Protein 3LJS (pdb70)

Secondary structure (DSSP, 8-state):
--EEEEES--EE--BPPPSS-----B---EE-HHHHHHHHHHHHT--EEEE--B---HHHHHHHHHHHT-B-TT---BSSSPPPEEEEE--STT--EEEEE-SS-GGGG--GGG--HHHHHTEEEEEEETT---HHHHHHHHH--HHHHTTPEEEEE------PPTT--THHHHHHHHHT-SEEEEEHHHHHHHHHHHTS-HHHHHHHHTTTT--EEEEEETTEEEEEEESS-EEEE---HHHHH--HHHHHH-SSTHHHHHHHT-HHHHHHHHHHHHHHHGGG-------HHHHHHHHHHH-/---EEEEES--EE--BPPP-S-----B---EE-HHHHHHHHHHHHT--EEEE--B---HHHHHHHHHHHT-B-TT---BSSSPPPEEEEEE-STTSEEEEEE-SS-GGGG--GGG--HHHHHHEEEEEEETT---HHHHHHHHH--HHHHTT-EEEEE------PPTT--THHHHHHHHHT-SEEEEEHHHHHHHHHHTTS-HHHHHHHHHTTT--EEEEE-SSS--EEEESS-EEE------------HHHHH--HHHHHH-SSTTHHHHHHT-HHHHHHHHHHHHHHHHH--BSSSSB----HHHHHHHHH--

CATH classification: 3.40.1190.20

Radius of gyration: 28.35 Å; Cα contacts (8 Å, |Δi|>4): 1292; chains: 2; bounding box: 70×78×52 Å

InterPro domains:
  IPR002173 Carbohydrate/purine kinase, PfkB, conserved site [PS00583] (44-68)
  IPR002173 Carbohydrate/purine kinase, PfkB, conserved site [PS00584] (264-277)
  IPR011611 Carbohydrate kinase PfkB [PF00294] (13-325)
  IPR029056 Ribokinase-like [G3DSA:3.40.1190.20] (9-338)
  IPR029056 Ribokinase-like [SSF53613] (12-334)
  IPR050306 PfkB Carbohydrate Kinase [PTHR43085] (15-332)

Solvent-accessible surface area: 27054 Å² total

Structure (mmCIF, N/CA/C/O backbone):
data_3LJS
#
_entry.id   3LJS
#
_cell.length_a   70.019
_cell.length_b   93.625
_cell.length_c   179.439
_cell.angle_alpha   90.00
_cell.angle_beta   90.00
_cell.angle_gamma   90.00
#
_symmetry.space_group_name_H-M   'P 21 21 21'
#
loop_
_entity.id
_entity.type
_entity.pdbx_description
1 polymer Fructokinase
2 non-polymer 'PHOSPHATE ION'
3 water water
#
loop_
_atom_site.group_PDB
_atom_site.id
_atom_site.type_symbol
_atom_site.label_atom_id
_atom_site.label_alt_id
_atom_site.label_comp_id
_atom_site.label_asym_id
_atom_site.label_entity_id
_atom_site.label_seq_id
_atom_site.pdbx_PDB_ins_code
_atom_site.Cartn_x
_atom_site.Cartn_y
_atom_site.Cartn_z
_atom_site.occupancy
_atom_site.B_iso_or_equiv
_atom_site.auth_seq_id
_atom_site.auth_comp_id
_atom_site.auth_asym_id
_atom_site.auth_atom_id
_atom_site.pdbx_PDB_model_num
ATOM 1 N N . LYS A 1 4 ? 53.759 16.148 21.491 1.00 44.40 12 LYS A N 1
ATOM 2 C CA . LYS A 1 4 ? 52.557 15.275 21.350 1.00 42.74 12 LYS A CA 1
ATOM 3 C C . LYS A 1 4 ? 51.246 16.046 21.169 1.00 40.74 12 LYS A C 1
ATOM 4 O O . LYS A 1 4 ? 50.838 16.316 20.044 1.00 41.13 12 LYS A O 1
ATOM 10 N N . LYS A 1 5 ? 50.590 16.403 22.273 1.00 39.04 13 LYS A N 1
ATOM 11 C CA . LYS A 1 5 ? 49.310 17.112 22.199 1.00 37.07 13 LYS A CA 1
ATOM 12 C C . LYS A 1 5 ? 49.157 18.400 23.002 1.00 34.20 13 LYS A C 1
ATOM 13 O O . LYS A 1 5 ? 48.294 19.234 22.706 1.00 32.45 13 LYS A O 1
ATOM 19 N N . THR A 1 6 ? 49.982 18.557 24.023 1.00 29.61 14 THR A N 1
ATOM 20 C CA . THR A 1 6 ? 49.882 19.705 24.906 1.00 26.42 14 THR A CA 1
ATOM 21 C C . THR A 1 6 ? 50.397 21.026 24.370 1.00 23.66 14 THR A C 1
ATOM 22 O O . THR A 1 6 ? 51.366 21.073 23.617 1.00 22.32 14 THR A O 1
ATOM 26 N N . ILE A 1 7 ? 49.710 22.100 24.750 1.00 22.08 15 ILE A N 1
ATOM 27 C CA . ILE A 1 7 ? 50.117 23.441 24.367 1.00 20.64 15 ILE A CA 1
ATOM 28 C C . ILE A 1 7 ? 50.812 24.002 25.599 1.00 20.81 15 ILE A C 1
ATOM 29 O O . ILE A 1 7 ? 50.215 24.122 26.670 1.00 22.20 15 ILE A O 1
ATOM 34 N N . LEU A 1 8 ? 52.086 24.318 25.447 1.00 19.75 16 LEU A N 1
ATOM 35 C CA . LEU A 1 8 ? 52.869 24.855 26.540 1.00 20.99 16 LEU A CA 1
ATOM 36 C C . LEU A 1 8 ? 52.962 26.375 26.419 1.00 19.81 16 LEU A C 1
ATOM 37 O O . LEU A 1 8 ? 53.611 26.897 25.516 1.00 21.26 16 LEU A O 1
ATOM 42 N N . CYS A 1 9 ? 52.275 27.078 27.316 1.00 18.86 17 CYS A N 1
ATOM 43 C CA . CYS A 1 9 ? 52.293 28.538 27.331 1.00 18.86 17 CYS A CA 1
ATOM 44 C C . CYS A 1 9 ? 53.308 28.968 28.377 1.00 19.78 17 CYS A C 1
ATOM 45 O O . CYS A 1 9 ? 53.190 28.599 29.545 1.00 20.64 17 CYS A O 1
ATOM 48 N N . PHE A 1 10 ? 54.302 29.748 27.963 1.00 18.68 18 PHE A N 1
ATOM 49 C CA . PHE A 1 10 ? 55.346 30.175 28.888 1.00 18.44 18 PHE A CA 1
ATOM 50 C C . PHE A 1 10 ? 55.474 31.674 29.083 1.00 19.54 18 PHE A C 1
ATOM 51 O O . PHE A 1 10 ? 55.348 32.448 28.136 1.00 17.88 18 PHE A O 1
ATOM 59 N N . GLY A 1 11 ? 55.764 32.078 30.317 1.00 21.85 19 GLY A N 1
ATOM 60 C CA . GLY A 1 11 ? 55.965 33.488 30.576 1.00 21.26 19 GLY A CA 1
ATOM 61 C C . GLY A 1 11 ? 55.384 34.090 31.836 1.00 20.80 19 GLY A C 1
ATOM 62 O O . GLY A 1 11 ? 55.470 33.540 32.935 1.00 19.41 19 GLY A O 1
ATOM 63 N N . GLU A 1 12 ? 54.774 35.248 31.640 1.00 20.67 20 GLU A N 1
ATOM 64 C CA . GLU A 1 12 ? 54.189 36.018 32.716 1.00 22.95 20 GLU A CA 1
ATOM 65 C C . GLU A 1 12 ? 52.708 35.797 32.986 1.00 21.29 20 GLU A C 1
ATOM 66 O O . GLU A 1 12 ? 51.889 35.674 32.072 1.00 21.63 20 GLU A O 1
ATOM 72 N N . ALA A 1 13 ? 52.395 35.748 34.272 1.00 20.76 21 ALA A N 1
ATOM 73 C CA . ALA A 1 13 ? 51.038 35.628 34.777 1.00 20.44 21 ALA A CA 1
ATOM 74 C C . ALA A 1 13 ? 51.077 36.722 35.843 1.00 20.66 21 ALA A C 1
ATOM 75 O O . ALA A 1 13 ? 51.993 36.751 36.672 1.00 19.46 21 ALA A O 1
ATOM 77 N N . LEU A 1 14 ? 50.128 37.645 35.804 1.00 19.95 22 LEU A N 1
ATOM 78 C CA . LEU A 1 14 ? 50.131 38.712 36.793 1.00 23.87 22 LEU A CA 1
ATOM 79 C C . LEU A 1 14 ? 48.717 39.174 37.091 1.00 23.64 22 LEU A C 1
ATOM 80 O O . LEU A 1 14 ? 47.754 38.683 36.496 1.00 22.74 22 LEU A O 1
ATOM 85 N N . ILE A 1 15 ? 48.596 40.107 38.026 1.00 23.49 23 ILE A N 1
ATOM 86 C CA . ILE A 1 15 ? 47.295 40.620 38.417 1.00 22.42 23 ILE A CA 1
ATOM 87 C C . ILE A 1 15 ? 46.987 41.947 37.755 1.00 23.77 23 ILE A C 1
ATOM 88 O O . ILE A 1 15 ? 47.786 42.881 37.811 1.00 21.73 23 ILE A O 1
ATOM 93 N N . ASP A 1 16 ? 45.826 42.018 37.114 1.00 25.21 24 ASP A N 1
ATOM 94 C CA . ASP A 1 16 ? 45.363 43.247 36.491 1.00 27.93 24 ASP A CA 1
ATOM 95 C C . ASP A 1 16 ? 44.469 43.895 37.552 1.00 29.19 24 ASP A C 1
ATOM 96 O O . ASP A 1 16 ? 43.524 43.272 38.035 1.00 28.60 24 ASP A O 1
ATOM 109 N N . LEU A 1 18 ? 41.948 46.720 37.964 1.00 30.44 26 LEU A N 1
ATOM 110 C CA . LEU A 1 18 ? 41.136 47.665 37.206 1.00 31.63 26 LEU A CA 1
ATOM 111 C C . LEU A 1 18 ? 40.465 48.707 38.089 1.00 32.15 26 LEU A C 1
ATOM 112 O O . LEU A 1 18 ? 39.636 48.373 38.938 1.00 29.98 26 LEU A O 1
ATOM 117 N N . ALA A 1 19 ? 40.825 49.969 37.873 1.00 33.51 27 ALA A N 1
ATOM 118 C CA . ALA A 1 19 ? 40.267 51.071 38.645 1.00 36.90 27 ALA A CA 1
ATOM 119 C C . ALA A 1 19 ? 38.790 51.235 38.326 1.00 39.18 27 ALA A C 1
ATOM 120 O O . ALA A 1 19 ? 38.394 51.231 37.162 1.00 40.00 27 ALA A O 1
ATOM 122 N N . GLN A 1 20 ? 37.979 51.378 39.368 1.00 41.88 28 GLN A N 1
ATOM 123 C CA . GLN A 1 20 ? 36.545 51.545 39.194 1.00 45.61 28 GLN A CA 1
ATOM 124 C C . GLN A 1 20 ? 36.158 53.007 39.322 1.00 49.02 28 GLN A C 1
ATOM 125 O O . GLN A 1 20 ? 36.769 53.756 40.083 1.00 50.06 28 GLN A O 1
ATOM 131 N N . PRO A 1 21 ? 35.140 53.441 38.564 1.00 52.62 29 PRO A N 1
ATOM 132 C CA . PRO A 1 21 ? 34.696 54.836 38.626 1.00 55.44 29 PRO A CA 1
ATOM 133 C C . PRO A 1 21 ? 34.256 55.169 40.049 1.00 57.66 29 PRO A C 1
ATOM 134 O O . PRO A 1 21 ? 33.655 54.330 40.725 1.00 57.47 29 PRO A O 1
ATOM 138 N N . LEU A 1 22 ? 34.560 56.379 40.509 1.00 60.23 30 LEU A N 1
ATOM 139 C CA . LEU A 1 22 ? 34.168 56.775 41.856 1.00 63.64 30 LEU A CA 1
ATOM 140 C C . LEU A 1 22 ? 32.650 56.797 41.986 1.00 65.44 30 LEU A C 1
ATOM 141 O O . LEU A 1 22 ? 31.959 57.478 41.226 1.00 65.47 30 LEU A O 1
ATOM 146 N N . VAL A 1 23 ? 32.138 56.043 42.952 1.00 67.41 31 VAL A N 1
ATOM 147 C CA . VAL A 1 23 ? 30.705 55.981 43.190 1.00 69.32 31 VAL A CA 1
ATOM 148 C C . VAL A 1 23 ? 30.253 57.169 44.041 1.00 70.49 31 VAL A C 1
ATOM 149 O O . VAL A 1 23 ? 29.336 57.897 43.656 1.00 71.16 31 VAL A O 1
ATOM 153 N N . LYS A 1 24 ? 30.901 57.374 45.185 1.00 71.60 32 LYS A N 1
ATOM 154 C CA . LYS A 1 24 ? 30.551 58.490 46.062 1.00 72.32 32 LYS A CA 1
ATOM 155 C C . LYS A 1 24 ? 31.771 59.210 46.637 1.00 72.71 32 LYS A C 1
ATOM 156 O O . LYS A 1 24 ? 32.594 58.623 47.342 1.00 73.01 32 LYS A O 1
ATOM 162 N N . LYS A 1 25 ? 31.848 60.498 46.317 1.00 72.47 33 LYS A N 1
ATOM 163 C CA . LYS A 1 25 ? 32.907 61.422 46.723 1.00 72.20 33 LYS A CA 1
ATOM 164 C C . LYS A 1 25 ? 33.787 61.065 47.924 1.00 71.69 33 LYS A C 1
ATOM 165 O O . LYS A 1 25 ? 35.012 60.990 47.800 1.00 71.63 33 LYS A O 1
ATOM 171 N N . GLY A 1 26 ? 33.171 60.863 49.085 1.00 70.83 34 GLY A N 1
ATOM 172 C CA . GLY A 1 26 ? 33.936 60.550 50.281 1.00 69.27 34 GLY A CA 1
ATOM 173 C C . GLY A 1 26 ? 34.428 59.121 50.420 1.00 68.14 34 GLY A C 1
ATOM 174 O O . GLY A 1 26 ? 35.203 58.819 51.328 1.00 68.10 34 GLY A O 1
ATOM 183 N N . PRO A 1 28 ? 36.490 55.605 49.397 1.00 54.49 36 PRO A N 1
ATOM 184 C CA . PRO A 1 28 ? 37.767 55.251 48.776 1.00 50.03 36 PRO A CA 1
ATOM 185 C C . PRO A 1 28 ? 37.576 54.595 47.408 1.00 46.85 36 PRO A C 1
ATOM 186 O O . PRO A 1 28 ? 36.714 53.734 47.236 1.00 44.09 36 PRO A O 1
ATOM 190 N N . ARG A 1 29 ? 38.376 55.026 46.438 1.00 43.55 37 ARG A N 1
ATOM 191 C CA . ARG A 1 29 ? 38.328 54.478 45.087 1.00 41.43 37 ARG A CA 1
ATOM 192 C C . ARG A 1 29 ? 38.550 52.963 45.165 1.00 38.44 37 ARG A C 1
ATOM 193 O O . ARG A 1 29 ? 39.319 52.485 46.000 1.00 34.93 37 ARG A O 1
ATOM 201 N N . ALA A 1 30 ? 37.873 52.210 44.305 1.00 34.78 38 ALA A N 1
ATOM 202 C CA . ALA A 1 30 ? 38.009 50.757 44.315 1.00 33.48 38 ALA A CA 1
ATOM 203 C C . ALA A 1 30 ? 38.733 50.212 43.090 1.00 31.50 38 ALA A C 1
ATOM 204 O O . ALA A 1 30 ? 38.649 50.775 41.999 1.00 30.80 38 ALA A O 1
ATOM 206 N N . PHE A 1 31 ? 39.445 49.109 43.294 1.00 30.88 39 PHE A N 1
ATOM 207 C CA . PHE A 1 31 ? 40.192 48.435 42.237 1.00 30.55 39 PHE A CA 1
ATOM 208 C C . PHE A 1 31 ? 39.772 46.970 42.220 1.00 30.44 39 PHE A C 1
ATOM 209 O O . PHE A 1 31 ? 39.729 46.323 43.267 1.00 31.22 39 PHE A O 1
ATOM 217 N N . LEU A 1 32 ? 39.462 46.450 41.035 1.00 30.11 40 LEU A N 1
ATOM 218 C CA . LEU A 1 32 ? 39.043 45.056 40.904 1.00 31.09 40 LEU A CA 1
ATOM 219 C C . LEU A 1 32 ? 40.178 44.148 40.441 1.00 29.83 40 LEU A C 1
ATOM 220 O O . LEU A 1 32 ? 40.854 44.428 39.453 1.00 30.55 40 LEU A O 1
ATOM 225 N N . GLN A 1 33 ? 40.360 43.049 41.161 1.00 29.59 41 GLN A N 1
ATOM 226 C CA . GLN A 1 33 ? 41.405 42.074 40.868 1.00 31.47 41 GLN A CA 1
ATOM 227 C C . GLN A 1 33 ? 41.013 41.106 39.752 1.00 32.07 41 GLN A C 1
ATOM 228 O O . GLN A 1 33 ? 39.975 40.449 39.826 1.00 32.09 41 GLN A O 1
ATOM 234 N N . CYS A 1 34 ? 41.852 41.019 38.725 1.00 32.30 42 CYS A N 1
ATOM 235 C CA . CYS A 1 34 ? 41.600 40.122 37.596 1.00 32.90 42 CYS A CA 1
ATOM 236 C C . CYS A 1 34 ? 42.877 39.431 37.128 1.00 31.44 42 CYS A C 1
ATOM 237 O O . CYS A 1 34 ? 43.910 40.080 36.942 1.00 29.43 42 CYS A O 1
ATOM 240 N N . ALA A 1 35 ? 42.798 38.116 36.937 1.00 29.99 43 ALA A N 1
ATOM 241 C CA . ALA A 1 35 ? 43.941 37.337 36.470 1.00 29.31 43 ALA A CA 1
ATOM 242 C C . ALA A 1 35 ? 44.378 37.892 35.122 1.00 28.02 43 ALA A C 1
ATOM 243 O O . ALA A 1 35 ? 43.547 38.128 34.244 1.00 28.06 43 ALA A O 1
ATOM 245 N N . GLY A 1 36 ? 45.681 38.107 34.962 1.00 25.73 44 GLY A N 1
ATOM 246 C CA . GLY A 1 36 ? 46.193 38.651 33.717 1.00 23.11 44 GLY A CA 1
ATOM 247 C C . GLY A 1 36 ? 47.515 38.041 33.283 1.00 23.32 44 GLY A C 1
ATOM 248 O O . GLY A 1 36 ? 47.949 37.024 33.829 1.00 20.36 44 GLY A O 1
ATOM 249 N N . GLY A 1 37 ? 48.166 38.686 32.318 1.00 22.79 45 GLY A N 1
ATOM 250 C CA . GLY A 1 37 ? 49.421 38.181 31.784 1.00 26.00 45 GLY A CA 1
ATOM 251 C C . GLY A 1 37 ? 49.115 37.637 30.401 1.00 26.39 45 GLY A C 1
ATOM 252 O O . GLY A 1 37 ? 48.178 36.860 30.251 1.00 26.33 45 GLY A O 1
ATOM 253 N N . ALA A 1 38 ? 49.898 38.025 29.399 1.00 28.89 46 ALA A N 1
ATOM 254 C CA . ALA A 1 38 ? 49.648 37.607 28.022 1.00 29.74 46 ALA A CA 1
ATOM 255 C C . ALA A 1 38 ? 49.555 36.096 27.790 1.00 31.11 46 ALA A C 1
ATOM 256 O O . ALA A 1 38 ? 48.485 35.586 27.428 1.00 33.15 46 ALA A O 1
ATOM 258 N N . PRO A 1 39 ? 50.665 35.358 27.971 1.00 28.05 47 PRO A N 1
ATOM 259 C CA . PRO A 1 39 ? 50.541 33.919 27.744 1.00 25.81 47 PRO A CA 1
ATOM 260 C C . PRO A 1 39 ? 49.610 33.276 28.772 1.00 24.55 47 PRO A C 1
ATOM 261 O O . PRO A 1 39 ? 48.985 32.251 28.496 1.00 23.51 47 PRO A O 1
ATOM 265 N N . ALA A 1 40 ? 49.503 33.885 29.951 1.00 20.86 48 ALA A N 1
ATOM 266 C CA . ALA A 1 40 ? 48.624 33.349 30.991 1.00 20.02 48 ALA A CA 1
ATOM 267 C C . ALA A 1 40 ? 47.159 33.373 30.534 1.00 20.21 48 ALA A C 1
ATOM 268 O O . ALA A 1 40 ? 46.427 32.391 30.697 1.00 20.08 48 ALA A O 1
ATOM 270 N N . ASN A 1 41 ? 46.720 34.486 29.955 1.00 19.57 49 ASN A N 1
ATOM 271 C CA . ASN A 1 41 ? 45.336 34.561 29.498 1.00 22.47 49 ASN A CA 1
ATOM 272 C C . ASN A 1 41 ? 45.046 33.583 28.362 1.00 21.29 49 ASN A C 1
ATOM 273 O O . ASN A 1 41 ? 43.957 33.017 28.292 1.00 23.70 49 ASN A O 1
ATOM 278 N N . VAL A 1 42 ? 46.021 33.385 27.482 1.00 20.53 50 VAL A N 1
ATOM 279 C CA . VAL A 1 42 ? 45.872 32.465 26.359 1.00 21.39 50 VAL A CA 1
ATOM 280 C C . VAL A 1 42 ? 45.765 31.028 26.869 1.00 21.24 50 VAL A C 1
ATOM 281 O O . VAL A 1 42 ? 44.988 30.229 26.338 1.00 21.47 50 VAL A O 1
ATOM 285 N N . ALA A 1 43 ? 46.543 30.704 27.899 1.00 18.51 51 ALA A N 1
ATOM 286 C CA . ALA A 1 43 ? 46.517 29.365 28.477 1.00 18.47 51 ALA A CA 1
ATOM 287 C C . ALA A 1 43 ? 45.116 29.084 29.015 1.00 18.73 51 ALA A C 1
ATOM 288 O O . ALA A 1 43 ? 44.567 28.001 28.800 1.00 17.52 51 ALA A O 1
ATOM 290 N N . VAL A 1 44 ? 44.533 30.065 29.702 1.00 17.38 52 VAL A N 1
ATOM 291 C CA . VAL A 1 44 ? 43.190 29.911 30.259 1.00 18.51 52 VAL A CA 1
ATOM 292 C C . VAL A 1 44 ? 42.134 29.759 29.155 1.00 17.86 52 VAL A C 1
ATOM 293 O O . VAL A 1 44 ? 41.214 28.952 29.277 1.00 16.85 52 VAL A O 1
ATOM 297 N N . ALA A 1 45 ? 42.267 30.534 28.084 1.00 17.45 53 ALA A N 1
ATOM 298 C CA . ALA A 1 45 ? 41.319 30.459 26.975 1.00 18.83 53 ALA A CA 1
ATOM 299 C C . ALA A 1 45 ? 41.364 29.080 26.303 1.00 18.90 53 ALA A C 1
ATOM 300 O O . ALA A 1 45 ? 40.321 28.498 25.999 1.00 20.48 53 ALA A O 1
ATOM 302 N N . VAL A 1 46 ? 42.566 28.563 26.067 1.00 18.58 54 VAL A N 1
ATOM 303 C CA . VAL A 1 46 ? 42.705 27.254 25.438 1.00 18.90 54 VAL A CA 1
ATOM 304 C C . VAL A 1 46 ? 42.054 26.196 26.334 1.00 20.11 54 VAL A C 1
ATOM 305 O O . VAL A 1 46 ? 41.333 25.320 25.851 1.00 20.83 54 VAL A O 1
ATOM 309 N N . ALA A 1 47 ? 42.290 26.294 27.638 1.00 18.95 55 ALA A N 1
ATOM 310 C CA . ALA A 1 47 ? 41.723 25.337 28.592 1.00 21.23 55 ALA A CA 1
ATOM 311 C C . ALA A 1 47 ? 40.197 25.382 28.595 1.00 20.93 55 ALA A C 1
ATOM 312 O O . ALA A 1 47 ? 39.540 24.344 28.634 1.00 22.31 55 ALA A O 1
ATOM 314 N N . ARG A 1 48 ? 39.635 26.586 28.556 1.00 22.15 56 ARG A N 1
ATOM 315 C CA . ARG A 1 48 ? 38.183 26.749 28.534 1.00 22.59 56 ARG A CA 1
ATOM 316 C C . ARG A 1 48 ? 37.563 26.173 27.262 1.00 21.64 56 ARG A C 1
ATOM 317 O O . ARG A 1 48 ? 36.392 25.788 27.256 1.00 22.85 56 ARG A O 1
ATOM 325 N N . LEU A 1 49 ? 38.342 26.131 26.184 1.00 20.13 57 LEU A N 1
ATOM 326 C CA . LEU A 1 49 ? 37.865 25.592 24.913 1.00 19.84 57 LEU A CA 1
ATOM 327 C C . LEU A 1 49 ? 37.954 24.069 24.921 1.00 21.03 57 LEU A C 1
ATOM 328 O O . LEU A 1 49 ? 37.350 23.398 24.081 1.00 22.11 57 LEU A O 1
ATOM 333 N N . GLY A 1 50 ? 38.720 23.529 25.864 1.00 21.87 58 GLY A N 1
ATOM 334 C CA . GLY A 1 50 ? 38.860 22.087 25.962 1.00 22.25 58 GLY A CA 1
ATOM 335 C C . GLY A 1 50 ? 40.201 21.530 25.522 1.00 23.25 58 GLY A C 1
ATOM 336 O O . GLY A 1 50 ? 40.372 20.317 25.439 1.00 24.45 58 GLY A O 1
ATOM 337 N N . GLY A 1 51 ? 41.163 22.400 25.240 1.00 23.37 59 GLY A N 1
ATOM 338 C CA . GLY A 1 51 ? 42.461 21.915 24.810 1.00 22.93 59 GLY A CA 1
ATOM 339 C C . GLY A 1 51 ? 43.348 21.506 25.972 1.00 23.43 59 GLY A C 1
ATOM 340 O O . GLY A 1 51 ? 43.115 21.905 27.111 1.00 23.50 59 GLY A O 1
ATOM 341 N N . ALA A 1 52 ? 44.362 20.697 25.689 1.00 22.22 60 ALA A N 1
ATOM 342 C CA . ALA A 1 52 ? 45.297 20.258 26.720 1.00 22.44 60 ALA A CA 1
ATOM 343 C C . ALA A 1 52 ? 46.350 21.355 26.801 1.00 21.43 60 ALA A C 1
ATOM 344 O O . ALA A 1 52 ? 47.092 21.577 25.852 1.00 21.56 60 ALA A O 1
ATOM 346 N N . VAL A 1 53 ? 46.413 22.045 27.929 1.00 21.47 61 VAL A N 1
ATOM 347 C CA . VAL A 1 53 ? 47.358 23.136 28.062 1.00 21.23 61 VAL A CA 1
ATOM 348 C C . VAL A 1 53 ? 47.984 23.223 29.448 1.00 21.78 61 VAL A C 1
ATOM 349 O O . VAL A 1 53 ? 47.357 22.925 30.463 1.00 21.38 61 VAL A O 1
ATOM 353 N N . GLN A 1 54 ? 49.240 23.643 29.464 1.00 21.48 62 GLN A N 1
ATOM 354 C CA . GLN A 1 54 ? 50.009 23.790 30.683 1.00 23.26 62 GLN A CA 1
ATOM 355 C C . GLN A 1 54 ? 50.621 25.184 30.682 1.00 22.73 62 GLN A C 1
ATOM 356 O O . GLN A 1 54 ? 51.079 25.659 29.643 1.00 23.09 62 GLN A O 1
ATOM 362 N N . PHE A 1 55 ? 50.585 25.864 31.823 1.00 20.40 63 PHE A N 1
ATOM 363 C CA . PHE A 1 55 ? 51.204 27.179 31.900 1.00 20.23 63 PHE A CA 1
ATOM 364 C C . PHE A 1 55 ? 52.523 26.999 32.630 1.00 19.88 63 PHE A C 1
ATOM 365 O O . PHE A 1 55 ? 52.564 26.439 33.725 1.00 19.52 63 PHE A O 1
ATOM 373 N N . VAL A 1 56 ? 53.601 27.469 32.021 1.00 20.36 64 VAL A N 1
ATOM 374 C CA . VAL A 1 56 ? 54.914 27.355 32.627 1.00 19.31 64 VAL A CA 1
ATOM 375 C C . VAL A 1 56 ? 55.436 28.751 32.934 1.00 19.87 64 VAL A C 1
ATOM 376 O O . VAL A 1 56 ? 55.571 29.591 32.047 1.00 18.30 64 VAL A O 1
ATOM 380 N N . GLY A 1 57 ? 55.706 28.998 34.208 1.00 19.56 65 GLY A N 1
ATOM 381 C CA . GLY A 1 57 ? 56.198 30.299 34.616 1.00 19.95 65 GLY A CA 1
ATOM 382 C C . GLY A 1 57 ? 56.341 30.343 36.122 1.00 21.22 65 GLY A C 1
ATOM 383 O O . GLY A 1 57 ? 56.047 29.364 36.812 1.00 19.80 65 GLY A O 1
ATOM 392 N N . LEU A 1 59 ? 55.342 32.060 39.802 1.00 20.79 67 LEU A N 1
ATOM 393 C CA . LEU A 1 59 ? 54.334 32.824 40.531 1.00 21.04 67 LEU A CA 1
ATOM 394 C C . LEU A 1 59 ? 54.855 33.127 41.935 1.00 21.86 67 LEU A C 1
ATOM 395 O O . LEU A 1 59 ? 55.572 32.317 42.525 1.00 22.39 67 LEU A O 1
ATOM 400 N N . GLY A 1 60 ? 54.501 34.288 42.472 1.00 21.66 68 GLY A N 1
ATOM 401 C CA . GLY A 1 60 ? 54.947 34.617 43.810 1.00 22.01 68 GLY A CA 1
ATOM 402 C C . GLY A 1 60 ? 54.249 33.717 44.816 1.00 24.82 68 GLY A C 1
ATOM 403 O O . GLY A 1 60 ? 53.227 33.101 44.499 1.00 24.65 68 GLY A O 1
ATOM 404 N N . SER A 1 61 ? 54.797 33.625 46.024 1.00 26.11 69 SER A N 1
ATOM 405 C CA . SER A 1 61 ? 54.190 32.807 47.068 1.00 29.13 69 SER A CA 1
ATOM 406 C C . SER A 1 61 ? 53.186 33.633 47.861 1.00 31.19 69 SER A C 1
ATOM 407 O O . SER A 1 61 ? 52.705 33.203 48.912 1.00 34.96 69 SER A O 1
ATOM 410 N N . ASP A 1 62 ? 52.870 34.813 47.339 1.00 30.53 70 ASP A N 1
ATOM 411 C CA . ASP A 1 62 ? 51.933 35.735 47.971 1.00 29.88 70 ASP A CA 1
ATOM 412 C C . ASP A 1 62 ? 50.474 35.429 47.639 1.00 31.35 70 ASP A C 1
ATOM 413 O O . ASP A 1 62 ? 50.171 34.500 46.885 1.00 29.36 70 ASP A O 1
ATOM 426 N N . PHE A 1 64 ? 48.470 36.988 45.775 1.00 25.91 72 PHE A N 1
ATOM 427 C CA . PHE A 1 64 ? 48.177 37.124 44.358 1.00 26.74 72 PHE A CA 1
ATOM 428 C C . PHE A 1 64 ? 48.633 35.907 43.565 1.00 25.63 72 PHE A C 1
ATOM 429 O O . PHE A 1 64 ? 47.987 35.516 42.592 1.00 25.93 72 PHE A O 1
ATOM 437 N N . GLY A 1 65 ? 49.740 35.307 43.987 1.00 25.82 73 GLY A N 1
ATOM 438 C CA . GLY A 1 65 ? 50.239 34.126 43.310 1.00 24.88 73 GLY A CA 1
ATOM 439 C C . GLY A 1 65 ? 49.267 32.976 43.508 1.00 26.57 73 GLY A C 1
ATOM 440 O O . GLY A 1 65 ? 49.021 32.195 42.580 1.00 24.86 73 GLY A O 1
ATOM 441 N N . ASP A 1 66 ? 48.713 32.868 44.717 1.00 25.18 74 ASP A N 1
ATOM 442 C CA . ASP A 1 66 ? 47.759 31.804 45.018 1.00 26.66 74 ASP A CA 1
ATOM 443 C C . ASP A 1 66 ? 46.503 31.987 44.175 1.00 24.80 74 ASP A C 1
ATOM 444 O O . ASP A 1 66 ? 45.904 31.012 43.729 1.00 25.88 74 ASP A O 1
ATOM 449 N N . PHE A 1 67 ? 46.104 33.240 43.969 1.00 24.63 75 PHE A N 1
ATOM 450 C CA . PHE A 1 67 ? 44.919 33.552 43.170 1.00 23.93 75 PHE A CA 1
ATOM 451 C C . PHE A 1 67 ? 45.138 33.103 41.728 1.00 24.11 75 PHE A C 1
ATOM 452 O O . PHE A 1 67 ? 44.265 32.487 41.109 1.00 22.37 75 PHE A O 1
ATOM 460 N N . LEU A 1 68 ? 46.311 33.427 41.192 1.00 22.00 76 LEU A N 1
ATOM 461 C CA . LEU A 1 68 ? 46.645 33.047 39.827 1.00 21.57 76 LEU A CA 1
ATOM 462 C C . LEU A 1 68 ? 46.728 31.524 39.695 1.00 20.79 76 LEU A C 1
ATOM 463 O O . LEU A 1 68 ? 46.233 30.951 38.722 1.00 22.33 76 LEU A O 1
ATOM 468 N N . PHE A 1 69 ? 47.345 30.868 40.673 1.00 21.50 77 PHE A N 1
ATOM 469 C CA . PHE A 1 69 ? 47.466 29.412 40.648 1.00 23.35 77 PHE A CA 1
ATOM 470 C C . PHE A 1 69 ? 46.076 28.773 40.609 1.00 25.23 77 PHE A C 1
ATOM 471 O O . PHE A 1 69 ? 45.815 27.876 39.803 1.00 23.81 77 PHE A O 1
ATOM 479 N N . ASP A 1 70 ? 45.188 29.238 41.489 1.00 25.89 78 ASP A N 1
ATOM 480 C CA . ASP A 1 70 ? 43.828 28.713 41.556 1.00 26.78 78 ASP A CA 1
ATOM 481 C C . ASP A 1 70 ? 43.043 29.003 40.286 1.00 26.66 78 ASP A C 1
ATOM 482 O O . ASP A 1 70 ? 42.230 28.183 39.858 1.00 27.15 78 ASP A O 1
ATOM 487 N N . SER A 1 71 ? 43.274 30.171 39.693 1.00 25.37 79 SER A N 1
ATOM 488 C CA . SER A 1 71 ? 42.582 30.533 38.463 1.00 25.32 79 SER A CA 1
ATOM 489 C C . SER A 1 71 ? 42.971 29.555 37.364 1.00 23.97 79 SER A C 1
ATOM 490 O O . SER A 1 71 ? 42.129 29.148 36.568 1.00 23.81 79 SER A O 1
ATOM 493 N N . PHE A 1 72 ? 44.248 29.185 37.317 1.00 21.77 80 PHE A N 1
ATOM 494 C CA . PHE A 1 72 ? 44.714 28.233 36.312 1.00 22.77 80 PHE A CA 1
ATOM 495 C C . PHE A 1 72 ? 44.030 26.889 36.538 1.00 23.09 80 PHE A C 1
ATOM 496 O O . PHE A 1 72 ? 43.455 26.314 35.617 1.00 24.06 80 PHE A O 1
ATOM 504 N N . ALA A 1 73 ? 44.097 26.399 37.773 1.00 24.86 81 ALA A N 1
ATOM 505 C CA . ALA A 1 73 ? 43.499 25.119 38.139 1.00 27.32 81 ALA A CA 1
ATOM 506 C C . ALA A 1 73 ? 42.012 25.038 37.805 1.00 29.27 81 ALA A C 1
ATOM 507 O O . ALA A 1 73 ? 41.555 24.062 37.213 1.00 30.34 81 ALA A O 1
ATOM 509 N N . GLU A 1 74 ? 41.257 26.062 38.183 1.00 30.58 82 GLU A N 1
ATOM 510 C CA . GLU A 1 74 ? 39.823 26.072 37.922 1.00 32.34 82 GLU A CA 1
ATOM 511 C C . GLU A 1 74 ? 39.476 26.053 36.435 1.00 31.80 82 GLU A C 1
ATOM 512 O O . GLU A 1 74 ? 38.478 25.453 36.038 1.00 30.92 82 GLU A O 1
ATOM 518 N N . ALA A 1 75 ? 40.302 26.698 35.614 1.00 28.89 83 ALA A N 1
ATOM 519 C CA . ALA A 1 75 ? 40.064 26.743 34.176 1.00 27.32 83 ALA A CA 1
ATOM 520 C C . ALA A 1 75 ? 40.436 25.427 33.483 1.00 26.01 83 ALA A C 1
ATOM 521 O O . ALA A 1 75 ? 40.029 25.176 32.351 1.00 26.35 83 ALA A O 1
ATOM 523 N N . GLY A 1 76 ? 41.216 24.592 34.158 1.00 25.41 84 GLY A N 1
ATOM 524 C CA . GLY A 1 76 ? 41.616 23.331 33.561 1.00 24.66 84 GLY A CA 1
ATOM 525 C C . GLY A 1 76 ? 43.044 23.337 33.039 1.00 23.03 84 GLY A C 1
ATOM 526 O O . GLY A 1 76 ? 43.467 22.401 32.365 1.00 24.06 84 GLY A O 1
ATOM 527 N N . VAL A 1 77 ? 43.789 24.394 33.344 1.00 22.29 85 VAL A N 1
ATOM 528 C CA . VAL A 1 77 ? 45.183 24.505 32.913 1.00 21.12 85 VAL A CA 1
ATOM 529 C C . VAL A 1 77 ? 46.059 23.627 33.812 1.00 23.00 85 VAL A C 1
ATOM 530 O O . VAL A 1 77 ? 45.923 23.668 35.037 1.00 23.12 85 VAL A O 1
ATOM 534 N N . VAL A 1 78 ? 46.949 22.835 33.216 1.00 22.02 86 VAL A N 1
ATOM 535 C CA . VAL A 1 78 ? 47.830 21.979 34.008 1.00 23.95 86 VAL A CA 1
ATOM 536 C C . VAL A 1 78 ? 48.835 22.882 34.721 1.00 23.69 86 VAL A C 1
ATOM 537 O O . VAL A 1 78 ? 49.450 23.751 34.099 1.00 24.14 86 VAL A O 1
ATOM 541 N N . THR A 1 79 ? 49.011 22.660 36.020 1.00 22.66 87 THR A N 1
ATOM 542 C CA . THR A 1 79 ? 49.891 23.496 36.828 1.00 23.82 87 THR A CA 1
ATOM 543 C C . THR A 1 79 ? 51.229 22.931 37.310 1.00 26.09 87 THR A C 1
ATOM 544 O O . THR A 1 79 ? 52.008 23.662 37.919 1.00 24.76 87 THR A O 1
ATOM 548 N N . ASP A 1 80 ? 51.525 21.661 37.057 1.00 27.74 88 ASP A N 1
ATOM 549 C CA . ASP A 1 80 ? 52.787 21.135 37.568 1.00 31.61 88 ASP A CA 1
ATOM 550 C C . ASP A 1 80 ? 54.054 21.725 36.965 1.00 30.71 88 ASP A C 1
ATOM 551 O O . ASP A 1 80 ? 55.158 21.378 37.377 1.00 31.93 88 ASP A O 1
ATOM 556 N N . GLY A 1 81 ? 53.903 22.629 36.005 1.00 28.08 89 GLY A N 1
ATOM 557 C CA . GLY A 1 81 ? 55.066 23.260 35.412 1.00 26.22 89 GLY A CA 1
ATOM 558 C C . GLY A 1 81 ? 55.320 24.607 36.072 1.00 24.48 89 GLY A C 1
ATOM 559 O O . GLY A 1 81 ? 56.286 25.305 35.757 1.00 23.32 89 GLY A O 1
ATOM 560 N N . ILE A 1 82 ? 54.444 24.974 37.000 1.00 24.30 90 ILE A N 1
ATOM 561 C CA . ILE A 1 82 ? 54.559 26.244 37.710 1.00 22.47 90 ILE A CA 1
ATOM 562 C C . ILE A 1 82 ? 55.508 26.153 38.902 1.00 22.03 90 ILE A C 1
ATOM 563 O O . ILE A 1 82 ? 55.485 25.179 39.646 1.00 20.64 90 ILE A O 1
ATOM 568 N N . VAL A 1 83 ? 56.352 27.168 39.065 1.00 21.53 91 VAL A N 1
ATOM 569 C CA . VAL A 1 83 ? 57.282 27.226 40.192 1.00 22.45 91 VAL A CA 1
ATOM 570 C C . VAL A 1 83 ? 56.974 28.496 40.987 1.00 23.62 91 VAL A C 1
ATOM 571 O O . VAL A 1 83 ? 56.359 29.430 40.461 1.00 22.98 91 VAL A O 1
ATOM 575 N N . ARG A 1 84 ? 57.394 28.529 42.250 1.00 24.70 92 ARG A N 1
ATOM 576 C CA . ARG A 1 84 ? 57.107 29.667 43.121 1.00 25.35 92 ARG A CA 1
ATOM 577 C C . ARG A 1 84 ? 58.355 30.293 43.735 1.00 26.95 92 ARG A C 1
ATOM 578 O O . ARG A 1 84 ? 59.408 29.658 43.809 1.00 28.50 92 ARG A O 1
ATOM 586 N N . THR A 1 85 ? 58.223 31.540 44.178 1.00 26.45 93 THR A N 1
ATOM 587 C CA . THR A 1 85 ? 59.317 32.249 44.831 1.00 27.56 93 THR A CA 1
ATOM 588 C C . THR A 1 85 ? 58.800 33.263 45.854 1.00 29.20 93 THR A C 1
ATOM 589 O O . THR A 1 85 ? 57.713 33.827 45.694 1.00 26.66 93 THR A O 1
ATOM 593 N N . SER A 1 86 ? 59.586 33.482 46.908 1.00 28.94 94 SER A N 1
ATOM 594 C CA . SER A 1 86 ? 59.243 34.454 47.942 1.00 31.60 94 SER A CA 1
ATOM 595 C C . SER A 1 86 ? 60.166 35.651 47.746 1.00 31.72 94 SER A C 1
ATOM 596 O O . SER A 1 86 ? 60.052 36.661 48.436 1.00 33.48 94 SER A O 1
ATOM 599 N N . THR A 1 87 ? 61.078 35.521 46.789 1.00 30.69 95 THR A N 1
ATOM 600 C CA . THR A 1 87 ? 62.063 36.555 46.483 1.00 30.06 95 THR A CA 1
ATOM 601 C C . THR A 1 87 ? 61.476 37.840 45.914 1.00 29.38 95 THR A C 1
ATOM 602 O O . THR A 1 87 ? 62.050 38.924 46.075 1.00 27.05 95 THR A O 1
ATOM 606 N N . ALA A 1 88 ? 60.338 37.720 45.240 1.00 26.42 96 ALA A N 1
ATOM 607 C CA . ALA A 1 88 ? 59.689 38.882 44.650 1.00 25.43 96 ALA A CA 1
ATOM 608 C C . ALA A 1 88 ? 58.183 38.696 44.664 1.00 25.18 96 ALA A C 1
ATOM 609 O O . ALA A 1 88 ? 57.682 37.574 44.760 1.00 24.16 96 ALA A O 1
ATOM 611 N N . LYS A 1 89 ? 57.466 39.809 44.566 1.00 23.95 97 LYS A N 1
ATOM 612 C CA . LYS A 1 89 ? 56.014 39.782 44.578 1.00 23.00 97 LYS A CA 1
ATOM 613 C C . LYS A 1 89 ? 55.466 39.541 43.182 1.00 21.98 97 LYS A C 1
ATOM 614 O O . LYS A 1 89 ? 56.134 39.807 42.180 1.00 22.63 97 LYS A O 1
ATOM 620 N N . THR A 1 90 ? 54.242 39.038 43.127 1.00 20.64 98 THR A N 1
ATOM 621 C CA . THR A 1 90 ? 53.570 38.807 41.862 1.00 20.37 98 THR A CA 1
ATOM 622 C C . THR A 1 90 ? 53.392 40.193 41.256 1.00 21.45 98 THR A C 1
ATOM 623 O O . THR A 1 90 ? 52.988 41.131 41.947 1.00 20.90 98 THR A O 1
ATOM 627 N N . ALA A 1 91 ? 53.707 40.334 39.974 1.00 20.44 99 ALA A N 1
ATOM 628 C CA . ALA A 1 91 ? 53.589 41.630 39.322 1.00 21.93 99 ALA A CA 1
ATOM 629 C C . ALA A 1 91 ? 52.150 42.140 39.310 1.00 22.39 99 ALA A C 1
ATOM 630 O O . ALA A 1 91 ? 51.201 41.354 39.279 1.00 23.67 99 ALA A O 1
ATOM 632 N N . LEU A 1 92 ? 52.002 43.463 39.334 1.00 22.68 100 LEU A N 1
ATOM 633 C CA . LEU A 1 92 ? 50.692 44.108 39.317 1.00 23.02 100 LEU A CA 1
ATOM 634 C C . LEU A 1 92 ? 50.602 45.055 38.133 1.00 24.07 100 LEU A C 1
ATOM 635 O O . LEU A 1 92 ? 51.556 45.774 37.825 1.00 23.38 100 LEU A O 1
ATOM 640 N N . ALA A 1 93 ? 49.453 45.051 37.466 1.00 25.45 101 ALA A N 1
ATOM 641 C CA . ALA A 1 93 ? 49.234 45.923 36.322 1.00 28.45 101 ALA A CA 1
ATOM 642 C C . ALA A 1 93 ? 48.018 46.799 36.600 1.00 31.10 101 ALA A C 1
ATOM 643 O O . ALA A 1 93 ? 46.878 46.358 36.458 1.00 31.28 101 ALA A O 1
ATOM 645 N N . PHE A 1 94 ? 48.269 48.036 37.013 1.00 32.55 102 PHE A N 1
ATOM 646 C CA . PHE A 1 94 ? 47.197 48.977 37.314 1.00 34.37 102 PHE A CA 1
ATOM 647 C C . PHE A 1 94 ? 46.735 49.732 36.080 1.00 37.40 102 PHE A C 1
ATOM 648 O O . PHE A 1 94 ? 47.527 50.385 35.405 1.00 39.01 102 PHE A O 1
ATOM 656 N N . VAL A 1 95 ? 45.446 49.635 35.787 1.00 40.67 103 VAL A N 1
ATOM 657 C CA . VAL A 1 95 ? 44.877 50.344 34.655 1.00 44.75 103 VAL A CA 1
ATOM 658 C C . VAL A 1 95 ? 43.713 51.179 35.163 1.00 47.19 103 VAL A C 1
ATOM 659 O O . VAL A 1 95 ? 42.679 50.655 35.571 1.00 46.44 103 VAL A O 1
ATOM 663 N N . ALA A 1 96 ? 43.912 52.489 35.164 1.00 50.68 104 ALA A N 1
ATOM 664 C CA . ALA A 1 96 ? 42.894 53.414 35.621 1.00 54.73 104 ALA A CA 1
ATOM 665 C C . ALA A 1 96 ? 42.657 54.421 34.518 1.00 57.82 104 ALA A C 1
ATOM 666 O O . ALA A 1 96 ? 43.488 54.587 33.627 1.00 59.18 104 ALA A O 1
ATOM 668 N N . LEU A 1 97 ? 41.517 55.090 34.569 1.00 61.22 105 LEU A N 1
ATOM 669 C CA . LEU A 1 97 ? 41.210 56.087 33.564 1.00 64.38 105 LEU A CA 1
ATOM 670 C C . LEU A 1 97 ? 41.866 57.383 34.034 1.00 66.48 105 LEU A C 1
ATOM 671 O O . LEU A 1 97 ? 41.197 58.292 34.525 1.00 67.31 105 LEU A O 1
ATOM 676 N N . ASP A 1 98 ? 43.188 57.447 33.895 1.00 68.87 106 ASP A N 1
ATOM 677 C CA . ASP A 1 98 ? 43.954 58.614 34.324 1.00 71.59 106 ASP A CA 1
ATOM 678 C C . ASP A 1 98 ? 44.104 59.708 33.274 1.00 72.76 106 ASP A C 1
ATOM 679 O O . ASP A 1 98 ? 44.442 59.447 32.117 1.00 73.04 106 ASP A O 1
ATOM 684 N N . ALA A 1 99 ? 43.855 60.939 33.706 1.00 73.96 107 ALA A N 1
ATOM 685 C CA . ALA A 1 99 ? 43.995 62.121 32.869 1.00 74.88 107 ALA A CA 1
ATOM 686 C C . ALA A 1 99 ? 43.182 62.194 31.581 1.00 75.37 107 ALA A C 1
ATOM 687 O O . ALA A 1 99 ? 43.281 61.334 30.703 1.00 75.71 107 ALA A O 1
ATOM 689 N N . HIS A 1 100 ? 42.383 63.253 31.491 1.00 75.79 108 HIS A N 1
ATOM 690 C CA . HIS A 1 100 ? 41.558 63.559 30.326 1.00 76.18 108 HIS A CA 1
ATOM 691 C C . HIS A 1 100 ? 40.905 62.387 29.592 1.00 75.80 108 HIS A C 1
ATOM 692 O O . HIS A 1 100 ? 40.956 62.315 28.362 1.00 75.92 108 HIS A O 1
ATOM 699 N N . GLY A 1 101 ? 40.291 61.473 30.335 1.00 75.02 109 GLY A N 1
ATOM 700 C CA . GLY A 1 101 ? 39.621 60.352 29.701 1.00 73.89 109 GLY A CA 1
ATOM 701 C C . GLY A 1 101 ? 40.489 59.267 29.086 1.00 73.16 109 GLY A C 1
ATOM 702 O O . GLY A 1 101 ? 39.961 58.279 28.572 1.00 73.04 109 GLY A O 1
ATOM 703 N N . GLU A 1 102 ? 41.808 59.431 29.126 1.00 72.32 110 GLU A N 1
ATOM 704 C CA . GLU A 1 102 ? 42.702 58.417 28.572 1.00 71.69 110 GLU A CA 1
ATOM 705 C C . GLU A 1 102 ? 42.986 57.371 29.645 1.00 70.97 110 GLU A C 1
ATOM 706 O O . GLU A 1 102 ? 43.215 57.720 30.804 1.00 71.02 110 GLU A O 1
ATOM 712 N N . ARG A 1 103 ? 42.964 56.094 29.271 1.00 69.37 111 ARG A N 1
ATOM 713 C CA . ARG A 1 103 ? 43.233 55.039 30.242 1.00 68.06 111 ARG A CA 1
ATOM 714 C C . ARG A 1 103 ? 44.743 54.942 30.451 1.00 66.13 111 ARG A C 1
ATOM 715 O O . ARG A 1 103 ? 45.504 54.754 29.501 1.00 65.80 111 ARG A O 1
ATOM 723 N N . SER A 1 104 ? 45.166 55.092 31.702 1.00 63.41 112 SER A N 1
ATOM 724 C CA . SER A 1 104 ? 46.580 55.044 32.048 1.00 61.06 112 SER A CA 1
ATOM 725 C C . SER A 1 104 ? 47.020 53.685 32.574 1.00 58.80 112 SER A C 1
ATOM 726 O O . SER A 1 104 ? 46.213 52.765 32.714 1.00 58.50 112 SER A O 1
ATOM 729 N N . PHE A 1 105 ? 48.311 53.577 32.873 1.00 55.77 113 PHE A N 1
ATOM 730 C CA . PHE A 1 105 ? 48.891 52.338 33.373 1.00 52.31 113 PHE A CA 1
ATOM 731 C C . PHE A 1 105 ? 49.997 52.586 34.392 1.00 49.38 113 PHE A C 1
ATOM 732 O O . PHE A 1 105 ? 50.668 53.618 34.370 1.00 49.43 113 PHE A O 1
ATOM 740 N N . SER A 1 106 ? 50.174 51.622 35.288 1.00 44.59 114 SER A N 1
ATOM 741 C CA . SER A 1 106 ? 51.213 51.679 36.303 1.00 39.85 114 SER A CA 1
ATOM 742 C C . SER A 1 106 ? 51.559 50.238 36.645 1.00 36.34 114 SER A C 1
ATOM 743 O O . SER A 1 106 ? 50.797 49.548 37.323 1.00 35.92 114 SER A O 1
ATOM 746 N N . PHE A 1 107 ? 52.705 49.781 36.158 1.00 31.99 115 PHE A N 1
ATOM 747 C CA . PHE A 1 107 ? 53.143 48.414 36.399 1.00 29.43 115 PHE A CA 1
ATOM 748 C C . PHE A 1 107 ? 54.118 48.301 37.558 1.00 27.38 115 PHE A C 1
ATOM 749 O O . PHE A 1 107 ? 55.028 49.116 37.693 1.00 28.57 115 PHE A O 1
ATOM 757 N N . TYR A 1 108 ? 53.915 47.291 38.396 1.00 25.24 116 TYR A N 1
ATOM 758 C CA . TYR A 1 108 ? 54.829 47.018 39.493 1.00 24.79 116 TYR A CA 1
ATOM 759 C C . TYR A 1 108 ? 55.605 45.820 38.968 1.00 23.77 116 TYR A C 1
ATOM 760 O O . TYR A 1 108 ? 55.372 44.671 39.344 1.00 24.14 116 TYR A O 1
ATOM 769 N N . ARG A 1 109 ? 56.519 46.133 38.055 1.00 23.40 117 ARG A N 1
ATOM 770 C CA . ARG A 1 109 ? 57.358 45.156 37.370 1.00 22.49 117 ARG A CA 1
ATOM 771 C C . ARG A 1 109 ? 58.302 45.963 36.486 1.00 21.89 117 ARG A C 1
ATOM 772 O O . ARG A 1 109 ? 57.853 46.733 35.642 1.00 21.59 117 ARG A O 1
ATOM 780 N N . PRO A 1 110 ? 59.621 45.815 36.676 1.00 23.55 118 PRO A N 1
ATOM 781 C CA . PRO A 1 110 ? 60.320 44.969 37.647 1.00 24.28 118 PRO A CA 1
ATOM 782 C C . PRO A 1 110 ? 60.437 45.703 38.985 1.00 26.24 118 PRO A C 1
ATOM 783 O O . PRO A 1 110 ? 60.259 46.920 39.047 1.00 26.57 118 PRO A O 1
ATOM 787 N N . PRO A 1 111 ? 60.735 44.972 40.069 1.00 26.53 119 PRO A N 1
ATOM 788 C CA . PRO A 1 111 ? 60.951 43.520 40.078 1.00 24.23 119 PRO A CA 1
ATOM 789 C C . PRO A 1 111 ? 59.628 42.760 40.072 1.00 23.98 119 PRO A C 1
ATOM 790 O O . PRO A 1 111 ? 58.568 43.359 40.246 1.00 23.75 119 PRO A O 1
ATOM 794 N N . ALA A 1 112 ? 59.692 41.445 39.876 1.00 22.25 120 ALA A N 1
ATOM 795 C CA . ALA A 1 112 ? 58.492 40.616 39.862 1.00 22.09 120 ALA A CA 1
ATOM 796 C C . ALA A 1 112 ? 58.844 39.138 39.865 1.00 21.48 120 ALA A C 1
ATOM 797 O O . ALA A 1 112 ? 59.884 38.734 39.352 1.00 21.25 120 ALA A O 1
ATOM 799 N N . ALA A 1 113 ? 57.962 38.330 40.437 1.00 21.05 121 ALA A N 1
ATOM 800 C CA . ALA A 1 113 ? 58.186 36.896 40.513 1.00 21.04 121 ALA A CA 1
ATOM 801 C C . ALA A 1 113 ? 58.360 36.212 39.148 1.00 21.61 121 ALA A C 1
ATOM 802 O O . ALA A 1 113 ? 59.240 35.363 38.991 1.00 21.83 121 ALA A O 1
ATOM 804 N N . ASP A 1 114 ? 57.537 36.577 38.164 1.00 19.88 122 ASP A N 1
ATOM 805 C CA . ASP A 1 114 ? 57.619 35.946 36.838 1.00 21.52 122 ASP A CA 1
ATOM 806 C C . ASP A 1 114 ? 58.960 36.164 36.132 1.00 20.97 122 ASP A C 1
ATOM 807 O O . ASP A 1 114 ? 59.354 35.382 35.263 1.00 21.62 122 ASP A O 1
ATOM 812 N N . LEU A 1 115 ? 59.662 37.220 36.526 1.00 20.62 123 LEU A N 1
ATOM 813 C CA . LEU A 1 115 ? 60.959 37.567 35.956 1.00 20.22 123 LEU A CA 1
ATOM 814 C C . LEU A 1 115 ? 62.074 36.646 36.464 1.00 19.07 123 LEU A C 1
ATOM 815 O O . LEU A 1 115 ? 63.165 36.600 35.893 1.00 17.34 123 LEU A O 1
ATOM 820 N N . LEU A 1 116 ? 61.802 35.916 37.537 1.00 19.29 124 LEU A N 1
ATOM 821 C CA . LEU A 1 116 ? 62.823 35.061 38.125 1.00 20.42 124 LEU A CA 1
ATOM 822 C C . LEU A 1 116 ? 62.811 33.603 37.688 1.00 20.46 124 LEU A C 1
ATOM 823 O O . LEU A 1 116 ? 63.525 32.782 38.259 1.00 19.95 124 LEU A O 1
ATOM 828 N N . PHE A 1 117 ? 62.010 33.274 36.678 1.00 19.29 125 PHE A N 1
ATOM 829 C CA . PHE A 1 117 ? 61.975 31.898 36.187 1.00 20.31 125 PHE A CA 1
ATOM 830 C C . PHE A 1 117 ? 63.342 31.645 35.545 1.00 20.04 125 PHE A C 1
ATOM 831 O O . PHE A 1 117 ? 63.827 32.458 34.755 1.00 19.84 125 PHE A O 1
ATOM 839 N N . ARG A 1 118 ? 63.968 30.531 35.893 1.00 19.28 126 ARG A N 1
ATOM 840 C CA . ARG A 1 118 ? 65.281 30.210 35.343 1.00 21.55 126 ARG A CA 1
ATOM 841 C C . ARG A 1 118 ? 65.235 28.951 34.501 1.00 20.32 126 ARG A C 1
ATOM 842 O O . ARG A 1 118 ? 64.299 28.161 34.604 1.00 20.38 126 ARG A O 1
ATOM 850 N N . VAL A 1 119 ? 66.248 28.774 33.662 1.00 21.50 127 VAL A N 1
ATOM 851 C CA . VAL A 1 119 ? 66.306 27.618 32.778 1.00 24.06 127 VAL A CA 1
ATOM 852 C C . VAL A 1 119 ? 66.125 26.284 33.500 1.00 23.55 127 VAL A C 1
ATOM 853 O O . VAL A 1 119 ? 65.434 25.399 32.997 1.00 23.59 127 VAL A O 1
ATOM 857 N N . GLU A 1 120 ? 66.718 26.141 34.682 1.00 22.59 128 GLU A N 1
ATOM 858 C CA . GLU A 1 120 ? 66.593 24.890 35.419 1.00 26.08 128 GLU A CA 1
ATOM 859 C C . GLU A 1 120 ? 65.169 24.617 35.891 1.00 25.82 128 GLU A C 1
ATOM 860 O O . GLU A 1 120 ? 64.871 23.508 36.336 1.00 25.84 128 GLU A O 1
ATOM 866 N N . HIS A 1 121 ? 64.289 25.614 35.800 1.00 24.64 129 HIS A N 1
ATOM 867 C CA . HIS A 1 121 ? 62.899 25.415 36.221 1.00 24.55 129 HIS A CA 1
ATOM 868 C C . HIS A 1 121 ? 62.069 24.685 35.160 1.00 23.77 129 HIS A C 1
ATOM 869 O O . HIS A 1 121 ? 60.962 24.220 35.435 1.00 22.98 129 HIS A O 1
ATOM 876 N N . PHE A 1 122 ? 62.604 24.593 33.947 1.00 22.81 130 PHE A N 1
ATOM 877 C CA . PHE A 1 122 ? 61.929 23.877 32.870 1.00 23.32 130 PHE A CA 1
ATOM 878 C C . PHE A 1 122 ? 62.057 22.383 33.167 1.00 24.27 130 PHE A C 1
ATOM 879 O O . PHE A 1 122 ? 63.069 21.945 33.710 1.00 23.54 130 PHE A O 1
ATOM 887 N N . GLN A 1 123 ? 61.040 21.607 32.810 1.00 25.73 131 GLN A N 1
ATOM 888 C CA . GLN A 1 123 ? 61.069 20.160 33.022 1.00 25.55 131 GLN A CA 1
ATOM 889 C C . GLN A 1 123 ? 61.011 19.484 31.658 1.00 24.66 131 GLN A C 1
ATOM 890 O O . GLN A 1 123 ? 60.189 19.849 30.816 1.00 21.75 131 GLN A O 1
ATOM 896 N N . ASP A 1 124 ? 61.882 18.506 31.434 1.00 24.58 132 ASP A N 1
ATOM 897 C CA . ASP A 1 124 ? 61.907 17.818 30.151 1.00 25.79 132 ASP A CA 1
ATOM 898 C C . ASP A 1 124 ? 60.553 17.226 29.790 1.00 25.00 132 ASP A C 1
ATOM 899 O O . ASP A 1 124 ? 60.186 17.169 28.618 1.00 23.24 132 ASP A O 1
ATOM 904 N N . ALA A 1 125 ? 59.816 16.787 30.803 1.00 25.21 133 ALA A N 1
ATOM 905 C CA . ALA A 1 125 ? 58.499 16.204 30.595 1.00 27.32 133 ALA A CA 1
ATOM 906 C C . ALA A 1 125 ? 57.583 17.173 29.847 1.00 28.05 133 ALA A C 1
ATOM 907 O O . ALA A 1 125 ? 56.835 16.769 28.956 1.00 28.61 133 ALA A O 1
ATOM 909 N N . SER A 1 126 ? 57.648 18.452 30.209 1.00 26.91 134 SER A N 1
ATOM 910 C CA . SER A 1 126 ? 56.819 19.471 29.570 1.00 24.89 134 SER A CA 1
ATOM 911 C C . SER A 1 126 ? 57.102 19.583 28.074 1.00 23.05 134 SER A C 1
ATOM 912 O O . SER A 1 126 ? 56.185 19.733 27.266 1.00 22.05 134 SER A O 1
ATOM 915 N N . PHE A 1 127 ? 58.377 19.510 27.710 1.00 22.39 135 PHE A N 1
ATOM 916 C CA . PHE A 1 127 ? 58.771 19.626 26.312 1.00 22.98 135 PHE A CA 1
ATOM 917 C C . PHE A 1 127 ? 58.478 18.393 25.472 1.00 23.55 135 PHE A C 1
ATOM 918 O O . PHE A 1 127 ? 58.008 18.508 24.343 1.00 23.23 135 PHE A O 1
ATOM 926 N N . SER A 1 128 ? 58.745 17.210 26.010 1.00 23.56 136 SER A N 1
ATOM 927 C CA . SER A 1 128 ? 58.500 15.999 25.236 1.00 27.25 136 SER A CA 1
ATOM 928 C C . SER A 1 128 ? 57.017 15.797 24.926 1.00 26.43 136 SER A C 1
ATOM 929 O O . SER A 1 128 ? 56.663 15.191 23.919 1.00 27.87 136 SER A O 1
ATOM 932 N N . ASP A 1 129 ? 56.154 16.338 25.777 1.00 27.18 137 ASP A N 1
ATOM 933 C CA . ASP A 1 129 ? 54.715 16.192 25.600 1.00 29.37 137 ASP A CA 1
ATOM 934 C C . ASP A 1 129 ? 54.076 17.371 24.865 1.00 27.82 137 ASP A C 1
ATOM 935 O O . ASP A 1 129 ? 52.879 17.355 24.581 1.00 28.93 137 ASP A O 1
ATOM 940 N N . ALA A 1 130 ? 54.872 18.385 24.545 1.00 26.06 138 ALA A N 1
ATOM 941 C CA . ALA A 1 130 ? 54.344 19.573 23.885 1.00 24.56 138 ALA A CA 1
ATOM 942 C C . ALA A 1 130 ? 54.288 19.538 22.363 1.00 22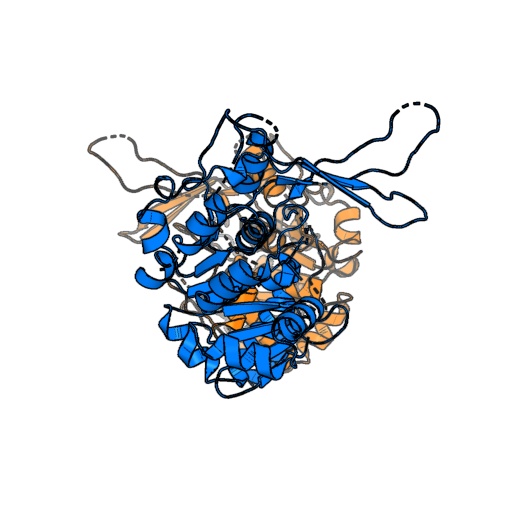.46 138 ALA A C 1
ATOM 943 O O . ALA A 1 130 ? 55.251 19.165 21.693 1.00 22.75 138 ALA A O 1
ATOM 945 N N . LEU A 1 131 ? 53.141 19.933 21.826 1.00 21.64 139 LEU A N 1
ATOM 946 C CA . LEU A 1 131 ? 52.947 20.001 20.385 1.00 20.61 139 LEU A CA 1
ATOM 947 C C . LEU A 1 131 ? 53.249 21.447 20.002 1.00 21.84 139 LEU A C 1
ATOM 948 O O . LEU A 1 131 ? 53.735 21.731 18.903 1.00 20.96 139 LEU A O 1
ATOM 953 N N . ILE A 1 132 ? 52.974 22.350 20.940 1.00 20.47 140 ILE A N 1
ATOM 954 C CA . ILE A 1 132 ? 53.186 23.777 20.740 1.00 20.20 140 ILE A CA 1
ATOM 955 C C . ILE A 1 132 ? 53.763 24.468 21.974 1.00 19.39 140 ILE A C 1
ATOM 956 O O . ILE A 1 132 ? 53.324 24.218 23.093 1.00 20.67 140 ILE A O 1
ATOM 961 N N . PHE A 1 133 ? 54.749 25.331 21.753 1.00 17.88 141 PHE A N 1
ATOM 962 C CA . PHE A 1 133 ? 55.367 26.122 22.817 1.00 18.01 141 PHE A CA 1
ATOM 963 C C . PHE A 1 133 ? 55.023 27.560 22.398 1.00 17.86 141 PHE A C 1
ATOM 964 O O . PHE A 1 133 ? 55.438 28.014 21.334 1.00 17.45 141 PHE A O 1
ATOM 972 N N . HIS A 1 134 ? 54.269 28.269 23.231 1.00 16.18 142 HIS A N 1
ATOM 973 C CA . HIS A 1 134 ? 53.842 29.628 22.908 1.00 17.54 142 HIS A CA 1
ATOM 974 C C . HIS A 1 134 ? 54.391 30.661 23.887 1.00 17.30 142 HIS A C 1
ATOM 975 O O . HIS A 1 134 ? 54.312 30.473 25.097 1.00 18.12 142 HIS A O 1
ATOM 982 N N . ALA A 1 135 ? 54.926 31.756 23.357 1.00 15.92 143 ALA A N 1
ATOM 983 C CA . ALA A 1 135 ? 55.490 32.814 24.191 1.00 17.96 143 ALA A CA 1
ATOM 984 C C . ALA A 1 135 ? 55.187 34.203 23.637 1.00 17.90 143 ALA A C 1
ATOM 985 O O . ALA A 1 135 ? 54.744 34.344 22.493 1.00 18.87 143 ALA A O 1
ATOM 987 N N . CYS A 1 136 ? 55.441 35.220 24.459 1.00 18.95 144 CYS A N 1
ATOM 988 C CA . CYS A 1 136 ? 55.211 36.622 24.103 1.00 19.97 144 CYS A CA 1
ATOM 989 C C . CYS A 1 136 ? 56.462 37.420 24.481 1.00 20.91 144 CYS A C 1
ATOM 990 O O . CYS A 1 136 ? 57.330 36.898 25.175 1.00 19.72 144 CYS A O 1
ATOM 993 N N . SER A 1 137 ? 56.554 38.682 24.052 1.00 20.17 145 SER A N 1
ATOM 994 C CA . SER A 1 137 ? 57.740 39.488 24.350 1.00 19.77 145 SER A CA 1
ATOM 995 C C . SER A 1 137 ? 57.846 39.999 25.785 1.00 19.51 145 SER A C 1
ATOM 996 O O . SER A 1 137 ? 58.891 40.508 26.182 1.00 19.18 145 SER A O 1
ATOM 999 N N . ASN A 1 138 ? 56.786 39.868 26.572 1.00 20.77 146 ASN A N 1
ATOM 1000 C CA . ASN A 1 138 ? 56.851 40.343 27.951 1.00 23.96 146 ASN A CA 1
ATOM 1001 C C . ASN A 1 138 ? 57.881 39.580 28.783 1.00 21.90 146 ASN A C 1
ATOM 1002 O O . ASN A 1 138 ? 58.401 40.108 29.768 1.00 22.47 146 ASN A O 1
ATOM 1007 N N . SER A 1 139 ? 58.184 38.346 28.393 1.00 19.75 147 SER A N 1
ATOM 1008 C CA . SER A 1 139 ? 59.175 37.566 29.126 1.00 19.48 147 SER A CA 1
ATOM 1009 C C . SER A 1 139 ? 60.572 37.821 28.553 1.00 19.51 147 SER A C 1
ATOM 1010 O O . SER A 1 139 ? 61.473 36.997 28.680 1.00 18.98 147 SER A O 1
ATOM 1021 N N . THR A 1 141 ? 61.714 41.292 28.804 1.00 21.30 149 THR A N 1
ATOM 1022 C CA . THR A 1 141 ? 61.967 42.645 29.311 1.00 23.09 149 THR A CA 1
ATOM 1023 C C . THR A 1 141 ? 63.286 42.912 30.031 1.00 24.53 149 THR A C 1
ATOM 1024 O O . THR A 1 141 ? 63.615 44.069 30.305 1.00 27.53 149 THR A O 1
ATOM 1028 N N . ASP A 1 142 ? 64.017 41.859 30.385 1.00 24.70 150 ASP A N 1
ATOM 1029 C CA . ASP A 1 142 ? 65.347 42.030 30.964 1.00 25.80 150 ASP A CA 1
ATOM 1030 C C . ASP A 1 142 ? 66.207 40.911 30.375 1.00 26.88 150 ASP A C 1
ATOM 1031 O O . ASP A 1 142 ? 65.677 39.904 29.903 1.00 25.85 150 ASP A O 1
ATOM 1036 N N . ALA A 1 143 ? 67.521 41.111 30.367 1.00 27.16 151 ALA A N 1
ATOM 1037 C CA . ALA A 1 143 ? 68.464 40.162 29.785 1.00 26.96 151 ALA A CA 1
ATOM 1038 C C . ALA A 1 143 ? 68.350 38.711 30.234 1.00 26.72 151 ALA A C 1
ATOM 1039 O O . ALA A 1 143 ? 68.423 37.799 29.409 1.00 26.89 151 ALA A O 1
ATOM 1041 N N . ASP A 1 144 ? 68.178 38.488 31.530 1.00 26.28 152 ASP A N 1
ATOM 1042 C CA . ASP A 1 144 ? 68.086 37.126 32.036 1.00 26.33 152 ASP A CA 1
ATOM 1043 C C . ASP A 1 144 ? 66.824 36.378 31.605 1.00 25.20 152 ASP A C 1
ATOM 1044 O O . ASP A 1 144 ? 66.903 35.260 31.094 1.00 23.27 152 ASP A O 1
ATOM 1049 N N . ILE A 1 145 ? 65.661 36.984 31.812 1.00 22.49 153 ILE A N 1
ATOM 1050 C CA . ILE A 1 145 ? 64.423 36.312 31.447 1.00 21.97 153 ILE A CA 1
ATOM 1051 C C . ILE A 1 145 ? 64.337 36.122 29.930 1.00 21.40 153 ILE A C 1
ATOM 1052 O O . ILE A 1 145 ? 63.744 35.149 29.453 1.00 20.42 153 ILE A O 1
ATOM 1057 N N . ALA A 1 146 ? 64.955 37.029 29.173 1.00 20.14 154 ALA A N 1
ATOM 1058 C CA . ALA A 1 146 ? 64.949 36.924 27.713 1.00 21.76 154 ALA A CA 1
ATOM 1059 C C . ALA A 1 146 ? 65.704 35.673 27.256 1.00 21.80 154 ALA A C 1
ATOM 1060 O O . ALA A 1 146 ? 65.233 34.940 26.384 1.00 21.18 154 ALA A O 1
ATOM 1062 N N . GLU A 1 147 ? 66.876 35.437 27.841 1.00 20.85 155 GLU A N 1
ATOM 1063 C CA . GLU A 1 147 ? 67.683 34.266 27.491 1.00 21.22 155 GLU A CA 1
ATOM 1064 C C . GLU A 1 147 ? 66.926 33.007 27.889 1.00 20.50 155 GLU A C 1
ATOM 1065 O O . GLU A 1 147 ? 66.958 31.991 27.183 1.00 20.90 155 GLU A O 1
ATOM 1071 N N . VAL A 1 148 ? 66.242 33.071 29.024 1.00 18.74 156 VAL A N 1
ATOM 1072 C CA . VAL A 1 148 ? 65.460 31.929 29.477 1.00 17.67 156 VAL A CA 1
ATOM 1073 C C . VAL A 1 148 ? 64.380 31.626 28.434 1.00 17.76 156 VAL A C 1
ATOM 1074 O O . VAL A 1 148 ? 64.144 30.469 28.094 1.00 17.72 156 VAL A O 1
ATOM 1078 N N . THR A 1 149 ? 63.739 32.667 27.911 1.00 16.44 157 THR A N 1
ATOM 1079 C CA . THR A 1 149 ? 62.695 32.480 26.905 1.00 17.03 157 THR A CA 1
ATOM 1080 C C . THR A 1 149 ? 63.279 31.889 25.618 1.00 17.60 157 THR A C 1
ATOM 1081 O O . THR A 1 149 ? 62.706 30.966 25.028 1.00 18.22 157 THR A O 1
ATOM 1085 N N . PHE A 1 150 ? 64.421 32.411 25.185 1.00 16.87 158 PHE A N 1
ATOM 1086 C CA . PHE A 1 150 ? 65.052 31.913 23.969 1.00 18.73 158 PHE A CA 1
ATOM 1087 C C . PHE A 1 150 ? 65.435 30.444 24.105 1.00 19.10 158 PHE A C 1
ATOM 1088 O O . PHE A 1 150 ? 65.259 29.658 23.171 1.00 18.38 158 PHE A O 1
ATOM 1096 N N . GLU A 1 151 ? 65.964 30.067 25.266 1.00 19.09 159 GLU A N 1
ATOM 1097 C CA . GLU A 1 151 ? 66.363 28.685 25.463 1.00 19.98 159 GLU A CA 1
ATOM 1098 C C . GLU A 1 151 ? 65.148 27.777 25.514 1.00 20.56 159 GLU A C 1
ATOM 1099 O O . GLU A 1 151 ? 65.207 26.630 25.081 1.00 19.56 159 GLU A O 1
ATOM 1105 N N . GLY A 1 152 ? 64.039 28.300 26.027 1.00 20.01 160 GLY A N 1
ATOM 1106 C CA . GLY A 1 152 ? 62.823 27.512 26.067 1.00 18.45 160 GLY A CA 1
ATOM 1107 C C . GLY A 1 152 ? 62.355 27.252 24.641 1.00 18.32 160 GLY A C 1
ATOM 1108 O O . GLY A 1 152 ? 61.956 26.136 24.305 1.00 18.04 160 GLY A O 1
ATOM 1117 N N . ARG A 1 154 ? 64.183 27.197 21.930 1.00 18.50 162 ARG A N 1
ATOM 1118 C CA . ARG A 1 154 ? 65.104 26.285 21.258 1.00 22.50 162 ARG A CA 1
ATOM 1119 C C . ARG A 1 154 ? 64.866 24.855 21.709 1.00 22.47 162 ARG A C 1
ATOM 1120 O O . ARG A 1 154 ? 64.890 23.932 20.892 1.00 22.22 162 ARG A O 1
ATOM 1128 N N . ARG A 1 155 ? 64.653 24.668 23.009 1.00 21.74 163 ARG A N 1
ATOM 1129 C CA . ARG A 1 155 ? 64.384 23.335 23.541 1.00 23.11 163 ARG A CA 1
ATOM 1130 C C . ARG A 1 155 ? 63.118 22.785 22.904 1.00 22.91 163 ARG A C 1
ATOM 1131 O O . ARG A 1 155 ? 63.059 21.620 22.512 1.00 22.87 163 ARG A O 1
ATOM 1139 N N . ALA A 1 156 ? 62.098 23.631 22.826 1.00 20.91 164 ALA A N 1
ATOM 1140 C CA . ALA A 1 156 ? 60.829 23.234 22.236 1.00 21.14 164 ALA A CA 1
ATOM 1141 C C . ALA A 1 156 ? 61.044 22.760 20.798 1.00 20.95 164 ALA A C 1
ATOM 1142 O O . ALA A 1 156 ? 60.607 21.671 20.426 1.00 20.33 164 ALA A O 1
ATOM 1144 N N . GLN A 1 157 ? 61.717 23.579 19.994 1.00 22.04 165 GLN A N 1
ATOM 1145 C CA . GLN A 1 157 ? 61.988 23.223 18.603 1.00 23.62 165 GLN A CA 1
ATOM 1146 C C . GLN A 1 157 ? 62.710 21.880 18.539 1.00 23.56 165 GLN A C 1
ATOM 1147 O O . GLN A 1 157 ? 62.320 20.991 17.789 1.00 22.22 165 GLN A O 1
ATOM 1153 N N . ALA A 1 158 ? 63.762 21.739 19.338 1.00 22.90 166 ALA A N 1
ATOM 1154 C CA . ALA A 1 158 ? 64.544 20.510 19.355 1.00 24.07 166 ALA A CA 1
ATOM 1155 C C . ALA A 1 158 ? 63.706 19.304 19.759 1.00 24.45 166 ALA A C 1
ATOM 1156 O O . ALA A 1 158 ? 63.982 18.184 19.334 1.00 23.81 166 ALA A O 1
ATOM 1158 N N . ALA A 1 159 ? 62.682 19.532 20.578 1.00 23.07 167 ALA A N 1
ATOM 1159 C CA . ALA A 1 159 ? 61.818 18.446 21.026 1.00 23.33 167 ALA A CA 1
ATOM 1160 C C . ALA A 1 159 ? 60.676 18.155 20.049 1.00 23.33 167 ALA A C 1
ATOM 1161 O O . ALA A 1 159 ? 59.855 17.272 20.295 1.00 24.53 167 ALA A O 1
ATOM 1163 N N . GLY A 1 160 ? 60.613 18.899 18.950 1.00 22.16 168 GLY A N 1
ATOM 1164 C CA . GLY A 1 160 ? 59.561 18.662 17.974 1.00 22.54 168 GLY A CA 1
ATOM 1165 C C . GLY A 1 160 ? 58.274 19.450 18.171 1.00 23.92 168 GLY A C 1
ATOM 1166 O O . GLY A 1 160 ? 57.242 19.123 17.580 1.00 24.66 168 GLY A O 1
ATOM 1167 N N . ALA A 1 161 ? 58.313 20.484 19.001 1.00 21.62 169 ALA A N 1
ATOM 1168 C CA . ALA A 1 161 ? 57.120 21.293 19.212 1.00 20.01 169 ALA A CA 1
ATOM 1169 C C . ALA A 1 161 ? 57.136 22.481 18.261 1.00 20.55 169 ALA A C 1
ATOM 1170 O O . ALA A 1 161 ? 58.198 22.984 17.892 1.00 21.01 169 ALA A O 1
ATOM 1172 N N . ILE A 1 162 ? 55.951 22.904 17.845 1.00 19.18 170 ILE A N 1
ATOM 1173 C CA . ILE A 1 162 ? 55.817 24.065 16.982 1.00 19.41 170 ILE A CA 1
ATOM 1174 C C . ILE A 1 162 ? 56.028 25.259 17.916 1.00 19.13 170 ILE A C 1
ATOM 1175 O O . ILE A 1 162 ? 55.428 25.317 18.983 1.00 20.69 170 ILE A O 1
ATOM 1180 N N . VAL A 1 163 ? 56.887 26.194 17.529 1.00 19.08 171 VAL A N 1
ATOM 1181 C CA . VAL A 1 163 ? 57.139 27.367 18.358 1.00 19.70 171 VAL A CA 1
ATOM 1182 C C . VAL A 1 163 ? 56.292 28.543 17.872 1.00 19.65 171 VAL A C 1
ATOM 1183 O O . VAL A 1 163 ? 56.425 28.990 16.732 1.00 19.97 171 VAL A O 1
ATOM 1187 N N . SER A 1 164 ? 55.418 29.020 18.755 1.00 18.95 172 SER A N 1
ATOM 1188 C CA . SER A 1 164 ? 54.505 30.121 18.476 1.00 18.64 172 SER A CA 1
ATOM 1189 C C . SER A 1 164 ? 54.920 31.374 19.243 1.00 19.33 172 SER A C 1
ATOM 1190 O O . SER A 1 164 ? 55.152 31.321 20.446 1.00 20.19 172 SER A O 1
ATOM 1193 N N . PHE A 1 165 ? 55.005 32.500 18.544 1.00 18.52 173 PHE A N 1
ATOM 1194 C CA . PHE A 1 165 ? 55.417 33.750 19.170 1.00 18.98 173 PHE A CA 1
ATOM 1195 C C . PHE A 1 165 ? 54.439 34.876 18.837 1.00 21.01 173 PHE A C 1
ATOM 1196 O O . PHE A 1 165 ? 54.308 35.284 17.683 1.00 21.67 173 PHE A O 1
ATOM 1204 N N . ASP A 1 166 ? 53.722 35.343 19.853 1.00 20.67 174 ASP A N 1
ATOM 1205 C CA . ASP A 1 166 ? 52.777 36.445 19.701 1.00 22.41 174 ASP A CA 1
ATOM 1206 C C . ASP A 1 166 ? 53.552 37.618 20.288 1.00 22.99 174 ASP A C 1
ATOM 1207 O O . ASP A 1 166 ? 53.689 37.726 21.500 1.00 22.24 174 ASP A O 1
ATOM 1212 N N . LEU A 1 167 ? 54.082 38.477 19.423 1.00 23.28 175 LEU A N 1
ATOM 1213 C CA . LEU A 1 167 ? 54.895 39.603 19.872 1.00 25.20 175 LEU A CA 1
ATOM 1214 C C . LEU A 1 167 ? 54.322 40.299 21.107 1.00 25.03 175 LEU A C 1
ATOM 1215 O O . LEU A 1 167 ? 55.007 40.421 22.123 1.00 25.43 175 LEU A O 1
ATOM 1220 N N . ASN A 1 168 ? 53.073 40.748 21.022 1.00 24.58 176 ASN A N 1
ATOM 1221 C CA . ASN A 1 168 ? 52.422 41.411 22.151 1.00 26.58 176 ASN A CA 1
ATOM 1222 C C . ASN A 1 168 ? 53.399 42.413 22.773 1.00 26.48 176 ASN A C 1
ATOM 1223 O O . ASN A 1 168 ? 53.651 42.396 23.976 1.00 25.88 176 ASN A O 1
ATOM 1228 N N . PHE A 1 169 ? 53.948 43.284 21.934 1.00 25.81 177 PHE A N 1
ATOM 1229 C CA . PHE A 1 169 ? 54.924 44.276 22.373 1.00 26.12 177 PHE A CA 1
ATOM 1230 C C . PHE A 1 169 ? 54.316 45.384 23.236 1.00 27.14 177 PHE A C 1
ATOM 1231 O O . PHE A 1 169 ? 53.388 46.072 22.818 1.00 26.54 177 PHE A O 1
ATOM 1239 N N . ARG A 1 170 ? 54.844 45.540 24.447 1.00 27.21 178 ARG A N 1
ATOM 1240 C CA . ARG A 1 170 ? 54.370 46.564 25.378 1.00 30.56 178 ARG A CA 1
ATOM 1241 C C . ARG A 1 170 ? 55.581 47.373 25.849 1.00 29.10 178 ARG A C 1
ATOM 1242 O O . ARG A 1 170 ? 56.195 47.056 26.867 1.00 27.45 178 ARG A O 1
ATOM 1250 N N . PRO A 1 171 ? 55.933 48.433 25.102 1.00 30.45 179 PRO A N 1
ATOM 1251 C CA . PRO A 1 171 ? 57.064 49.329 25.374 1.00 32.20 179 PRO A CA 1
ATOM 1252 C C . PRO A 1 171 ? 57.211 49.784 26.824 1.00 32.76 179 PRO A C 1
ATOM 1253 O O . PRO A 1 171 ? 58.322 49.852 27.343 1.00 31.98 179 PRO A O 1
ATOM 1265 N N . LEU A 1 173 ? 56.761 48.312 29.502 1.00 34.64 181 LEU A N 1
ATOM 1266 C CA . LEU A 1 173 ? 57.341 47.301 30.378 1.00 32.75 181 LEU A CA 1
ATOM 1267 C C . LEU A 1 173 ? 58.841 47.148 30.207 1.00 31.42 181 LEU A C 1
ATOM 1268 O O . LEU A 1 173 ? 59.491 46.441 30.974 1.00 30.58 181 LEU A O 1
ATOM 1273 N N . TRP A 1 174 ? 59.393 47.813 29.201 1.00 31.09 182 TRP A N 1
ATOM 1274 C CA . TRP A 1 174 ? 60.821 47.718 28.937 1.00 32.39 182 TRP A CA 1
ATOM 1275 C C . TRP A 1 174 ? 61.635 48.827 29.605 1.00 34.40 182 TRP A C 1
ATOM 1276 O O . TRP A 1 174 ? 61.156 49.950 29.766 1.00 34.86 182 TRP A O 1
ATOM 1287 N N . PRO A 1 175 ? 62.882 48.516 30.000 1.00 36.17 183 PRO A N 1
ATOM 1288 C CA . PRO A 1 175 ? 63.819 49.430 30.660 1.00 38.84 183 PRO A CA 1
ATOM 1289 C C . PRO A 1 175 ? 64.002 50.748 29.928 1.00 41.52 183 PRO A C 1
ATOM 1290 O O . PRO A 1 175 ? 64.248 50.776 28.723 1.00 38.82 183 PRO A O 1
ATOM 1294 N N . ASN A 1 176 ? 63.894 51.840 30.675 1.00 44.69 184 ASN A N 1
ATOM 1295 C CA . ASN A 1 176 ? 64.038 53.174 30.114 1.00 47.42 184 ASN A CA 1
ATOM 1296 C C . ASN A 1 176 ? 65.377 53.329 29.395 1.00 48.09 184 ASN A C 1
ATOM 1297 O O . ASN A 1 176 ? 66.422 52.933 29.913 1.00 48.34 184 ASN A O 1
ATOM 1302 N N . GLY A 1 177 ? 65.335 53.888 28.189 1.00 48.74 185 GLY A N 1
ATOM 1303 C CA . GLY A 1 177 ? 66.552 54.109 27.425 1.00 49.48 185 GLY A CA 1
ATOM 1304 C C . GLY A 1 177 ? 67.131 52.931 26.661 1.00 49.78 185 GLY A C 1
ATOM 1305 O O . GLY A 1 177 ? 68.190 53.059 26.043 1.00 50.80 185 GLY A O 1
ATOM 1306 N N . GLU A 1 178 ? 66.458 51.785 26.693 1.00 49.02 186 GLU A N 1
ATOM 1307 C CA . GLU A 1 178 ? 66.951 50.611 25.979 1.00 46.92 186 GLU A CA 1
ATOM 1308 C C . GLU A 1 178 ? 66.157 50.348 24.705 1.00 44.34 186 GLU A C 1
ATOM 1309 O O . GLU A 1 178 ? 64.982 50.699 24.608 1.00 43.91 186 GLU A O 1
ATOM 1315 N N . ASN A 1 179 ? 66.812 49.734 23.725 1.00 40.93 187 ASN A N 1
ATOM 1316 C CA . ASN A 1 179 ? 66.173 49.418 22.453 1.00 38.85 187 ASN A CA 1
ATOM 1317 C C . ASN A 1 179 ? 65.823 47.932 22.443 1.00 35.01 187 ASN A C 1
ATOM 1318 O O . ASN A 1 179 ? 66.707 47.081 22.416 1.00 34.30 187 ASN A O 1
ATOM 1323 N N . PRO A 1 180 ? 64.520 47.606 22.483 1.00 32.72 188 PRO A N 1
ATOM 1324 C CA . PRO A 1 180 ? 64.017 46.225 22.487 1.00 31.60 188 PRO A CA 1
ATOM 1325 C C . PRO A 1 180 ? 64.216 45.473 21.175 1.00 31.12 188 PRO A C 1
ATOM 1326 O O . PRO A 1 180 ? 64.195 44.241 21.150 1.00 30.26 188 PRO A O 1
ATOM 1330 N N . ALA A 1 181 ? 64.402 46.224 20.094 1.00 31.08 189 ALA A N 1
ATOM 1331 C CA . ALA A 1 181 ? 64.567 45.659 18.758 1.00 30.27 189 ALA A CA 1
ATOM 1332 C C . ALA A 1 181 ? 65.388 44.379 18.692 1.00 29.45 189 ALA A C 1
ATOM 1333 O O . ALA A 1 181 ? 64.938 43.379 18.136 1.00 30.32 189 ALA A O 1
ATOM 1335 N N . SER A 1 182 ? 66.591 44.416 19.253 1.00 28.95 190 SER A N 1
ATOM 1336 C CA . SER A 1 182 ? 67.488 43.266 19.239 1.00 29.65 190 SER A CA 1
ATOM 1337 C C . SER A 1 182 ? 66.843 41.977 19.742 1.00 27.82 190 SER A C 1
ATOM 1338 O O . SER A 1 182 ? 66.863 40.956 19.057 1.00 26.65 190 SER A O 1
ATOM 1341 N N . ARG A 1 183 ? 66.282 42.020 20.944 1.00 25.98 191 ARG A N 1
ATOM 1342 C CA . ARG A 1 183 ? 65.643 40.837 21.510 1.00 26.52 191 ARG A CA 1
ATOM 1343 C C . ARG A 1 183 ? 64.413 40.425 20.725 1.00 24.82 191 ARG A C 1
ATOM 1344 O O . ARG A 1 183 ? 64.175 39.237 20.524 1.00 25.24 191 ARG A O 1
ATOM 1352 N N . LEU A 1 184 ? 63.629 41.402 20.284 1.00 23.66 192 LEU A N 1
ATOM 1353 C CA . LEU A 1 184 ? 62.425 41.090 19.530 1.00 24.38 192 LEU A CA 1
ATOM 1354 C C . LEU A 1 184 ? 62.764 40.283 18.286 1.00 24.72 192 LEU A C 1
ATOM 1355 O O . LEU A 1 184 ? 62.118 39.273 18.008 1.00 24.28 192 LEU A O 1
ATOM 1360 N N . TRP A 1 185 ? 63.783 40.722 17.549 1.00 24.63 193 TRP A N 1
ATOM 1361 C CA . TRP A 1 185 ? 64.191 40.025 16.333 1.00 23.91 193 TRP A CA 1
ATOM 1362 C C . TRP A 1 185 ? 64.738 38.633 16.609 1.00 22.40 193 TRP A C 1
ATOM 1363 O O . TRP A 1 185 ? 64.536 37.722 15.815 1.00 23.18 193 TRP A O 1
ATOM 1374 N N . LYS A 1 186 ? 65.438 38.462 17.726 1.00 23.25 194 LYS A N 1
ATOM 1375 C CA . LYS A 1 186 ? 65.976 37.149 18.051 1.00 22.79 194 LYS A CA 1
ATOM 1376 C C . LYS A 1 186 ? 64.812 36.211 18.340 1.00 22.20 194 LYS A C 1
ATOM 1377 O O . LYS A 1 186 ? 64.807 35.062 17.909 1.00 22.55 194 LYS A O 1
ATOM 1383 N N . GLY A 1 187 ? 63.828 36.707 19.084 1.00 20.20 195 GLY A N 1
ATOM 1384 C CA . GLY A 1 187 ? 62.665 35.895 19.387 1.00 21.20 195 GLY A CA 1
ATOM 1385 C C . GLY A 1 187 ? 61.929 35.541 18.105 1.00 21.93 195 GLY A C 1
ATOM 1386 O O . GLY A 1 187 ? 61.521 34.395 17.906 1.00 22.39 195 GLY A O 1
ATOM 1387 N N . LEU A 1 188 ? 61.766 36.524 17.224 1.00 20.45 196 LEU A N 1
ATOM 1388 C CA . LEU A 1 188 ? 61.078 36.298 15.960 1.00 21.74 196 LEU A CA 1
ATOM 1389 C C . LEU A 1 188 ? 61.789 35.253 15.100 1.00 21.47 196 LEU A C 1
ATOM 1390 O O . LEU A 1 188 ? 61.144 34.483 14.391 1.00 21.99 196 LEU A O 1
ATOM 1395 N N . SER A 1 189 ? 63.116 35.220 15.175 1.00 20.46 197 SER A N 1
ATOM 1396 C CA . SER A 1 189 ? 63.907 34.281 14.385 1.00 19.89 197 SER A CA 1
ATOM 1397 C C . SER A 1 189 ? 63.791 32.829 14.858 1.00 19.29 197 SER A C 1
ATOM 1398 O O . SER A 1 189 ? 64.157 31.906 14.134 1.00 17.34 197 SER A O 1
ATOM 1401 N N . LEU A 1 190 ? 63.278 32.627 16.066 1.00 18.00 198 LEU A N 1
ATOM 1402 C CA . LEU A 1 190 ? 63.172 31.281 16.626 1.00 18.67 198 LEU A CA 1
ATOM 1403 C C . LEU A 1 190 ? 61.782 30.674 16.568 1.00 19.53 198 LEU A C 1
ATOM 1404 O O . LEU A 1 190 ? 61.582 29.529 16.979 1.00 20.07 198 LEU A O 1
ATOM 1409 N N . ALA A 1 191 ? 60.824 31.432 16.047 1.00 19.13 199 ALA A N 1
ATOM 1410 C CA . ALA A 1 191 ? 59.449 30.969 15.987 1.00 19.98 199 ALA A CA 1
ATOM 1411 C C . ALA A 1 191 ? 59.038 30.406 14.634 1.00 19.24 199 ALA A C 1
ATOM 1412 O O . ALA A 1 191 ? 59.493 30.874 13.591 1.00 18.16 199 ALA A O 1
ATOM 1414 N N . ASP A 1 192 ? 58.187 29.385 14.672 1.00 18.33 200 ASP A N 1
ATOM 1415 C CA . ASP A 1 192 ? 57.664 28.764 13.463 1.00 18.40 200 ASP A CA 1
ATOM 1416 C C . ASP A 1 192 ? 56.439 29.568 13.053 1.00 18.10 200 ASP A C 1
ATOM 1417 O O . ASP A 1 192 ? 56.204 29.802 11.871 1.00 19.72 200 ASP A O 1
ATOM 1422 N N . VAL A 1 193 ? 55.656 29.981 14.048 1.00 18.23 201 VAL A N 1
ATOM 1423 C CA . VAL A 1 193 ? 54.444 30.758 13.818 1.00 16.98 201 VAL A CA 1
ATOM 1424 C C . VAL A 1 193 ? 54.565 32.097 14.538 1.00 18.37 201 VAL A C 1
ATOM 1425 O O . VAL A 1 193 ? 54.850 32.136 15.728 1.00 14.99 201 VAL A O 1
ATOM 1429 N N . VAL A 1 194 ? 54.332 33.185 13.810 1.00 18.41 202 VAL A N 1
ATOM 1430 C CA . VAL A 1 194 ? 54.436 34.531 14.365 1.00 18.85 202 VAL A CA 1
ATOM 1431 C C . VAL A 1 194 ? 53.127 35.301 14.227 1.00 20.10 202 VAL A C 1
ATOM 1432 O O . VAL A 1 194 ? 52.484 35.269 13.177 1.00 19.23 202 VAL A O 1
ATOM 1436 N N . LYS A 1 195 ? 52.738 35.999 15.288 1.00 20.28 203 LYS A N 1
ATOM 1437 C CA . LYS A 1 195 ? 51.522 36.797 15.257 1.00 21.74 203 LYS A CA 1
ATOM 1438 C C . LYS A 1 195 ? 51.904 38.231 15.620 1.00 23.36 203 LYS A C 1
ATOM 1439 O O . LYS A 1 195 ? 52.551 38.475 16.646 1.00 21.28 203 LYS A O 1
ATOM 1445 N N . LEU A 1 196 ? 51.517 39.166 14.759 1.00 23.38 204 LEU A N 1
ATOM 1446 C CA . LEU A 1 196 ? 51.812 40.585 14.944 1.00 25.86 204 LEU A CA 1
ATOM 1447 C C . LEU A 1 196 ? 50.563 41.431 14.734 1.00 27.36 204 LEU A C 1
ATOM 1448 O O . LEU A 1 196 ? 49.623 41.009 14.059 1.00 26.20 204 LEU A O 1
ATOM 1453 N N . SER A 1 197 ? 50.561 42.628 15.312 1.00 28.74 205 SER A N 1
ATOM 1454 C CA . SER A 1 197 ? 49.452 43.555 15.120 1.00 30.47 205 SER A CA 1
ATOM 1455 C C . SER A 1 197 ? 49.965 44.428 13.976 1.00 31.02 205 SER A C 1
ATOM 1456 O O . SER A 1 197 ? 51.169 44.462 13.726 1.00 30.21 205 SER A O 1
ATOM 1459 N N . SER A 1 198 ? 49.076 45.123 13.273 1.00 34.10 206 SER A N 1
ATOM 1460 C CA . SER A 1 198 ? 49.519 45.976 12.171 1.00 35.24 206 SER A CA 1
ATOM 1461 C C . SER A 1 198 ? 50.503 47.027 12.676 1.00 34.91 206 SER A C 1
ATOM 1462 O O . SER A 1 198 ? 51.442 47.404 11.974 1.00 35.38 206 SER A O 1
ATOM 1465 N N . GLU A 1 199 ? 50.284 47.493 13.902 1.00 34.46 207 GLU A N 1
ATOM 1466 C CA . GLU A 1 199 ? 51.149 48.497 14.509 1.00 35.07 207 GLU A CA 1
ATOM 1467 C C . GLU A 1 199 ? 52.559 47.943 14.711 1.00 33.62 207 GLU A C 1
ATOM 1468 O O . GLU A 1 199 ? 53.547 48.590 14.366 1.00 34.15 207 GLU A O 1
ATOM 1474 N N . GLU A 1 200 ? 52.652 46.741 15.270 1.00 31.55 208 GLU A N 1
ATOM 1475 C CA . GLU A 1 200 ? 53.952 46.126 15.510 1.00 29.62 208 GLU A CA 1
ATOM 1476 C C . GLU A 1 200 ? 54.706 45.894 14.203 1.00 28.52 208 GLU A C 1
ATOM 1477 O O . GLU A 1 200 ? 55.933 45.961 14.167 1.00 27.98 208 GLU A O 1
ATOM 1483 N N . LEU A 1 201 ? 53.972 45.626 13.128 1.00 29.37 209 LEU A N 1
ATOM 1484 C CA . LEU A 1 201 ? 54.599 45.410 11.830 1.00 30.11 209 LEU A CA 1
ATOM 1485 C C . LEU A 1 201 ? 55.282 46.703 11.385 1.00 31.80 209 LEU A C 1
ATOM 1486 O O . LEU A 1 201 ? 56.405 46.677 10.882 1.00 32.93 209 LEU A O 1
ATOM 1491 N N . ASP A 1 202 ? 54.613 47.837 11.578 1.00 34.58 210 ASP A N 1
ATOM 1492 C CA . ASP A 1 202 ? 55.196 49.121 11.192 1.00 35.33 210 ASP A CA 1
ATOM 1493 C C . ASP A 1 202 ? 56.399 49.428 12.065 1.00 34.61 210 ASP A C 1
ATOM 1494 O O . ASP A 1 202 ? 57.408 49.944 11.586 1.00 35.75 210 ASP A O 1
ATOM 1499 N N . TYR A 1 203 ? 56.289 49.108 13.350 1.00 34.49 211 TYR A N 1
ATOM 1500 C CA . TYR A 1 203 ? 57.385 49.335 14.279 1.00 34.00 211 TYR A CA 1
ATOM 1501 C C . TYR A 1 203 ? 58.617 48.569 13.812 1.00 33.25 211 TYR A C 1
ATOM 1502 O O . TYR A 1 203 ? 59.719 49.115 13.764 1.00 32.01 211 TYR A O 1
ATOM 1511 N N . LEU A 1 204 ? 58.418 47.297 13.476 1.00 32.82 212 LEU A N 1
ATOM 1512 C CA . LEU A 1 204 ? 59.504 46.439 13.012 1.00 31.96 212 LEU A CA 1
ATOM 1513 C C . LEU A 1 204 ? 60.058 46.943 11.684 1.00 32.42 212 LEU A C 1
ATOM 1514 O O . LEU A 1 204 ? 61.259 46.855 11.430 1.00 31.10 212 LEU A O 1
ATOM 1519 N N . ALA A 1 205 ? 59.181 47.471 10.838 1.00 33.55 213 ALA A N 1
ATOM 1520 C CA . ALA A 1 205 ? 59.612 48.002 9.553 1.00 36.00 213 ALA A CA 1
ATOM 1521 C C . ALA A 1 205 ? 60.585 49.150 9.811 1.00 37.53 213 ALA A C 1
ATOM 1522 O O . ALA A 1 205 ? 61.636 49.241 9.177 1.00 37.34 213 ALA A O 1
ATOM 1524 N N . ASN A 1 206 ? 60.237 50.017 10.759 1.00 40.01 214 ASN A N 1
ATOM 1525 C CA . ASN A 1 206 ? 61.089 51.154 11.093 1.00 42.28 214 ASN A CA 1
ATOM 1526 C C . ASN A 1 206 ? 62.462 50.725 11.602 1.00 42.11 214 ASN A C 1
ATOM 1527 O O . ASN A 1 206 ? 63.470 51.344 11.262 1.00 42.52 214 ASN A O 1
ATOM 1532 N N . THR A 1 207 ? 62.508 49.670 12.412 1.00 41.07 215 THR A N 1
ATOM 1533 C CA . THR A 1 207 ? 63.783 49.195 12.940 1.00 40.50 215 THR A CA 1
ATOM 1534 C C . THR A 1 207 ? 64.693 48.784 11.795 1.00 40.17 215 THR A C 1
ATOM 1535 O O . THR A 1 207 ? 65.906 48.675 11.965 1.00 40.09 215 THR A O 1
ATOM 1539 N N . LEU A 1 208 ? 64.097 48.549 10.629 1.00 40.88 216 LEU A N 1
ATOM 1540 C CA . LEU A 1 208 ? 64.853 48.162 9.442 1.00 41.49 216 LEU A CA 1
ATOM 1541 C C . LEU A 1 208 ? 64.978 49.344 8.488 1.00 42.79 216 LEU A C 1
ATOM 1542 O O . LEU A 1 208 ? 65.719 49.280 7.506 1.00 43.28 216 LEU A O 1
ATOM 1547 N N . ALA A 1 209 ? 64.252 50.419 8.779 1.00 43.90 217 ALA A N 1
ATOM 1548 C CA . ALA A 1 209 ? 64.268 51.601 7.922 1.00 43.86 217 ALA A CA 1
ATOM 1549 C C . ALA A 1 209 ? 63.801 51.161 6.537 1.00 43.95 217 ALA A C 1
ATOM 1550 O O . ALA A 1 209 ? 64.344 51.587 5.512 1.00 43.42 217 ALA A O 1
ATOM 1552 N N . ALA A 1 210 ? 62.791 50.294 6.523 1.00 42.56 218 ALA A N 1
ATOM 1553 C CA . ALA A 1 210 ? 62.239 49.774 5.281 1.00 41.34 218 ALA A CA 1
ATOM 1554 C C . ALA A 1 210 ? 60.726 49.639 5.380 1.00 40.55 218 ALA A C 1
ATOM 1555 O O . ALA A 1 210 ? 60.080 50.362 6.137 1.00 41.28 218 ALA A O 1
ATOM 1557 N N . ASP A 1 211 ? 60.165 48.710 4.615 1.00 40.21 219 ASP A N 1
ATOM 1558 C CA . ASP A 1 211 ? 58.722 48.494 4.608 1.00 39.34 219 ASP A CA 1
ATOM 1559 C C . ASP A 1 211 ? 58.317 47.145 5.203 1.00 37.85 219 ASP A C 1
ATOM 1560 O O . ASP A 1 211 ? 59.160 46.372 5.660 1.00 36.89 219 ASP A O 1
ATOM 1565 N N . ALA A 1 212 ? 57.016 46.872 5.181 1.00 36.16 220 ALA A N 1
ATOM 1566 C CA . ALA A 1 212 ? 56.472 45.630 5.709 1.00 35.02 220 ALA A CA 1
ATOM 1567 C C . ALA A 1 212 ? 57.098 44.414 5.036 1.00 34.73 220 ALA A C 1
ATOM 1568 O O . ALA A 1 212 ? 57.397 43.413 5.690 1.00 32.83 220 ALA A O 1
ATOM 1570 N N . ASN A 1 213 ? 57.304 44.504 3.727 1.00 33.94 221 ASN A N 1
ATOM 1571 C CA . ASN A 1 213 ? 57.889 43.397 2.988 1.00 34.11 221 ASN A CA 1
ATOM 1572 C C . ASN A 1 213 ? 59.279 43.042 3.493 1.00 32.87 221 ASN A C 1
ATOM 1573 O O . ASN A 1 213 ? 59.670 41.874 3.480 1.00 31.98 221 ASN A O 1
ATOM 1578 N N . ALA A 1 214 ? 60.029 44.047 3.933 1.00 31.17 222 ALA A N 1
ATOM 1579 C CA . ALA A 1 214 ? 61.375 43.803 4.436 1.00 30.85 222 ALA A CA 1
ATOM 1580 C C . ALA A 1 214 ? 61.300 42.988 5.722 1.00 29.69 222 ALA A C 1
ATOM 1581 O O . ALA A 1 214 ? 62.132 42.118 5.965 1.00 28.93 222 ALA A O 1
ATOM 1583 N N . VAL A 1 215 ? 60.298 43.280 6.543 1.00 29.39 223 VAL A N 1
ATOM 1584 C CA . VAL A 1 215 ? 60.110 42.562 7.797 1.00 29.18 223 VAL A CA 1
ATOM 1585 C C . VAL A 1 215 ? 59.778 41.101 7.503 1.00 28.72 223 VAL A C 1
ATOM 1586 O O . VAL A 1 215 ? 60.404 40.186 8.040 1.00 28.34 223 VAL A O 1
ATOM 1590 N N . ILE A 1 216 ? 58.790 40.896 6.642 1.00 27.86 224 ILE A N 1
ATOM 1591 C CA . ILE A 1 216 ? 58.354 39.557 6.267 1.00 27.39 224 ILE A CA 1
ATOM 1592 C C . ILE A 1 216 ? 59.513 38.724 5.731 1.00 26.53 224 ILE A C 1
ATOM 1593 O O . ILE A 1 216 ? 59.696 37.576 6.136 1.00 26.50 224 ILE A O 1
ATOM 1598 N N . GLN A 1 217 ? 60.304 39.302 4.830 1.00 26.59 225 GLN A N 1
ATOM 1599 C CA . GLN A 1 217 ? 61.447 38.586 4.270 1.00 27.00 225 GLN A CA 1
ATOM 1600 C C . GLN A 1 217 ? 62.473 38.252 5.350 1.00 27.20 225 GLN A C 1
ATOM 1601 O O . GLN A 1 217 ? 63.078 37.181 5.332 1.00 26.52 225 GLN A O 1
ATOM 1607 N N . GLN A 1 218 ? 62.673 39.172 6.289 1.00 26.80 226 GLN A N 1
ATOM 1608 C CA . GLN A 1 218 ? 63.625 38.948 7.372 1.00 27.40 226 GLN A CA 1
ATOM 1609 C C . GLN A 1 218 ? 63.160 37.755 8.210 1.00 25.24 226 GLN A C 1
ATOM 1610 O O . GLN A 1 218 ? 63.962 36.928 8.648 1.00 23.26 226 GLN A O 1
ATOM 1616 N N . LEU A 1 219 ? 61.851 37.681 8.425 1.00 23.36 227 LEU A N 1
ATOM 1617 C CA . LEU A 1 219 ? 61.243 36.598 9.186 1.00 24.04 227 LEU A CA 1
ATOM 1618 C C . LEU A 1 219 ? 61.572 35.249 8.536 1.00 23.37 227 LEU A C 1
ATOM 1619 O O . LEU A 1 219 ? 61.922 34.286 9.222 1.00 22.04 227 LEU A O 1
ATOM 1624 N N . TRP A 1 220 ? 61.470 35.191 7.209 1.00 23.56 228 TRP A N 1
ATOM 1625 C CA . TRP A 1 220 ? 61.749 33.960 6.474 1.00 25.21 228 TRP A CA 1
ATOM 1626 C C . TRP A 1 220 ? 63.220 33.555 6.577 1.00 26.42 228 TRP A C 1
ATOM 1627 O O . TRP A 1 220 ? 63.598 32.460 6.156 1.00 26.12 228 TRP A O 1
ATOM 1638 N N . GLN A 1 221 ? 64.053 34.435 7.122 1.00 27.09 229 GLN A N 1
ATOM 1639 C CA . GLN A 1 221 ? 65.469 34.115 7.277 1.00 29.58 229 GLN A CA 1
ATOM 1640 C C . GLN A 1 221 ? 65.683 33.173 8.456 1.00 28.75 229 GLN A C 1
ATOM 1641 O O . GLN A 1 221 ? 66.680 32.456 8.512 1.00 27.96 229 GLN A O 1
ATOM 1647 N N . GLY A 1 222 ? 64.743 33.178 9.396 1.00 27.00 230 GLY A N 1
ATOM 1648 C CA . GLY A 1 222 ? 64.857 32.317 10.559 1.00 23.92 230 GLY A CA 1
ATOM 1649 C C . GLY A 1 222 ? 64.012 31.064 10.439 1.00 23.68 230 GLY A C 1
ATOM 1650 O O . GLY A 1 222 ? 64.035 30.397 9.409 1.00 22.99 230 GLY A O 1
ATOM 1651 N N . ARG A 1 223 ? 63.251 30.760 11.488 1.00 21.67 231 ARG A N 1
ATOM 1652 C CA . ARG A 1 223 ? 62.390 29.578 11.532 1.00 20.90 231 ARG A CA 1
ATOM 1653 C C . ARG A 1 223 ? 60.956 29.786 11.021 1.00 20.25 231 ARG A C 1
ATOM 1654 O O . ARG A 1 223 ? 60.283 28.826 10.657 1.00 19.16 231 ARG A O 1
ATOM 1662 N N . ALA A 1 224 ? 60.495 31.031 10.998 1.00 19.57 232 ALA A N 1
ATOM 1663 C CA . ALA A 1 224 ? 59.120 31.349 10.616 1.00 19.01 232 ALA A CA 1
ATOM 1664 C C . ALA A 1 224 ? 58.592 30.751 9.315 1.00 18.20 232 ALA A C 1
ATOM 1665 O O . ALA A 1 224 ? 59.218 30.869 8.264 1.00 18.52 232 ALA A O 1
ATOM 1667 N N . GLN A 1 225 ? 57.422 30.123 9.401 1.00 17.09 233 GLN A N 1
ATOM 1668 C CA . GLN A 1 225 ? 56.767 29.511 8.241 1.00 17.96 233 GLN A CA 1
ATOM 1669 C C . GLN A 1 225 ? 55.389 30.135 8.049 1.00 18.99 233 GLN A C 1
ATOM 1670 O O . GLN A 1 225 ? 54.809 30.071 6.963 1.00 18.19 233 GLN A O 1
ATOM 1676 N N . LEU A 1 226 ? 54.864 30.736 9.113 1.00 17.61 234 LEU A N 1
ATOM 1677 C CA . LEU A 1 226 ? 53.554 31.365 9.051 1.00 18.07 234 LEU A CA 1
ATOM 1678 C C . LEU A 1 226 ? 53.517 32.648 9.860 1.00 18.66 234 LEU A C 1
ATOM 1679 O O . LEU A 1 226 ? 53.928 32.673 11.020 1.00 19.25 234 LEU A O 1
ATOM 1684 N N . LEU A 1 227 ? 53.022 33.707 9.231 1.00 17.60 235 LEU A N 1
ATOM 1685 C CA . LEU A 1 227 ? 52.885 35.005 9.876 1.00 20.00 235 LEU A CA 1
ATOM 1686 C C . LEU A 1 227 ? 51.426 35.444 9.817 1.00 20.44 235 LEU A C 1
ATOM 1687 O O . LEU A 1 227 ? 50.787 35.372 8.765 1.00 18.89 235 LEU A O 1
ATOM 1692 N N . LEU A 1 228 ? 50.898 35.879 10.955 1.00 20.01 236 LEU A N 1
ATOM 1693 C CA . LEU A 1 228 ? 49.536 36.377 11.018 1.00 22.84 236 LEU A CA 1
ATOM 1694 C C . LEU A 1 228 ? 49.621 37.815 11.484 1.00 25.54 236 LEU A C 1
ATOM 1695 O O . LEU A 1 228 ? 50.272 38.108 12.489 1.00 24.82 236 LEU A O 1
ATOM 1700 N N . VAL A 1 229 ? 48.975 38.714 10.749 1.00 26.79 237 VAL A N 1
ATOM 1701 C CA . VAL A 1 229 ? 48.980 40.124 11.105 1.00 27.96 237 VAL A CA 1
ATOM 1702 C C . VAL A 1 229 ? 47.547 40.588 11.307 1.00 30.96 237 VAL A C 1
ATOM 1703 O O . VAL A 1 229 ? 46.754 40.620 10.365 1.00 27.90 237 VAL A O 1
ATOM 1707 N N . THR A 1 230 ? 47.223 40.939 12.545 1.00 34.41 238 THR A N 1
ATOM 1708 C CA . THR A 1 230 ? 45.884 41.386 12.889 1.00 39.48 238 THR A CA 1
ATOM 1709 C C . THR A 1 230 ? 45.718 42.893 12.758 1.00 43.92 238 THR A C 1
ATOM 1710 O O . THR A 1 230 ? 46.685 43.654 12.815 1.00 44.61 238 THR A O 1
ATOM 1714 N N . ASP A 1 231 ? 44.469 43.308 12.585 1.00 49.50 239 ASP A N 1
ATOM 1715 C CA . ASP A 1 231 ? 44.128 44.713 12.422 1.00 54.16 239 ASP A CA 1
ATOM 1716 C C . ASP A 1 231 ? 43.120 45.120 13.492 1.00 56.30 239 ASP A C 1
ATOM 1717 O O . ASP A 1 231 ? 42.255 44.329 13.868 1.00 57.45 239 ASP A O 1
ATOM 1722 N N . ALA A 1 232 ? 43.232 46.350 13.982 1.00 58.62 240 ALA A N 1
ATOM 1723 C CA . ALA A 1 232 ? 42.308 46.841 15.001 1.00 60.23 240 ALA A CA 1
ATOM 1724 C C . ALA A 1 232 ? 40.888 46.738 14.452 1.00 60.93 240 ALA A C 1
ATOM 1725 O O . ALA A 1 232 ? 39.947 46.398 15.172 1.00 61.40 240 ALA A O 1
ATOM 1727 N N . ALA A 1 233 ? 40.754 47.034 13.163 1.00 61.30 241 ALA A N 1
ATOM 1728 C CA . ALA A 1 233 ? 39.473 46.978 12.472 1.00 61.17 241 ALA A CA 1
ATOM 1729 C C . ALA A 1 233 ? 39.725 46.527 11.038 1.00 60.95 241 ALA A C 1
ATOM 1730 O O . ALA A 1 233 ? 39.968 47.348 10.150 1.00 61.82 241 ALA A O 1
ATOM 1732 N N . GLY A 1 234 ? 39.675 45.215 10.823 1.00 59.54 242 GLY A N 1
ATOM 1733 C CA . GLY A 1 234 ? 39.908 44.671 9.498 1.00 56.36 242 GLY A CA 1
ATOM 1734 C C . GLY A 1 234 ? 40.205 43.184 9.543 1.00 53.71 242 GLY A C 1
ATOM 1735 O O . GLY A 1 234 ? 40.371 42.616 10.625 1.00 53.93 242 GLY A O 1
ATOM 1736 N N . PRO A 1 235 ? 40.272 42.521 8.379 1.00 50.81 243 PRO A N 1
ATOM 1737 C CA . PRO A 1 235 ? 40.552 41.084 8.326 1.00 47.50 243 PRO A CA 1
ATOM 1738 C C . PRO A 1 235 ? 41.976 40.756 8.756 1.00 43.91 243 PRO A C 1
ATOM 1739 O O . PRO A 1 235 ? 42.843 41.629 8.804 1.00 43.36 243 PRO A O 1
ATOM 1743 N N . VAL A 1 236 ? 42.207 39.489 9.071 1.00 39.92 244 VAL A N 1
ATOM 1744 C CA . VAL A 1 236 ? 43.530 39.039 9.462 1.00 35.50 244 VAL A CA 1
ATOM 1745 C C . VAL A 1 236 ? 44.283 38.683 8.185 1.00 33.55 244 VAL A C 1
ATOM 1746 O O . VAL A 1 236 ? 43.725 38.050 7.290 1.00 32.47 244 VAL A O 1
ATOM 1750 N N . HIS A 1 237 ? 45.537 39.109 8.088 1.00 31.16 245 HIS A N 1
ATOM 1751 C CA . HIS A 1 237 ? 46.345 38.799 6.918 1.00 30.29 245 HIS A CA 1
ATOM 1752 C C . HIS A 1 237 ? 47.305 37.664 7.252 1.00 28.59 245 HIS A C 1
ATOM 1753 O O . HIS A 1 237 ? 47.942 37.674 8.306 1.00 26.99 245 HIS A O 1
ATOM 1760 N N . TRP A 1 238 ? 47.396 36.678 6.366 1.00 24.42 246 TRP A N 1
ATOM 1761 C CA . TRP A 1 238 ? 48.314 35.572 6.588 1.00 22.45 246 TRP A CA 1
ATOM 1762 C C . TRP A 1 238 ? 49.390 35.597 5.515 1.00 22.63 246 TRP A C 1
ATOM 1763 O O . TRP A 1 238 ? 49.147 36.026 4.381 1.00 21.29 246 TRP A O 1
ATOM 1774 N N . TYR A 1 239 ? 50.584 35.146 5.883 1.00 19.88 247 TYR A N 1
ATOM 1775 C CA . TYR A 1 239 ? 51.711 35.114 4.965 1.00 20.15 247 TYR A CA 1
ATOM 1776 C C . TYR A 1 239 ? 52.512 33.847 5.208 1.00 20.72 247 TYR A C 1
ATOM 1777 O O . TYR A 1 239 ? 52.667 33.416 6.352 1.00 20.41 247 TYR A O 1
ATOM 1786 N N . THR A 1 240 ? 53.014 33.255 4.130 1.00 19.16 248 THR A N 1
ATOM 1787 C CA . THR A 1 240 ? 53.855 32.066 4.228 1.00 19.27 248 THR A CA 1
ATOM 1788 C C . THR A 1 240 ? 55.051 32.369 3.336 1.00 18.05 248 THR A C 1
ATOM 1789 O O . THR A 1 240 ? 55.113 33.428 2.719 1.00 18.15 248 THR A O 1
ATOM 1793 N N . ARG A 1 241 ? 55.999 31.451 3.263 1.00 18.41 249 ARG A N 1
ATOM 1794 C CA . ARG A 1 241 ? 57.163 31.673 2.420 1.00 18.97 249 ARG A CA 1
ATOM 1795 C C . ARG A 1 241 ? 56.830 31.604 0.930 1.00 20.73 249 ARG A C 1
ATOM 1796 O O . ARG A 1 241 ? 57.664 31.947 0.088 1.00 20.78 249 ARG A O 1
ATOM 1804 N N . THR A 1 242 ? 55.614 31.180 0.598 1.00 19.65 250 THR A N 1
ATOM 1805 C CA . THR A 1 242 ? 55.227 31.069 -0.807 1.00 20.84 250 THR A CA 1
ATOM 1806 C C . THR A 1 242 ? 53.987 31.857 -1.216 1.00 22.33 250 THR A C 1
ATOM 1807 O O . THR A 1 242 ? 53.708 31.977 -2.408 1.00 23.16 250 THR A O 1
ATOM 1811 N N . ALA A 1 243 ? 53.238 32.384 -0.248 1.00 21.57 251 ALA A N 1
ATOM 1812 C CA . ALA A 1 243 ? 52.024 33.132 -0.575 1.00 21.18 251 ALA A CA 1
ATOM 1813 C C . ALA A 1 243 ? 51.498 33.993 0.571 1.00 20.54 251 ALA A C 1
ATOM 1814 O O . ALA A 1 243 ? 52.101 34.080 1.639 1.00 20.58 251 ALA A O 1
ATOM 1816 N N . GLY A 1 244 ? 50.356 34.625 0.325 1.00 20.89 252 GLY A N 1
ATOM 1817 C CA . GLY A 1 244 ? 49.731 35.469 1.323 1.00 20.43 252 GLY A CA 1
ATOM 1818 C C . GLY A 1 244 ? 48.295 35.744 0.934 1.00 21.40 252 GLY A C 1
ATOM 1819 O O . GLY A 1 244 ? 47.915 35.546 -0.218 1.00 18.72 252 GLY A O 1
ATOM 1820 N N . GLY A 1 245 ? 47.497 36.192 1.897 1.00 22.30 253 GLY A N 1
ATOM 1821 C CA . GLY A 1 245 ? 46.105 36.500 1.632 1.00 24.59 253 GLY A CA 1
ATOM 1822 C C . GLY A 1 245 ? 45.442 36.993 2.899 1.00 26.62 253 GLY A C 1
ATOM 1823 O O . GLY A 1 245 ? 46.119 37.322 3.871 1.00 23.48 253 GLY A O 1
ATOM 1824 N N . GLU A 1 246 ? 44.120 37.066 2.900 1.00 29.56 254 GLU A N 1
ATOM 1825 C CA . GLU A 1 246 ? 43.430 37.503 4.099 1.00 35.02 254 GLU A CA 1
ATOM 1826 C C . GLU A 1 246 ? 42.341 36.537 4.516 1.00 36.37 254 GLU A C 1
ATOM 1827 O O . GLU A 1 246 ? 41.755 35.835 3.688 1.00 36.68 254 GLU A O 1
ATOM 1833 N N . VAL A 1 247 ? 42.097 36.495 5.818 1.00 38.92 255 VAL A N 1
ATOM 1834 C CA . VAL A 1 247 ? 41.093 35.614 6.385 1.00 41.70 255 VAL A CA 1
ATOM 1835 C C . VAL A 1 247 ? 39.767 36.339 6.493 1.00 44.97 255 VAL A C 1
ATOM 1836 O O . VAL A 1 247 ? 39.663 37.367 7.161 1.00 44.11 255 VAL A O 1
ATOM 1840 N N . PRO A 1 248 ? 38.732 35.81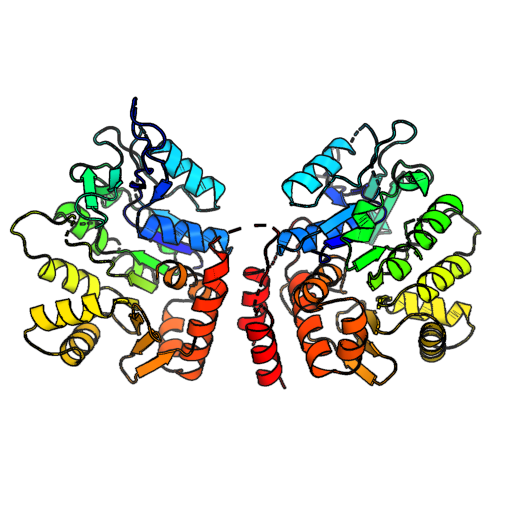6 5.825 1.00 49.58 256 PRO A N 1
ATOM 1841 C CA . PRO A 1 248 ? 37.411 36.444 5.878 1.00 52.49 256 PRO A CA 1
ATOM 1842 C C . PRO A 1 248 ? 36.697 36.035 7.165 1.00 54.37 256 PRO A C 1
ATOM 1843 O O . PRO A 1 248 ? 36.376 34.864 7.358 1.00 55.57 256 PRO A O 1
ATOM 1847 N N . THR A 1 249 ? 36.467 36.998 8.052 1.00 56.76 257 THR A N 1
ATOM 1848 C CA . THR A 1 249 ? 35.786 36.721 9.312 1.00 58.04 257 THR A CA 1
ATOM 1849 C C . THR A 1 249 ? 34.416 37.389 9.345 1.00 58.84 257 THR A C 1
ATOM 1850 O O . THR A 1 249 ? 33.467 36.904 8.725 1.00 59.78 257 THR A O 1
ATOM 1854 N N . GLY A 1 261 ? 41.907 39.472 18.842 1.00 53.70 269 GLY A N 1
ATOM 1855 C CA . GLY A 1 261 ? 43.131 39.757 19.569 1.00 53.75 269 GLY A CA 1
ATOM 1856 C C . GLY A 1 261 ? 43.674 38.529 20.276 1.00 53.57 269 GLY A C 1
ATOM 1857 O O . GLY A 1 261 ? 44.191 37.612 19.630 1.00 53.36 269 GLY A O 1
ATOM 1858 N N . ASP A 1 262 ? 43.564 38.509 21.603 1.00 52.34 270 ASP A N 1
ATOM 1859 C CA . ASP A 1 262 ? 44.037 37.377 22.394 1.00 50.98 270 ASP A CA 1
ATOM 1860 C C . ASP A 1 262 ? 43.074 36.210 22.266 1.00 49.48 270 ASP A C 1
ATOM 1861 O O . ASP A 1 262 ? 43.467 35.047 22.389 1.00 49.36 270 ASP A O 1
ATOM 1866 N N . ALA A 1 263 ? 41.803 36.532 22.041 1.00 46.58 271 ALA A N 1
ATOM 1867 C CA . ALA A 1 263 ? 40.777 35.512 21.885 1.00 42.55 271 ALA A CA 1
ATOM 1868 C C . ALA A 1 263 ? 41.125 34.723 20.636 1.00 38.50 271 ALA A C 1
ATOM 1869 O O . ALA A 1 263 ? 40.996 33.502 20.601 1.00 39.46 271 ALA A O 1
ATOM 1871 N N . PHE A 1 264 ? 41.577 35.442 19.615 1.00 35.18 272 PHE A N 1
ATOM 1872 C CA . PHE A 1 264 ? 41.965 34.834 18.355 1.00 32.07 272 PHE A CA 1
ATOM 1873 C C . PHE A 1 264 ? 43.127 33.868 18.581 1.00 30.20 272 PHE A C 1
ATOM 1874 O O . PHE A 1 264 ? 43.096 32.727 18.117 1.00 27.33 272 PHE A O 1
ATOM 1882 N N . VAL A 1 265 ? 44.152 34.331 19.293 1.00 27.95 273 VAL A N 1
ATOM 1883 C CA . VAL A 1 265 ? 45.311 33.494 19.565 1.00 27.14 273 VAL A CA 1
ATOM 1884 C C . VAL A 1 265 ? 44.887 32.230 20.298 1.00 25.36 273 VAL A C 1
ATOM 1885 O O . VAL A 1 265 ? 45.408 31.150 20.034 1.00 25.23 273 VAL A O 1
ATOM 1889 N N . GLY A 1 266 ? 43.937 32.366 21.215 1.00 25.59 274 GLY A N 1
ATOM 1890 C CA . GLY A 1 266 ? 43.468 31.206 21.952 1.00 22.95 274 GLY A CA 1
ATOM 1891 C C . GLY A 1 266 ? 42.799 30.214 21.016 1.00 22.15 274 GLY A C 1
ATOM 1892 O O . GLY A 1 266 ? 43.079 29.014 21.065 1.00 20.33 274 GLY A O 1
ATOM 1893 N N . GLY A 1 267 ? 41.917 30.717 20.157 1.00 21.25 275 GLY A N 1
ATOM 1894 C CA . GLY A 1 267 ? 41.226 29.851 19.216 1.00 20.56 275 GLY A CA 1
ATOM 1895 C C . GLY A 1 267 ? 42.182 29.201 18.233 1.00 20.32 275 GLY A C 1
ATOM 1896 O O . GLY A 1 267 ? 42.010 28.042 17.846 1.00 18.36 275 GLY A O 1
ATOM 1905 N N . LEU A 1 269 ? 45.579 28.498 18.661 1.00 18.46 277 LEU A N 1
ATOM 1906 C CA . LEU A 1 269 ? 46.396 27.458 19.286 1.00 18.85 277 LEU A CA 1
ATOM 1907 C C . LEU A 1 269 ? 45.548 26.218 19.544 1.00 18.64 277 LEU A C 1
ATOM 1908 O O . LEU A 1 269 ? 45.978 25.093 19.280 1.00 19.83 277 LEU A O 1
ATOM 1913 N N . TYR A 1 270 ? 44.344 26.435 20.062 1.00 18.38 278 TYR A N 1
ATOM 1914 C CA . TYR A 1 270 ? 43.418 25.342 20.336 1.00 19.40 278 TYR A CA 1
ATOM 1915 C C . TYR A 1 270 ? 43.158 24.539 19.061 1.00 19.06 278 TYR A C 1
ATOM 1916 O O . TYR A 1 270 ? 43.247 23.314 19.061 1.00 21.50 278 TYR A O 1
ATOM 1925 N N . THR A 1 271 ? 42.846 25.234 17.970 1.00 20.21 279 THR A N 1
ATOM 1926 C CA . THR A 1 271 ? 42.563 24.559 16.709 1.00 20.10 279 THR A CA 1
ATOM 1927 C C . THR A 1 271 ? 43.791 23.885 16.101 1.00 20.88 279 THR A C 1
ATOM 1928 O O . THR A 1 271 ? 43.691 22.786 15.551 1.00 20.65 279 THR A O 1
ATOM 1932 N N . PHE A 1 272 ? 44.946 24.539 16.187 1.00 19.37 280 PHE A N 1
ATOM 1933 C CA . PHE A 1 272 ? 46.168 23.947 15.658 1.00 20.79 280 PHE A CA 1
ATOM 1934 C C . PHE A 1 272 ? 46.427 22.620 16.374 1.00 23.47 280 PHE A C 1
ATOM 1935 O O . PHE A 1 272 ? 46.769 21.620 15.744 1.00 23.44 280 PHE A O 1
ATOM 1943 N N . ALA A 1 273 ? 46.252 22.614 17.691 1.00 22.36 281 ALA A N 1
ATOM 1944 C CA . ALA A 1 273 ? 46.478 21.404 18.474 1.00 25.04 281 ALA A CA 1
ATOM 1945 C C . ALA A 1 273 ? 45.492 20.295 18.094 1.00 26.20 281 ALA A C 1
ATOM 1946 O O . ALA A 1 273 ? 45.816 19.117 18.196 1.00 26.01 281 ALA A O 1
ATOM 1948 N N . GLN A 1 274 ? 44.291 20.674 17.661 1.00 27.70 282 GLN A N 1
ATOM 1949 C CA . GLN A 1 274 ? 43.282 19.696 17.252 1.00 30.31 282 GLN A CA 1
ATOM 1950 C C . GLN A 1 274 ? 43.542 19.168 15.837 1.00 31.72 282 GLN A C 1
ATOM 1951 O O . GLN A 1 274 ? 43.190 18.032 15.523 1.00 32.41 282 GLN A O 1
ATOM 1957 N N . GLN A 1 275 ? 44.156 19.991 14.985 1.00 33.23 283 GLN A N 1
ATOM 1958 C CA . GLN A 1 275 ? 44.416 19.607 13.594 1.00 33.97 283 GLN A CA 1
ATOM 1959 C C . GLN A 1 275 ? 45.748 18.946 13.286 1.00 33.77 283 GLN A C 1
ATOM 1960 O O . GLN A 1 275 ? 45.802 17.989 12.517 1.00 34.16 283 GLN A O 1
ATOM 1966 N N . PHE A 1 276 ? 46.825 19.473 13.855 1.00 32.64 284 PHE A N 1
ATOM 1967 C CA . PHE A 1 276 ? 48.150 18.945 13.576 1.00 33.17 284 PHE A CA 1
ATOM 1968 C C . PHE A 1 276 ? 48.555 17.746 14.423 1.00 35.98 284 PHE A C 1
ATOM 1969 O O . PHE A 1 276 ? 48.440 17.769 15.647 1.00 36.36 284 PHE A O 1
ATOM 1977 N N . ASP A 1 277 ? 49.038 16.699 13.760 1.00 38.79 285 ASP A N 1
ATOM 1978 C CA . ASP A 1 277 ? 49.482 15.495 14.453 1.00 40.21 285 ASP A CA 1
ATOM 1979 C C . ASP A 1 277 ? 50.874 15.733 15.025 1.00 39.85 285 ASP A C 1
ATOM 1980 O O . ASP A 1 277 ? 51.209 15.240 16.099 1.00 41.10 285 ASP A O 1
ATOM 1985 N N . ASP A 1 278 ? 51.680 16.495 14.295 1.00 38.43 286 ASP A N 1
ATOM 1986 C CA . ASP A 1 278 ? 53.040 16.801 14.715 1.00 36.98 286 ASP A CA 1
ATOM 1987 C C . ASP A 1 278 ? 53.477 18.142 14.139 1.00 35.30 286 ASP A C 1
ATOM 1988 O O . ASP A 1 278 ? 52.711 18.804 13.446 1.00 35.44 286 ASP A O 1
ATOM 1993 N N . ALA A 1 279 ? 54.715 18.531 14.417 1.00 35.00 287 ALA A N 1
ATOM 1994 C CA . ALA A 1 279 ? 55.249 19.795 13.930 1.00 35.56 287 ALA A CA 1
ATOM 1995 C C . ALA A 1 279 ? 55.339 19.837 12.408 1.00 35.85 287 ALA A C 1
ATOM 1996 O O . ALA A 1 279 ? 55.168 20.891 11.797 1.00 35.50 287 ALA A O 1
ATOM 1998 N N . ALA A 1 280 ? 55.612 18.688 11.800 1.00 34.60 288 ALA A N 1
ATOM 1999 C CA . ALA A 1 280 ? 55.730 18.605 10.351 1.00 33.14 288 ALA A CA 1
ATOM 2000 C C . ALA A 1 280 ? 54.414 18.954 9.662 1.00 30.85 288 ALA A C 1
ATOM 2001 O O . ALA A 1 280 ? 54.406 19.380 8.512 1.00 33.11 288 ALA A O 1
ATOM 2003 N N . ALA A 1 281 ? 53.305 18.773 10.371 1.00 28.90 289 ALA A N 1
ATOM 2004 C CA . ALA A 1 281 ? 51.985 19.072 9.828 1.00 27.46 289 ALA A CA 1
ATOM 2005 C C . ALA A 1 281 ? 51.818 20.565 9.523 1.00 27.38 289 ALA A C 1
ATOM 2006 O O . ALA A 1 281 ? 51.004 20.941 8.681 1.00 26.99 289 ALA A O 1
ATOM 2008 N N . LEU A 1 282 ? 52.585 21.412 10.205 1.00 25.48 290 LEU A N 1
ATOM 2009 C CA . LEU A 1 282 ? 52.508 22.853 9.972 1.00 25.45 290 LEU A CA 1
ATOM 2010 C C . LEU A 1 282 ? 52.974 23.192 8.557 1.00 25.01 290 LEU A C 1
ATOM 2011 O O . LEU A 1 282 ? 52.427 24.086 7.908 1.00 23.87 290 LEU A O 1
ATOM 2016 N N . ILE A 1 283 ? 53.985 22.479 8.073 1.00 25.24 291 ILE A N 1
ATOM 2017 C CA . ILE A 1 283 ? 54.490 22.737 6.729 1.00 26.50 291 ILE A CA 1
ATOM 2018 C C . ILE A 1 283 ? 53.428 22.464 5.664 1.00 25.40 291 ILE A C 1
ATOM 2019 O O . ILE A 1 283 ? 53.202 23.292 4.786 1.00 25.50 291 ILE A O 1
ATOM 2024 N N . ASP A 1 284 ? 52.769 21.311 5.741 1.00 25.28 292 ASP A N 1
ATOM 2025 C CA . ASP A 1 284 ? 51.732 20.979 4.767 1.00 25.12 292 ASP A CA 1
ATOM 2026 C C . ASP A 1 284 ? 50.650 22.048 4.828 1.00 24.92 292 ASP A C 1
ATOM 2027 O O . ASP A 1 284 ? 50.119 22.481 3.804 1.00 23.33 292 ASP A O 1
ATOM 2032 N N . PHE A 1 285 ? 50.329 22.468 6.047 1.00 22.92 293 PHE A N 1
ATOM 2033 C CA . PHE A 1 285 ? 49.320 23.490 6.273 1.00 22.16 293 PHE A CA 1
ATOM 2034 C C . PHE A 1 285 ? 49.680 24.777 5.527 1.00 21.71 293 PHE A C 1
ATOM 2035 O O . PHE A 1 285 ? 48.847 25.346 4.820 1.00 20.97 293 PHE A O 1
ATOM 2043 N N . CYS A 1 286 ? 50.924 25.223 5.681 1.00 21.45 294 CYS A N 1
ATOM 2044 C CA . CYS A 1 286 ? 51.387 26.450 5.040 1.00 22.57 294 CYS A CA 1
ATOM 2045 C C . CYS A 1 286 ? 51.393 26.396 3.517 1.00 24.46 294 CYS A C 1
ATOM 2046 O O . CYS A 1 286 ? 51.458 27.432 2.859 1.00 26.33 294 CYS A O 1
ATOM 2049 N N . HIS A 1 287 ? 51.325 25.193 2.959 1.00 23.87 295 HIS A N 1
ATOM 2050 C CA . HIS A 1 287 ? 51.314 25.022 1.509 1.00 24.94 295 HIS A CA 1
ATOM 2051 C C . HIS A 1 287 ? 49.886 24.830 1.009 1.00 23.74 295 HIS A C 1
ATOM 2052 O O . HIS A 1 287 ? 49.670 24.562 -0.169 1.00 24.28 295 HIS A O 1
ATOM 2059 N N . ASP A 1 288 ? 48.914 24.978 1.904 1.00 22.96 296 ASP A N 1
ATOM 2060 C CA . ASP A 1 288 ? 47.508 24.765 1.559 1.00 24.02 296 ASP A CA 1
ATOM 2061 C C . ASP A 1 288 ? 46.619 25.963 1.926 1.00 22.78 296 ASP A C 1
ATOM 2062 O O . ASP A 1 288 ? 45.910 25.935 2.932 1.00 23.28 296 ASP A O 1
ATOM 2067 N N . PRO A 1 289 ? 46.630 27.022 1.101 1.00 24.07 297 PRO A N 1
ATOM 2068 C CA . PRO A 1 289 ? 45.826 28.226 1.349 1.00 23.52 297 PRO A CA 1
ATOM 2069 C C . PRO A 1 289 ? 44.366 27.971 1.742 1.00 24.09 297 PRO A C 1
ATOM 2070 O O . PRO A 1 289 ? 43.839 28.634 2.638 1.00 24.52 297 PRO A O 1
ATOM 2074 N N . GLU A 1 290 ? 43.708 27.031 1.069 1.00 24.52 298 GLU A N 1
ATOM 2075 C CA . GLU A 1 290 ? 42.313 26.734 1.390 1.00 27.10 298 GLU A CA 1
ATOM 2076 C C . GLU A 1 290 ? 42.174 26.329 2.849 1.00 25.59 298 GLU A C 1
ATOM 2077 O O . GLU A 1 290 ? 41.260 26.767 3.540 1.00 26.85 298 GLU A O 1
ATOM 2083 N N . SER A 1 291 ? 43.088 25.488 3.311 1.00 25.76 299 SER A N 1
ATOM 2084 C CA . SER A 1 291 ? 43.065 25.035 4.693 1.00 26.74 299 SER A CA 1
ATOM 2085 C C . SER A 1 291 ? 43.410 26.197 5.621 1.00 25.89 299 SER A C 1
ATOM 2086 O O . SER A 1 291 ? 42.811 26.351 6.689 1.00 24.39 299 SER A O 1
ATOM 2089 N N . ILE A 1 292 ? 44.378 27.016 5.214 1.00 25.35 300 ILE A N 1
ATOM 2090 C CA . ILE A 1 292 ? 44.772 28.167 6.023 1.00 23.89 300 ILE A CA 1
ATOM 2091 C C . ILE A 1 292 ? 43.543 29.038 6.272 1.00 24.96 300 ILE A C 1
ATOM 2092 O O . ILE A 1 292 ? 43.257 29.415 7.407 1.00 25.06 300 ILE A O 1
ATOM 2097 N N . VAL A 1 293 ? 42.819 29.347 5.202 1.00 24.24 301 VAL A N 1
ATOM 2098 C CA . VAL A 1 293 ? 41.627 30.184 5.296 1.00 25.61 301 VAL A CA 1
ATOM 2099 C C . VAL A 1 293 ? 40.530 29.568 6.166 1.00 24.45 301 VAL A C 1
ATOM 2100 O O . VAL A 1 293 ? 39.959 30.233 7.028 1.00 23.26 301 VAL A O 1
ATOM 2104 N N . SER A 1 294 ? 40.233 28.298 5.928 1.00 23.45 302 SER A N 1
ATOM 2105 C CA . SER A 1 294 ? 39.196 27.612 6.685 1.00 25.03 302 SER A CA 1
ATOM 2106 C C . SER A 1 294 ? 39.540 27.507 8.173 1.00 22.62 302 SER A C 1
ATOM 2107 O O . SER A 1 294 ? 38.704 27.768 9.040 1.00 23.09 302 SER A O 1
ATOM 2110 N N . THR A 1 295 ? 40.779 27.132 8.460 1.00 22.38 303 THR A N 1
ATOM 2111 C CA . THR A 1 295 ? 41.240 26.972 9.834 1.00 21.66 303 THR A CA 1
ATOM 2112 C C . THR A 1 295 ? 41.278 28.273 10.632 1.00 22.36 303 THR A C 1
ATOM 2113 O O . THR A 1 295 ? 40.852 28.302 11.783 1.00 20.65 303 THR A O 1
ATOM 2117 N N . LEU A 1 296 ? 41.778 29.349 10.029 1.00 22.11 304 LEU A N 1
ATOM 2118 C CA . LEU A 1 296 ? 41.856 30.622 10.741 1.00 22.38 304 LEU A CA 1
ATOM 2119 C C . LEU A 1 296 ? 40.489 31.263 10.948 1.00 22.55 304 LEU A C 1
ATOM 2120 O O . LEU A 1 296 ? 40.261 31.922 11.960 1.00 23.20 304 LEU A O 1
ATOM 2125 N N . ARG A 1 297 ? 39.578 31.086 9.996 1.00 22.22 305 ARG A N 1
ATOM 2126 C CA . ARG A 1 297 ? 38.239 31.645 10.158 1.00 22.07 305 ARG A CA 1
ATOM 2127 C C . ARG A 1 297 ? 37.582 30.900 11.324 1.00 21.78 305 ARG A C 1
ATOM 2128 O O . ARG A 1 297 ? 36.947 31.509 12.187 1.00 21.61 305 ARG A O 1
ATOM 2136 N N . PHE A 1 298 ? 37.742 29.578 11.351 1.00 19.68 306 PHE A N 1
ATOM 2137 C CA . PHE A 1 298 ? 37.166 28.775 12.430 1.00 20.77 306 PHE A CA 1
ATOM 2138 C C . PHE A 1 298 ? 37.787 29.174 13.771 1.00 21.84 306 PHE A C 1
ATOM 2139 O O . PHE A 1 298 ? 37.093 29.295 14.781 1.00 21.58 306 PHE A O 1
ATOM 2147 N N . ALA A 1 299 ? 39.104 29.363 13.769 1.00 21.82 307 ALA A N 1
ATOM 2148 C CA . ALA A 1 299 ? 39.832 29.743 14.977 1.00 21.79 307 ALA A CA 1
ATOM 2149 C C . ALA A 1 299 ? 39.264 31.029 15.565 1.00 23.00 307 ALA A C 1
ATOM 2150 O O . ALA A 1 299 ? 39.030 31.120 16.768 1.00 22.83 307 ALA A O 1
ATOM 2152 N N . ALA A 1 300 ? 39.044 32.023 14.710 1.00 23.30 308 ALA A N 1
ATOM 2153 C CA . ALA A 1 300 ? 38.503 33.298 15.163 1.00 23.58 308 ALA A CA 1
ATOM 2154 C C . ALA A 1 300 ? 37.098 33.114 15.728 1.00 23.45 308 ALA A C 1
ATOM 2155 O O . ALA A 1 300 ? 36.753 33.689 16.754 1.00 24.59 308 ALA A O 1
ATOM 2157 N N . ALA A 1 301 ? 36.289 32.305 15.053 1.00 24.57 309 ALA A N 1
ATOM 2158 C CA . ALA A 1 301 ? 34.918 32.055 15.488 1.00 24.98 309 ALA A CA 1
ATOM 2159 C C . ALA A 1 301 ? 34.852 31.299 16.817 1.00 24.26 309 ALA A C 1
ATOM 2160 O O . ALA A 1 301 ? 34.197 31.744 17.759 1.00 23.85 309 ALA A O 1
ATOM 2162 N N . VAL A 1 302 ? 35.533 30.161 16.898 1.00 23.75 310 VAL A N 1
ATOM 2163 C CA . VAL A 1 302 ? 35.509 29.365 18.120 1.00 23.54 310 VAL A CA 1
ATOM 2164 C C . VAL A 1 302 ? 36.189 30.090 19.286 1.00 24.52 310 VAL A C 1
ATOM 2165 O O . VAL A 1 302 ? 35.893 29.825 20.450 1.00 23.14 310 VAL A O 1
ATOM 2169 N N . GLY A 1 303 ? 37.091 31.012 18.969 1.00 24.36 311 GLY A N 1
ATOM 2170 C CA . GLY A 1 303 ? 37.786 31.752 20.012 1.00 26.02 311 GLY A CA 1
ATOM 2171 C C . GLY A 1 303 ? 36.845 32.568 20.880 1.00 26.67 311 GLY A C 1
ATOM 2172 O O . GLY A 1 303 ? 37.134 32.864 22.042 1.00 26.21 311 GLY A O 1
ATOM 2173 N N . ALA A 1 304 ? 35.707 32.939 20.313 1.00 26.89 312 ALA A N 1
ATOM 2174 C CA . ALA A 1 304 ? 34.721 33.711 21.050 1.00 28.18 312 ALA A CA 1
ATOM 2175 C C . ALA A 1 304 ? 34.130 32.913 22.235 1.00 29.69 312 ALA A C 1
ATOM 2176 O O . ALA A 1 304 ? 33.556 33.515 23.133 1.00 29.97 312 ALA A O 1
ATOM 2178 N N . LEU A 1 305 ? 34.276 31.581 22.223 1.00 27.39 313 LEU A N 1
ATOM 2179 C CA . LEU A 1 305 ? 33.732 30.711 23.261 1.00 28.87 313 LEU A CA 1
ATOM 2180 C C . LEU A 1 305 ? 34.656 30.591 24.480 1.00 30.07 313 LEU A C 1
ATOM 2181 O O . LEU A 1 305 ? 34.222 30.168 25.558 1.00 30.90 313 LEU A O 1
ATOM 2186 N N . ALA A 1 306 ? 35.913 30.973 24.317 1.00 30.92 314 ALA A N 1
ATOM 2187 C CA . ALA A 1 306 ? 36.807 30.898 25.424 1.00 33.70 314 ALA A CA 1
ATOM 2188 C C . ALA A 1 306 ? 36.413 32.045 26.378 1.00 35.50 314 ALA A C 1
ATOM 2189 O O . ALA A 1 306 ? 36.935 32.189 27.487 1.00 37.84 314 ALA A O 1
ATOM 2191 N N . VAL A 1 307 ? 35.406 32.810 26.006 1.00 37.55 315 VAL A N 1
ATOM 2192 C CA . VAL A 1 307 ? 34.907 33.908 26.827 1.00 39.58 315 VAL A CA 1
ATOM 2193 C C . VAL A 1 307 ? 33.973 33.490 27.981 1.00 38.16 315 VAL A C 1
ATOM 2194 O O . VAL A 1 307 ? 34.351 32.704 28.879 1.00 41.15 315 VAL A O 1
ATOM 2198 N N . ALA A 1 312 ? 24.058 29.796 30.662 1.00 50.01 320 ALA A N 1
ATOM 2199 C CA . ALA A 1 312 ? 23.385 29.780 29.368 1.00 50.72 320 ALA A CA 1
ATOM 2200 C C . ALA A 1 312 ? 23.755 31.012 28.544 1.00 51.12 320 ALA A C 1
ATOM 2201 O O . ALA A 1 312 ? 23.718 32.138 29.045 1.00 50.98 320 ALA A O 1
ATOM 2203 N N . PHE A 1 313 ? 24.110 30.789 27.280 1.00 51.12 321 PHE A N 1
ATOM 2204 C CA . PHE A 1 313 ? 24.487 31.872 26.371 1.00 51.36 321 PHE A CA 1
ATOM 2205 C C . PHE A 1 313 ? 24.112 31.515 24.935 1.00 51.33 321 PHE A C 1
ATOM 2206 O O . PHE A 1 313 ? 23.987 30.336 24.592 1.00 51.47 321 PHE A O 1
ATOM 2214 N N . THR A 1 314 ? 23.939 32.533 24.098 1.00 50.08 322 THR A N 1
ATOM 2215 C CA . THR A 1 314 ? 23.592 32.307 22.700 1.00 49.91 322 THR A CA 1
ATOM 2216 C C . THR A 1 314 ? 24.855 31.988 21.913 1.00 48.07 322 THR A C 1
ATOM 2217 O O . THR A 1 314 ? 25.925 32.526 22.193 1.00 48.07 322 THR A O 1
ATOM 2221 N N . ALA A 1 315 ? 24.726 31.112 20.927 1.00 46.16 323 ALA A N 1
ATOM 2222 C CA . ALA A 1 315 ? 25.854 30.744 20.087 1.00 43.64 323 ALA A CA 1
ATOM 2223 C C . ALA A 1 315 ? 25.591 31.311 18.695 1.00 41.97 323 ALA A C 1
ATOM 2224 O O . ALA A 1 315 ? 26.336 31.052 17.753 1.00 40.64 323 ALA A O 1
ATOM 2234 N N . PRO A 1 317 ? 24.943 34.546 15.925 1.00 41.07 325 PRO A N 1
ATOM 2235 C CA . PRO A 1 317 ? 24.703 33.801 14.684 1.00 40.52 325 PRO A CA 1
ATOM 2236 C C . PRO A 1 317 ? 25.838 32.851 14.302 1.00 40.23 325 PRO A C 1
ATOM 2237 O O . PRO A 1 317 ? 25.728 32.098 13.334 1.00 39.61 325 PRO A O 1
ATOM 2249 N N . LEU A 1 319 ? 26.906 29.991 15.408 1.00 35.07 327 LEU A N 1
ATOM 2250 C CA . LEU A 1 319 ? 26.539 28.579 15.282 1.00 34.13 327 LEU A CA 1
ATOM 2251 C C . LEU A 1 319 ? 26.030 28.231 13.885 1.00 32.75 327 LEU A C 1
ATOM 2252 O O . LEU A 1 319 ? 26.524 27.301 13.247 1.00 31.30 327 LEU A O 1
ATOM 2257 N N . SER A 1 320 ? 25.031 28.972 13.420 1.00 32.52 328 SER A N 1
ATOM 2258 C CA . SER A 1 320 ? 24.455 28.732 12.103 1.00 33.95 328 SER A CA 1
ATOM 2259 C C . SER A 1 320 ? 25.457 29.010 10.990 1.00 34.11 328 SER A C 1
ATOM 2260 O O . SER A 1 320 ? 25.522 28.271 10.005 1.00 33.75 328 SER A O 1
ATOM 2263 N N . GLU A 1 321 ? 26.237 30.073 11.151 1.00 33.94 329 GLU A N 1
ATOM 2264 C CA . GLU A 1 321 ? 27.241 30.428 10.153 1.00 34.32 329 GLU A CA 1
ATOM 2265 C C . GLU A 1 321 ? 28.219 29.275 9.964 1.00 34.12 329 GLU A C 1
ATOM 2266 O O . GLU A 1 321 ? 28.461 28.829 8.838 1.00 34.23 329 GLU A O 1
ATOM 2272 N N . VAL A 1 322 ? 28.775 28.783 11.068 1.00 32.43 330 VAL A N 1
ATOM 2273 C CA . VAL A 1 322 ? 29.724 27.679 11.001 1.00 31.47 330 VAL A CA 1
ATOM 2274 C C . VAL A 1 322 ? 29.086 26.433 10.403 1.00 30.60 330 VAL A C 1
ATOM 2275 O O . VAL A 1 322 ? 29.655 25.806 9.517 1.00 29.45 330 VAL A O 1
ATOM 2279 N N . LEU A 1 323 ? 27.898 26.084 10.889 1.00 29.96 331 LEU A N 1
ATOM 2280 C CA . LEU A 1 323 ? 27.177 24.906 10.416 1.00 30.99 331 LEU A CA 1
ATOM 2281 C C . LEU A 1 323 ? 26.764 24.956 8.942 1.00 32.19 331 LEU A C 1
ATOM 2282 O O . LEU A 1 323 ? 26.857 23.951 8.232 1.00 31.74 331 LEU A O 1
ATOM 2287 N N . SER A 1 324 ? 26.296 26.110 8.481 1.00 33.18 332 SER A N 1
ATOM 2288 C CA . SER A 1 324 ? 25.862 26.228 7.091 1.00 35.95 332 SER A CA 1
ATOM 2289 C C . SER A 1 324 ? 27.036 26.029 6.141 1.00 36.38 332 SER A C 1
ATOM 2290 O O . SER A 1 324 ? 26.901 25.404 5.089 1.00 36.01 332 SER A O 1
ATOM 2293 N N . LEU A 1 325 ? 28.192 26.554 6.526 1.00 37.55 333 LEU A N 1
ATOM 2294 C CA . LEU A 1 325 ? 29.387 26.430 5.711 1.00 38.05 333 LEU A CA 1
ATOM 2295 C C . LEU A 1 325 ? 29.813 24.963 5.557 1.00 38.30 333 LEU A C 1
ATOM 2296 O O . LEU A 1 325 ? 30.112 24.513 4.449 1.00 37.37 333 LEU A O 1
ATOM 2301 N N . ILE A 1 326 ? 29.834 24.213 6.659 1.00 35.27 334 ILE A N 1
ATOM 2302 C CA . ILE A 1 326 ? 30.215 22.804 6.588 1.00 35.25 334 ILE A CA 1
ATOM 2303 C C . ILE A 1 326 ? 29.243 22.026 5.702 1.00 35.83 334 ILE A C 1
ATOM 2304 O O . ILE A 1 326 ? 29.651 21.168 4.915 1.00 35.24 334 ILE A O 1
ATOM 2309 N N . GLN A 1 327 ? 27.957 22.336 5.828 1.00 36.53 335 GLN A N 1
ATOM 2310 C CA . GLN A 1 327 ? 26.930 21.664 5.041 1.00 38.29 335 GLN A CA 1
ATOM 2311 C C . GLN A 1 327 ? 27.155 21.882 3.548 1.00 39.77 335 GLN A C 1
ATOM 2312 O O . GLN A 1 327 ? 27.154 20.930 2.764 1.00 38.77 335 GLN A O 1
ATOM 2318 N N . GLU A 1 328 ? 27.355 23.138 3.162 1.00 41.90 336 GLU A N 1
ATOM 2319 C CA . GLU A 1 328 ? 27.588 23.482 1.764 1.00 44.95 336 GLU A CA 1
ATOM 2320 C C . GLU A 1 328 ? 28.818 22.767 1.223 1.00 45.51 336 GLU A C 1
ATOM 2321 O O . GLU A 1 328 ? 28.807 22.255 0.103 1.00 45.09 336 GLU A O 1
ATOM 2327 N N . GLN A 1 329 ? 29.875 22.727 2.027 1.00 46.40 337 GLN A N 1
ATOM 2328 C CA . GLN A 1 329 ? 31.115 22.081 1.621 1.00 48.47 337 GLN A CA 1
ATOM 2329 C C . GLN A 1 329 ? 30.962 20.572 1.460 1.00 48.47 337 GLN A C 1
ATOM 2330 O O . GLN A 1 329 ? 31.579 19.969 0.584 1.00 47.55 337 GLN A O 1
ATOM 2336 N N . SER A 1 330 ? 30.135 19.965 2.302 1.00 48.51 338 SER A N 1
ATOM 2337 C CA . SER A 1 330 ? 29.913 18.528 2.230 1.00 49.59 338 SER A CA 1
ATOM 2338 C C . SER A 1 330 ? 28.995 18.200 1.055 1.00 50.68 338 SER A C 1
ATOM 2339 O O . SER A 1 330 ? 29.153 17.171 0.399 1.00 50.60 338 SER A O 1
ATOM 2342 N N . GLU A 1 331 ? 28.039 19.086 0.798 1.00 51.64 339 GLU A N 1
ATOM 2343 C CA . GLU A 1 331 ? 27.074 18.902 -0.282 1.00 53.34 339 GLU A CA 1
ATOM 2344 C C . GLU A 1 331 ? 27.708 19.098 -1.658 1.00 54.28 339 GLU A C 1
ATOM 2345 O O . GLU A 1 331 ? 27.448 18.261 -2.548 1.00 53.99 339 GLU A O 1
ATOM 2351 N N . LEU B 1 3 ? 12.322 35.735 27.226 1.00 37.99 -1 LEU B N 1
ATOM 2352 C CA . LEU B 1 3 ? 12.905 34.713 26.317 1.00 39.61 -1 LEU B CA 1
ATOM 2353 C C . LEU B 1 3 ? 12.233 33.320 26.447 1.00 37.91 -1 LEU B C 1
ATOM 2354 O O . LEU B 1 3 ? 12.054 32.792 27.545 1.00 41.02 -1 LEU B O 1
ATOM 2359 N N . LYS B 1 4 ? 11.873 32.738 25.305 1.00 33.91 12 LYS B N 1
ATOM 2360 C CA . LYS B 1 4 ? 11.223 31.427 25.239 1.00 29.80 12 LYS B CA 1
ATOM 2361 C C . LYS B 1 4 ? 12.194 30.549 24.457 1.00 27.38 12 LYS B C 1
ATOM 2362 O O . LYS B 1 4 ? 11.982 30.252 23.285 1.00 26.18 12 LYS B O 1
ATOM 2368 N N . LYS B 1 5 ? 13.279 30.155 25.114 1.00 25.17 13 LYS B N 1
ATOM 2369 C CA . LYS B 1 5 ? 14.306 29.332 24.474 1.00 25.73 13 LYS B CA 1
ATOM 2370 C C . LYS B 1 5 ? 14.704 28.168 25.372 1.00 23.34 13 LYS B C 1
ATOM 2371 O O . LYS B 1 5 ? 15.620 27.414 25.055 1.00 24.49 13 LYS B O 1
ATOM 2377 N N . THR B 1 6 ? 14.017 28.022 26.496 1.00 20.98 14 THR B N 1
ATOM 2378 C CA . THR B 1 6 ? 14.341 26.971 27.455 1.00 21.48 14 THR B CA 1
ATOM 2379 C C . THR B 1 6 ? 13.875 25.597 27.009 1.00 20.38 14 THR B C 1
ATOM 2380 O O . THR B 1 6 ? 12.774 25.444 26.481 1.00 21.62 14 THR B O 1
ATOM 2384 N N . ILE B 1 7 ? 14.744 24.610 27.193 1.00 19.78 15 ILE B N 1
ATOM 2385 C CA . ILE B 1 7 ? 14.428 23.233 26.861 1.00 18.32 15 ILE B CA 1
ATOM 2386 C C . ILE B 1 7 ? 14.020 22.597 28.179 1.00 19.30 15 ILE B C 1
ATOM 2387 O O . ILE B 1 7 ? 14.779 22.588 29.146 1.00 20.52 15 ILE B O 1
ATOM 2392 N N . LEU B 1 8 ? 12.800 22.094 28.215 1.00 19.50 16 LEU B N 1
ATOM 2393 C CA . LEU B 1 8 ? 12.261 21.481 29.409 1.00 21.16 16 LEU B CA 1
ATOM 2394 C C . LEU B 1 8 ? 12.312 19.963 29.272 1.00 20.63 16 LEU B C 1
ATOM 2395 O O . LEU B 1 8 ? 11.652 19.385 28.413 1.00 21.71 16 LEU B O 1
ATOM 2400 N N . CYS B 1 9 ? 13.138 19.330 30.099 1.00 19.24 17 CYS B N 1
ATOM 2401 C CA . CYS B 1 9 ? 13.287 17.875 30.079 1.00 19.03 17 CYS B CA 1
ATOM 2402 C C . CYS B 1 9 ? 12.500 17.306 31.243 1.00 18.82 17 CYS B C 1
ATOM 2403 O O . CYS B 1 9 ? 12.779 17.615 32.398 1.00 19.51 17 CYS B O 1
ATOM 2406 N N . PHE B 1 10 ? 11.523 16.462 30.939 1.00 18.36 18 PHE B N 1
ATOM 2407 C CA . PHE B 1 10 ? 10.675 15.905 31.980 1.00 18.79 18 PHE B CA 1
ATOM 2408 C C . PHE B 1 10 ? 10.766 14.401 32.190 1.00 18.39 18 PHE B C 1
ATOM 2409 O O . PHE B 1 10 ? 10.887 13.634 31.241 1.00 18.56 18 PHE B O 1
ATOM 2417 N N . GLY B 1 11 ? 10.682 13.978 33.445 1.00 20.79 19 GLY B N 1
ATOM 2418 C CA . GLY B 1 11 ? 10.705 12.556 33.707 1.00 20.37 19 GLY B CA 1
ATOM 2419 C C . GLY B 1 11 ? 11.525 12.077 34.879 1.00 20.23 19 GLY B C 1
ATOM 2420 O O . GLY B 1 11 ? 11.495 12.643 35.971 1.00 20.02 19 GLY B O 1
ATOM 2421 N N . GLU B 1 12 ? 12.282 11.016 34.640 1.00 20.46 20 GLU B N 1
ATOM 2422 C CA . GLU B 1 12 ? 13.076 10.444 35.697 1.00 22.22 20 GLU B CA 1
ATOM 2423 C C . GLU B 1 12 ? 14.553 10.775 35.659 1.00 21.77 20 GLU B C 1
ATOM 2424 O O . GLU B 1 12 ? 15.174 10.862 34.597 1.00 20.97 20 GLU B O 1
ATOM 2430 N N . ALA B 1 13 ? 15.081 10.981 36.856 1.00 20.42 21 ALA B N 1
ATOM 2431 C CA . ALA B 1 13 ? 16.486 11.225 37.101 1.00 20.23 21 ALA B CA 1
ATOM 2432 C C . ALA B 1 13 ? 16.697 10.141 38.158 1.00 20.75 21 ALA B C 1
ATOM 2433 O O . ALA B 1 13 ? 15.916 10.038 39.106 1.00 22.36 21 ALA B O 1
ATOM 2435 N N . LEU B 1 14 ? 17.709 9.307 37.983 1.00 21.35 22 LEU B N 1
ATOM 2436 C CA . LEU B 1 14 ? 17.955 8.240 38.943 1.00 22.52 22 LEU B CA 1
ATOM 2437 C C . LEU B 1 14 ? 19.436 7.949 39.040 1.00 24.02 22 LEU B C 1
ATOM 2438 O O . LEU B 1 14 ? 20.239 8.570 38.344 1.00 24.00 22 LEU B O 1
ATOM 2443 N N . ILE B 1 15 ? 19.792 7.000 39.902 1.00 22.75 23 ILE B N 1
ATOM 2444 C CA . ILE B 1 15 ? 21.186 6.626 40.094 1.00 23.51 23 ILE B CA 1
ATOM 2445 C C . ILE B 1 15 ? 21.528 5.340 39.362 1.00 24.28 23 ILE B C 1
ATOM 2446 O O . ILE B 1 15 ? 20.850 4.323 39.528 1.00 25.02 23 ILE B O 1
ATOM 2451 N N . ASP B 1 16 ? 22.563 5.392 38.529 1.00 25.14 24 ASP B N 1
ATOM 2452 C CA . ASP B 1 16 ? 23.024 4.199 37.833 1.00 26.26 24 ASP B CA 1
ATOM 2453 C C . ASP B 1 16 ? 24.141 3.681 38.734 1.00 27.79 24 ASP B C 1
ATOM 2454 O O . ASP B 1 16 ? 25.122 4.392 38.970 1.00 27.20 24 ASP B O 1
ATOM 2467 N N . LEU B 1 18 ? 26.991 1.244 38.909 1.00 27.12 26 LEU B N 1
ATOM 2468 C CA . LEU B 1 18 ? 27.859 0.436 38.060 1.00 28.37 26 LEU B CA 1
ATOM 2469 C C . LEU B 1 18 ? 28.686 -0.606 38.799 1.00 28.05 26 LEU B C 1
ATOM 2470 O O . LEU B 1 18 ? 29.634 -0.274 39.506 1.00 27.32 26 LEU B O 1
ATOM 2475 N N . ALA B 1 19 ? 28.329 -1.872 38.619 1.00 30.51 27 ALA B N 1
ATOM 2476 C CA . ALA B 1 19 ? 29.043 -2.963 39.269 1.00 33.46 27 ALA B CA 1
ATOM 2477 C C . ALA B 1 19 ? 30.437 -3.089 38.673 1.00 34.43 27 ALA B C 1
ATOM 2478 O O . ALA B 1 19 ? 30.587 -3.192 37.456 1.00 35.54 27 ALA B O 1
ATOM 2480 N N . GLN B 1 20 ? 31.450 -3.074 39.533 1.00 35.98 28 GLN B N 1
ATOM 2481 C CA . GLN B 1 20 ? 32.831 -3.202 39.086 1.00 39.51 28 GLN B CA 1
ATOM 2482 C C . GLN B 1 20 ? 33.266 -4.659 39.154 1.00 42.68 28 GLN B C 1
ATOM 2483 O O . GLN B 1 20 ? 32.774 -5.427 39.982 1.00 42.14 28 GLN B O 1
ATOM 2489 N N . PRO B 1 21 ? 34.201 -5.059 38.280 1.00 45.54 29 PRO B N 1
ATOM 2490 C CA . PRO B 1 21 ? 34.688 -6.441 38.263 1.00 46.87 29 PRO B CA 1
ATOM 2491 C C . PRO B 1 21 ? 35.328 -6.811 39.595 1.00 48.19 29 PRO B C 1
ATOM 2492 O O . PRO B 1 21 ? 35.826 -5.945 40.318 1.00 46.28 29 PRO B O 1
ATOM 2496 N N . LEU B 1 22 ? 35.311 -8.097 39.919 1.00 51.21 30 LEU B N 1
ATOM 2497 C CA . LEU B 1 22 ? 35.904 -8.559 41.165 1.00 54.97 30 LEU B CA 1
ATOM 2498 C C . LEU B 1 22 ? 37.399 -8.275 41.093 1.00 57.35 30 LEU B C 1
ATOM 2499 O O . LEU B 1 22 ? 38.053 -8.585 40.095 1.00 57.42 30 LEU B O 1
ATOM 2504 N N . VAL B 1 23 ? 37.935 -7.672 42.148 1.00 60.07 31 VAL B N 1
ATOM 2505 C CA . VAL B 1 23 ? 39.345 -7.316 42.172 1.00 62.53 31 VAL B CA 1
ATOM 2506 C C . VAL B 1 23 ? 40.270 -8.376 42.764 1.00 64.88 31 VAL B C 1
ATOM 2507 O O . VAL B 1 23 ? 41.122 -8.920 42.060 1.00 65.55 31 VAL B O 1
ATOM 2511 N N . LYS B 1 24 ? 40.102 -8.674 44.050 1.00 66.92 32 LYS B N 1
ATOM 2512 C CA . LYS B 1 24 ? 40.972 -9.641 44.713 1.00 68.82 32 LYS B CA 1
ATOM 2513 C C . LYS B 1 24 ? 40.278 -10.554 45.726 1.00 69.34 32 LYS B C 1
ATOM 2514 O O . LYS B 1 24 ? 39.563 -10.088 46.610 1.00 69.42 32 LYS B O 1
ATOM 2520 N N . LYS B 1 25 ? 40.505 -11.857 45.589 1.00 69.84 33 LYS B N 1
ATOM 2521 C CA . LYS B 1 25 ? 39.944 -12.857 46.498 1.00 69.78 33 LYS B CA 1
ATOM 2522 C C . LYS B 1 25 ? 38.507 -12.602 46.937 1.00 69.48 33 LYS B C 1
ATOM 2523 O O . LYS B 1 25 ? 37.576 -12.596 46.129 1.00 69.64 33 LYS B O 1
ATOM 2529 N N . GLY B 1 26 ? 38.349 -12.408 48.244 1.00 68.74 34 GLY B N 1
ATOM 2530 C CA . GLY B 1 26 ? 37.043 -12.156 48.818 1.00 67.88 34 GLY B CA 1
ATOM 2531 C C . GLY B 1 26 ? 36.835 -10.686 49.115 1.00 67.27 34 GLY B C 1
ATOM 2532 O O . GLY B 1 26 ? 36.154 -10.330 50.078 1.00 67.40 34 GLY B O 1
ATOM 2541 N N . PRO B 1 28 ? 35.190 -7.227 48.896 1.00 54.23 36 PRO B N 1
ATOM 2542 C CA . PRO B 1 28 ? 33.810 -6.862 48.570 1.00 50.52 36 PRO B CA 1
ATOM 2543 C C . PRO B 1 28 ? 33.703 -6.140 47.230 1.00 47.27 36 PRO B C 1
ATOM 2544 O O . PRO B 1 28 ? 34.471 -5.221 46.947 1.00 45.84 36 PRO B O 1
ATOM 2548 N N . ARG B 1 29 ? 32.756 -6.572 46.405 1.00 44.11 37 ARG B N 1
ATOM 2549 C CA . ARG B 1 29 ? 32.545 -5.954 45.103 1.00 41.48 37 ARG B CA 1
ATOM 2550 C C . ARG B 1 29 ? 32.125 -4.500 45.285 1.00 38.74 37 ARG B C 1
ATOM 2551 O O . ARG B 1 29 ? 31.380 -4.175 46.207 1.00 37.37 37 ARG B O 1
ATOM 2559 N N . ALA B 1 30 ? 32.611 -3.626 44.410 1.00 35.89 38 ALA B N 1
ATOM 2560 C CA . ALA B 1 30 ? 32.279 -2.212 44.492 1.00 33.42 38 ALA B CA 1
ATOM 2561 C C . ALA B 1 30 ? 31.312 -1.783 43.396 1.00 31.67 38 ALA B C 1
ATOM 2562 O O . ALA B 1 30 ? 31.317 -2.324 42.293 1.00 31.52 38 ALA B O 1
ATOM 2564 N N . PHE B 1 31 ? 30.482 -0.802 43.721 1.00 30.81 39 PHE B N 1
ATOM 2565 C CA . PHE B 1 31 ? 29.507 -0.261 42.786 1.00 29.90 39 PHE B CA 1
ATOM 2566 C C . PHE B 1 31 ? 29.754 1.239 42.735 1.00 29.36 39 PHE B C 1
ATOM 2567 O O . PHE B 1 31 ? 29.872 1.882 43.777 1.00 28.62 39 PHE B O 1
ATOM 2575 N N . LEU B 1 32 ? 29.845 1.788 41.527 1.00 28.56 40 LEU B N 1
ATOM 2576 C CA . LEU B 1 32 ? 30.086 3.216 41.353 1.00 28.96 40 LEU B CA 1
ATOM 2577 C C . LEU B 1 32 ? 28.797 3.989 41.091 1.00 28.23 40 LEU B C 1
ATOM 2578 O O . LEU B 1 32 ? 27.975 3.594 40.268 1.00 28.12 40 LEU B O 1
ATOM 2583 N N . GLN B 1 33 ? 28.643 5.100 41.799 1.00 28.57 41 GLN B N 1
ATOM 2584 C CA . GLN B 1 33 ? 27.468 5.957 41.692 1.00 30.11 41 GLN B CA 1
ATOM 2585 C C . GLN B 1 33 ? 27.561 6.945 40.529 1.00 29.03 41 GLN B C 1
ATOM 2586 O O . GLN B 1 33 ? 28.485 7.757 40.472 1.00 29.59 41 GLN B O 1
ATOM 2592 N N . CYS B 1 34 ? 26.599 6.873 39.613 1.00 27.70 42 CYS B N 1
ATOM 2593 C CA . CYS B 1 34 ? 26.551 7.767 38.458 1.00 27.17 42 CYS B CA 1
ATOM 2594 C C . CYS B 1 34 ? 25.149 8.332 38.243 1.00 25.41 42 CYS B C 1
ATOM 2595 O O . CYS B 1 34 ? 24.159 7.608 38.337 1.00 24.05 42 CYS B O 1
ATOM 2598 N N . ALA B 1 35 ? 25.074 9.629 37.956 1.00 23.32 43 ALA B N 1
ATOM 2599 C CA . ALA B 1 35 ? 23.794 10.281 37.703 1.00 22.15 43 ALA B CA 1
ATOM 2600 C C . ALA B 1 35 ? 23.244 9.745 36.384 1.00 21.48 43 ALA B C 1
ATOM 2601 O O . ALA B 1 35 ? 23.984 9.593 35.412 1.00 20.69 43 ALA B O 1
ATOM 2603 N N . GLY B 1 36 ? 21.946 9.451 36.353 1.00 21.49 44 GLY B N 1
ATOM 2604 C CA . GLY B 1 36 ? 21.343 8.916 35.145 1.00 20.28 44 GLY B CA 1
ATOM 2605 C C . GLY B 1 36 ? 19.887 9.298 34.954 1.00 20.38 44 GLY B C 1
ATOM 2606 O O . GLY B 1 36 ? 19.357 10.149 35.669 1.00 19.72 44 GLY B O 1
ATOM 2607 N N . GLY B 1 37 ? 19.238 8.646 33.995 1.00 20.27 45 GLY B N 1
ATOM 2608 C CA . GLY B 1 37 ? 17.853 8.944 33.680 1.00 20.59 45 GLY B CA 1
ATOM 2609 C C . GLY B 1 37 ? 17.879 9.548 32.287 1.00 21.79 45 GLY B C 1
ATOM 2610 O O . GLY B 1 37 ? 18.633 10.493 32.042 1.00 22.15 45 GLY B O 1
ATOM 2611 N N . ALA B 1 38 ? 17.073 9.017 31.372 1.00 21.60 46 ALA B N 1
ATOM 2612 C CA . ALA B 1 38 ? 17.072 9.511 29.995 1.00 23.11 46 ALA B CA 1
ATOM 2613 C C . ALA B 1 38 ? 16.876 11.025 29.867 1.00 21.60 46 ALA B C 1
ATOM 2614 O O . ALA B 1 38 ? 17.734 11.713 29.321 1.00 20.69 46 ALA B O 1
ATOM 2616 N N . PRO B 1 39 ? 15.742 11.565 30.349 1.00 21.25 47 PRO B N 1
ATOM 2617 C CA . PRO B 1 39 ? 15.584 13.020 30.216 1.00 19.41 47 PRO B CA 1
ATOM 2618 C C . PRO B 1 39 ? 16.639 13.807 30.999 1.00 19.95 47 PRO B C 1
ATOM 2619 O O . PRO B 1 39 ? 16.989 14.930 30.630 1.00 18.69 47 PRO B O 1
ATOM 2623 N N . ALA B 1 40 ? 17.155 13.210 32.071 1.00 18.84 48 ALA B N 1
ATOM 2624 C CA . ALA B 1 40 ? 18.180 13.861 32.882 1.00 18.19 48 ALA B CA 1
ATOM 2625 C C . ALA B 1 40 ? 19.470 13.990 32.080 1.00 17.98 48 ALA B C 1
ATOM 2626 O O . ALA B 1 40 ? 20.128 15.031 32.118 1.00 17.31 48 ALA B O 1
ATOM 2628 N N . ASN B 1 41 ? 19.829 12.931 31.358 1.00 18.18 49 ASN B N 1
ATOM 2629 C CA . ASN B 1 41 ? 21.035 12.949 30.531 1.00 18.09 49 ASN B CA 1
ATOM 2630 C C . ASN B 1 41 ? 20.891 14.015 29.441 1.00 17.86 49 ASN B C 1
ATOM 2631 O O . ASN B 1 41 ? 21.835 14.731 29.131 1.00 16.76 49 ASN B O 1
ATOM 2636 N N . VAL B 1 42 ? 19.707 14.106 28.847 1.00 16.93 50 VAL B N 1
ATOM 2637 C CA . VAL B 1 42 ? 19.488 15.090 27.794 1.00 15.69 50 VAL B CA 1
ATOM 2638 C C . VAL B 1 42 ? 19.698 16.493 28.348 1.00 15.92 50 VAL B C 1
ATOM 2639 O O . VAL B 1 42 ? 20.338 17.330 27.712 1.00 17.95 50 VAL B O 1
ATOM 2643 N N . ALA B 1 43 ? 19.181 16.737 29.548 1.00 15.50 51 ALA B N 1
ATOM 2644 C CA . ALA B 1 43 ? 19.306 18.039 30.188 1.00 16.90 51 ALA B CA 1
ATOM 2645 C C . ALA B 1 43 ? 20.764 18.434 30.404 1.00 18.77 51 ALA B C 1
ATOM 2646 O O . ALA B 1 43 ? 21.163 19.570 30.111 1.00 16.39 51 ALA B O 1
ATOM 2648 N N . VAL B 1 44 ? 21.561 17.499 30.913 1.00 17.88 52 VAL B N 1
ATOM 2649 C CA . VAL B 1 44 ? 22.965 17.783 31.170 1.00 19.76 52 VAL B CA 1
ATOM 2650 C C . VAL B 1 44 ? 23.733 18.011 29.876 1.00 19.31 52 VAL B C 1
ATOM 2651 O O . VAL B 1 44 ? 24.647 18.837 29.824 1.00 19.07 52 VAL B O 1
ATOM 2655 N N . ALA B 1 45 ? 23.366 17.283 28.826 1.00 18.83 53 ALA B N 1
ATOM 2656 C CA . ALA B 1 45 ? 24.042 17.453 27.543 1.00 19.23 53 ALA B CA 1
ATOM 2657 C C . ALA B 1 45 ? 23.761 18.854 27.002 1.00 18.96 53 ALA B C 1
ATOM 2658 O O . ALA B 1 45 ? 24.653 19.507 26.465 1.00 19.61 53 ALA B O 1
ATOM 2660 N N . VAL B 1 46 ? 22.517 19.307 27.140 1.00 17.39 54 VAL B N 1
ATOM 2661 C CA . VAL B 1 46 ? 22.130 20.635 26.666 1.00 17.38 54 VAL B CA 1
ATOM 2662 C C . VAL B 1 46 ? 22.852 21.725 27.464 1.00 17.53 54 VAL B C 1
ATOM 2663 O O . VAL B 1 46 ? 23.340 22.698 26.894 1.00 17.75 54 VAL B O 1
ATOM 2667 N N . ALA B 1 47 ? 22.921 21.554 28.781 1.00 17.38 55 ALA B N 1
ATOM 2668 C CA . ALA B 1 47 ? 23.572 22.535 29.646 1.00 19.27 55 ALA B CA 1
ATOM 2669 C C . ALA B 1 47 ? 25.068 22.653 29.352 1.00 19.90 55 ALA B C 1
ATOM 2670 O O . ALA B 1 47 ? 25.639 23.737 29.413 1.00 19.33 55 ALA B O 1
ATOM 2672 N N . ARG B 1 48 ? 25.698 21.532 29.031 1.00 19.04 56 ARG B N 1
ATOM 2673 C CA . ARG B 1 48 ? 27.123 21.530 28.737 1.00 20.49 56 ARG B CA 1
ATOM 2674 C C . ARG B 1 48 ? 27.410 22.357 27.475 1.00 20.49 56 ARG B C 1
ATOM 2675 O O . ARG B 1 48 ? 28.467 22.982 27.358 1.00 20.15 56 ARG B O 1
ATOM 2683 N N . LEU B 1 49 ? 26.461 22.365 26.541 1.00 17.58 57 LEU B N 1
ATOM 2684 C CA . LEU B 1 49 ? 26.608 23.116 25.298 1.00 19.07 57 LEU B CA 1
ATOM 2685 C C . LEU B 1 49 ? 26.296 24.602 25.489 1.00 19.33 57 LEU B C 1
ATOM 2686 O O . LEU B 1 49 ? 26.557 25.413 24.602 1.00 20.39 57 LEU B O 1
ATOM 2691 N N . GLY B 1 50 ? 25.725 24.949 26.638 1.00 21.43 58 GLY B N 1
ATOM 2692 C CA . GLY B 1 50 ? 25.398 26.339 26.914 1.00 21.26 58 GLY B CA 1
ATOM 2693 C C . GLY B 1 50 ? 23.946 26.722 26.702 1.00 19.79 58 GLY B C 1
ATOM 2694 O O . GLY B 1 50 ? 23.590 27.893 26.801 1.00 21.56 58 GLY B O 1
ATOM 2695 N N . GLY B 1 51 ? 23.092 25.746 26.421 1.00 19.46 59 GLY B N 1
ATOM 2696 C CA . GLY B 1 51 ? 21.689 26.056 26.203 1.00 17.67 59 GLY B CA 1
ATOM 2697 C C . GLY B 1 51 ? 20.908 26.244 27.491 1.00 19.97 59 GLY B C 1
ATOM 2698 O O . GLY B 1 51 ? 21.305 25.738 28.541 1.00 20.10 59 GLY B O 1
ATOM 2699 N N . ALA B 1 52 ? 19.804 26.981 27.420 1.00 19.29 60 ALA B N 1
ATOM 2700 C CA . ALA B 1 52 ? 18.962 27.202 28.594 1.00 21.46 60 ALA B CA 1
ATOM 2701 C C . ALA B 1 52 ? 18.142 25.927 28.756 1.00 20.53 60 ALA B C 1
ATOM 2702 O O . ALA B 1 52 ? 17.379 25.562 27.864 1.00 20.99 60 ALA B O 1
ATOM 2704 N N . VAL B 1 53 ? 18.296 25.246 29.884 1.00 20.48 61 VAL B N 1
ATOM 2705 C CA . VAL B 1 53 ? 17.575 24.000 30.090 1.00 19.08 61 VAL B CA 1
ATOM 2706 C C . VAL B 1 53 ? 17.167 23.800 31.539 1.00 20.57 61 VAL B C 1
ATOM 2707 O O . VAL B 1 53 ? 17.878 24.184 32.470 1.00 19.83 61 VAL B O 1
ATOM 2711 N N . GLN B 1 54 ? 16.003 23.193 31.713 1.00 19.34 62 GLN B N 1
ATOM 2712 C CA . GLN B 1 54 ? 15.466 22.926 33.029 1.00 20.90 62 GLN B CA 1
ATOM 2713 C C . GLN B 1 54 ? 15.053 21.461 33.094 1.00 19.94 62 GLN B C 1
ATOM 2714 O O . GLN B 1 54 ? 14.591 20.896 32.099 1.00 19.39 62 GLN B O 1
ATOM 2720 N N . PHE B 1 55 ? 15.264 20.828 34.243 1.00 20.12 63 PHE B N 1
ATOM 2721 C CA . PHE B 1 55 ? 14.831 19.447 34.411 1.00 18.89 63 PHE B CA 1
ATOM 2722 C C . PHE B 1 55 ? 13.618 19.498 35.322 1.00 20.31 63 PHE B C 1
ATOM 2723 O O . PHE B 1 55 ? 13.682 20.061 36.418 1.00 20.45 63 PHE B O 1
ATOM 2731 N N . VAL B 1 56 ? 12.515 18.917 34.864 1.00 19.98 64 VAL B N 1
ATOM 2732 C CA . VAL B 1 56 ? 11.281 18.892 35.637 1.00 18.82 64 VAL B CA 1
ATOM 2733 C C . VAL B 1 56 ? 10.965 17.451 36.022 1.00 18.88 64 VAL B C 1
ATOM 2734 O O . VAL B 1 56 ? 10.828 16.575 35.168 1.00 18.41 64 VAL B O 1
ATOM 2738 N N . GLY B 1 57 ? 10.871 17.213 37.322 1.00 19.81 65 GLY B N 1
ATOM 2739 C CA . GLY B 1 57 ? 10.594 15.880 37.810 1.00 19.50 65 GLY B CA 1
ATOM 2740 C C . GLY B 1 57 ? 10.722 15.848 39.317 1.00 21.82 65 GLY B C 1
ATOM 2741 O O . GLY B 1 57 ? 11.032 16.865 39.949 1.00 20.26 65 GLY B O 1
ATOM 2750 N N . LEU B 1 59 ? 12.487 14.219 42.765 1.00 22.52 67 LEU B N 1
ATOM 2751 C CA . LEU B 1 59 ? 13.657 13.552 43.326 1.00 23.90 67 LEU B CA 1
ATOM 2752 C C . LEU B 1 59 ? 13.336 13.180 44.772 1.00 25.39 67 LEU B C 1
ATOM 2753 O O . LEU B 1 59 ? 12.592 13.890 45.449 1.00 25.64 67 LEU B O 1
ATOM 2758 N N . GLY B 1 60 ? 13.895 12.074 45.248 1.00 25.84 68 GLY B N 1
ATOM 2759 C CA . GLY B 1 60 ? 13.637 11.675 46.618 1.00 27.41 68 GLY B CA 1
ATOM 2760 C C . GLY B 1 60 ? 14.349 12.594 47.595 1.00 28.94 68 GLY B C 1
ATOM 2761 O O . GLY B 1 60 ? 15.272 13.324 47.216 1.00 27.30 68 GLY B O 1
ATOM 2762 N N . SER B 1 61 ? 13.901 12.585 48.848 1.00 30.56 69 SER B N 1
ATOM 2763 C CA . SER B 1 61 ? 14.523 13.390 49.895 1.00 33.87 69 SER B CA 1
ATOM 2764 C C . SER B 1 61 ? 15.491 12.464 50.609 1.00 34.20 69 SER B C 1
ATOM 2765 O O . SER B 1 61 ? 15.353 12.193 51.804 1.00 38.54 69 SER B O 1
ATOM 2768 N N . ASP B 1 62 ? 16.448 11.954 49.849 1.00 32.24 70 ASP B N 1
ATOM 2769 C CA . ASP B 1 62 ? 17.458 11.050 50.370 1.00 31.02 70 ASP B CA 1
ATOM 2770 C C . ASP B 1 62 ? 18.810 11.465 49.814 1.00 31.51 70 ASP B C 1
ATOM 2771 O O . ASP B 1 62 ? 18.901 12.416 49.033 1.00 29.18 70 ASP B O 1
ATOM 2784 N N . PHE B 1 64 ? 20.705 10.126 47.596 1.00 28.29 72 PHE B N 1
ATOM 2785 C CA . PHE B 1 64 ? 20.802 10.049 46.147 1.00 26.99 72 PHE B CA 1
ATOM 2786 C C . PHE B 1 64 ? 20.075 11.200 45.473 1.00 26.45 72 PHE B C 1
ATOM 2787 O O . PHE B 1 64 ? 20.525 11.715 44.448 1.00 25.07 72 PHE B O 1
ATOM 2795 N N . GLY B 1 65 ? 18.955 11.607 46.058 1.00 26.22 73 GLY B N 1
ATOM 2796 C CA . GLY B 1 65 ? 18.202 12.716 45.505 1.00 25.57 73 GLY B CA 1
ATOM 2797 C C . GLY B 1 65 ? 19.040 13.977 45.614 1.00 27.42 73 GLY B C 1
ATOM 2798 O O . GLY B 1 65 ? 19.077 14.789 44.688 1.00 26.80 73 GLY B O 1
ATOM 2799 N N . ASP B 1 66 ? 19.717 14.145 46.749 1.00 26.96 74 ASP B N 1
ATOM 2800 C CA . ASP B 1 66 ? 20.567 15.312 46.955 1.00 27.77 74 ASP B CA 1
ATOM 2801 C C . ASP B 1 66 ? 21.695 15.300 45.931 1.00 26.42 74 ASP B C 1
ATOM 2802 O O . ASP B 1 66 ? 22.089 16.347 45.416 1.00 27.27 74 ASP B O 1
ATOM 2807 N N . PHE B 1 67 ? 22.213 14.108 45.645 1.00 24.41 75 PHE B N 1
ATOM 2808 C CA . PHE B 1 67 ? 23.295 13.954 44.678 1.00 24.28 75 PHE B CA 1
ATOM 2809 C C . PHE B 1 67 ? 22.852 14.394 43.291 1.00 23.73 75 PHE B C 1
ATOM 2810 O O . PHE B 1 67 ? 23.587 15.080 42.576 1.00 23.72 75 PHE B O 1
ATOM 2818 N N . LEU B 1 68 ? 21.652 13.980 42.906 1.00 23.14 76 LEU B N 1
ATOM 2819 C CA . LEU B 1 68 ? 21.112 14.341 41.601 1.00 22.23 76 LEU B CA 1
ATOM 2820 C C . LEU B 1 68 ? 20.837 15.843 41.531 1.00 22.23 76 LEU B C 1
ATOM 2821 O O . LEU B 1 68 ? 21.148 16.491 40.535 1.00 23.57 76 LEU B O 1
ATOM 2826 N N . PHE B 1 69 ? 20.265 16.398 42.594 1.00 22.34 77 PHE B N 1
ATOM 2827 C CA . PHE B 1 69 ? 19.969 17.823 42.624 1.00 23.83 77 PHE B CA 1
ATOM 2828 C C . PHE B 1 69 ? 21.238 18.653 42.444 1.00 25.65 77 PHE B C 1
ATOM 2829 O O . PHE B 1 69 ? 21.271 19.587 41.637 1.00 25.07 77 PHE B O 1
ATOM 2837 N N . ASP B 1 70 ? 22.276 18.319 43.209 1.00 26.81 78 ASP B N 1
ATOM 2838 C CA . ASP B 1 70 ? 23.543 19.040 43.132 1.00 27.27 78 ASP B CA 1
ATOM 2839 C C . ASP B 1 70 ? 24.223 18.839 41.785 1.00 26.99 78 ASP B C 1
ATOM 2840 O O . ASP B 1 70 ? 24.837 19.767 41.256 1.00 27.10 78 ASP B O 1
ATOM 2845 N N . SER B 1 71 ? 24.121 17.631 41.234 1.00 25.59 79 SER B N 1
ATOM 2846 C CA . SER B 1 71 ? 24.717 17.342 39.932 1.00 25.33 79 SER B CA 1
ATOM 2847 C C . SER B 1 71 ? 24.088 18.249 38.875 1.00 24.49 79 SER B C 1
ATOM 2848 O O . SER B 1 71 ? 24.785 18.766 37.999 1.00 22.89 79 SER B O 1
ATOM 2851 N N . PHE B 1 72 ? 22.773 18.436 38.957 1.00 23.71 80 PHE B N 1
ATOM 2852 C CA . PHE B 1 72 ? 22.069 19.302 38.011 1.00 22.87 80 PHE B CA 1
ATOM 2853 C C . PHE B 1 72 ? 22.545 20.746 38.166 1.00 24.31 80 PHE B C 1
ATOM 2854 O O . PHE B 1 72 ? 22.834 21.425 37.178 1.00 23.71 80 PHE B O 1
ATOM 2862 N N . ALA B 1 73 ? 22.620 21.211 39.409 1.00 24.81 81 ALA B N 1
ATOM 2863 C CA . ALA B 1 73 ? 23.060 22.574 39.685 1.00 27.63 81 ALA B CA 1
ATOM 2864 C C . ALA B 1 73 ? 24.472 22.823 39.153 1.00 28.04 81 ALA B C 1
ATOM 2865 O O . ALA B 1 73 ? 24.724 23.836 38.500 1.00 28.81 81 ALA B O 1
ATOM 2867 N N . GLU B 1 74 ? 25.386 21.895 39.423 1.00 29.19 82 GLU B N 1
ATOM 2868 C CA . GLU B 1 74 ? 26.771 22.028 38.971 1.00 30.44 82 GLU B CA 1
ATOM 2869 C C . GLU B 1 74 ? 26.892 22.043 37.449 1.00 29.82 82 GLU B C 1
ATOM 2870 O O . GLU B 1 74 ? 27.815 22.649 36.901 1.00 28.75 82 GLU B O 1
ATOM 2876 N N . ALA B 1 75 ? 25.965 21.377 36.764 1.00 27.41 83 ALA B N 1
ATOM 2877 C CA . ALA B 1 75 ? 26.010 21.318 35.306 1.00 26.25 83 ALA B CA 1
ATOM 2878 C C . ALA B 1 75 ? 25.388 22.535 34.641 1.00 24.86 83 ALA B C 1
ATOM 2879 O O . ALA B 1 75 ? 25.531 22.735 33.436 1.00 26.76 83 ALA B O 1
ATOM 2881 N N . GLY B 1 76 ? 24.692 23.348 35.420 1.00 25.37 84 GLY B N 1
ATOM 2882 C CA . GLY B 1 76 ? 24.062 24.521 34.848 1.00 25.44 84 GLY B CA 1
ATOM 2883 C C . GLY B 1 76 ? 22.611 24.285 34.469 1.00 24.97 84 GLY B C 1
ATOM 2884 O O . GLY B 1 76 ? 22.005 25.103 33.779 1.00 25.26 84 GLY B O 1
ATOM 2885 N N . VAL B 1 77 ? 22.050 23.160 34.904 1.00 24.53 85 VAL B N 1
ATOM 2886 C CA . VAL B 1 77 ? 20.648 22.850 34.626 1.00 22.59 85 VAL B CA 1
ATOM 2887 C C . VAL B 1 77 ? 19.800 23.588 35.660 1.00 24.57 85 VAL B C 1
ATOM 2888 O O . VAL B 1 77 ? 20.073 23.504 36.857 1.00 24.71 85 VAL B O 1
ATOM 2892 N N . VAL B 1 78 ? 18.785 24.321 35.209 1.00 24.49 86 VAL B N 1
ATOM 2893 C CA . VAL B 1 78 ? 17.916 25.047 36.138 1.00 25.23 86 VAL B CA 1
ATOM 2894 C C . VAL B 1 78 ? 17.130 24.032 36.967 1.00 25.87 86 VAL B C 1
ATOM 2895 O O . VAL B 1 78 ? 16.543 23.091 36.425 1.00 23.96 86 VAL B O 1
ATOM 2899 N N . THR B 1 79 ? 17.116 24.227 38.282 1.00 26.03 87 THR B N 1
ATOM 2900 C CA . THR B 1 79 ? 16.442 23.296 39.183 1.00 26.74 87 THR B CA 1
ATOM 2901 C C . THR B 1 79 ? 15.111 23.748 39.777 1.00 26.66 87 THR B C 1
ATOM 2902 O O . THR B 1 79 ? 14.533 23.029 40.589 1.00 26.12 87 THR B O 1
ATOM 2906 N N . ASP B 1 80 ? 14.620 24.917 39.372 1.00 28.15 88 ASP B N 1
ATOM 2907 C CA . ASP B 1 80 ? 13.362 25.451 39.901 1.00 30.67 88 ASP B CA 1
ATOM 2908 C C . ASP B 1 80 ? 12.158 24.529 39.758 1.00 29.29 88 ASP B C 1
ATOM 2909 O O . ASP B 1 80 ? 11.249 24.570 40.580 1.00 29.16 88 ASP B O 1
ATOM 2914 N N . GLY B 1 81 ? 12.144 23.713 38.710 1.00 27.67 89 GLY B N 1
ATOM 2915 C CA . GLY B 1 81 ? 11.018 22.822 38.489 1.00 25.68 89 GLY B CA 1
ATOM 2916 C C . GLY B 1 81 ? 11.110 21.464 39.158 1.00 24.27 89 GLY B C 1
ATOM 2917 O O . GLY B 1 81 ? 10.258 20.604 38.942 1.00 23.15 89 GLY B O 1
ATOM 2918 N N . ILE B 1 82 ? 12.146 21.257 39.959 1.00 23.07 90 ILE B N 1
ATOM 2919 C CA . ILE B 1 82 ? 12.306 19.985 40.651 1.00 23.98 90 ILE B CA 1
ATOM 2920 C C . ILE B 1 82 ? 11.528 20.004 41.960 1.00 24.01 90 ILE B C 1
ATOM 2921 O O . ILE B 1 82 ? 11.554 20.994 42.682 1.00 23.64 90 ILE B O 1
ATOM 2926 N N . VAL B 1 83 ? 10.812 18.921 42.250 1.00 25.92 91 VAL B N 1
ATOM 2927 C CA . VAL B 1 83 ? 10.078 18.818 43.507 1.00 26.18 91 VAL B CA 1
ATOM 2928 C C . VAL B 1 83 ? 10.641 17.613 44.247 1.00 27.03 91 VAL B C 1
ATOM 2929 O O . VAL B 1 83 ? 11.271 16.746 43.636 1.00 26.70 91 VAL B O 1
ATOM 2933 N N . ARG B 1 84 ? 10.423 17.555 45.556 1.00 27.92 92 ARG B N 1
ATOM 2934 C CA . ARG B 1 84 ? 10.967 16.462 46.358 1.00 29.24 92 ARG B CA 1
ATOM 2935 C C . ARG B 1 84 ? 9.907 15.665 47.109 1.00 30.02 92 ARG B C 1
ATOM 2936 O O . ARG B 1 84 ? 8.801 16.147 47.344 1.00 29.49 92 ARG B O 1
ATOM 2944 N N . THR B 1 85 ? 10.258 14.440 47.486 1.00 31.04 93 THR B N 1
ATOM 2945 C CA . THR B 1 85 ? 9.352 13.590 48.242 1.00 30.58 93 THR B CA 1
ATOM 2946 C C . THR B 1 85 ? 10.103 12.613 49.143 1.00 32.11 93 THR B C 1
ATOM 2947 O O . THR B 1 85 ? 11.194 12.152 48.806 1.00 31.03 93 THR B O 1
ATOM 2951 N N . SER B 1 86 ? 9.505 12.309 50.292 1.00 32.67 94 SER B N 1
ATOM 2952 C CA . SER B 1 86 ? 10.082 11.376 51.254 1.00 33.15 94 SER B CA 1
ATOM 2953 C C . SER B 1 86 ? 9.248 10.105 51.246 1.00 32.42 94 SER B C 1
ATOM 2954 O O . SER B 1 86 ? 9.524 9.168 51.992 1.00 34.05 94 SER B O 1
ATOM 2957 N N . THR B 1 87 ? 8.226 10.083 50.397 1.00 31.99 95 THR B N 1
ATOM 2958 C CA . THR B 1 87 ? 7.320 8.943 50.290 1.00 30.47 95 THR B CA 1
ATOM 2959 C C . THR B 1 87 ? 7.975 7.727 49.648 1.00 30.16 95 THR B C 1
ATOM 2960 O O . THR B 1 87 ? 7.612 6.588 49.939 1.00 29.50 95 THR B O 1
ATOM 2964 N N . ALA B 1 88 ? 8.936 7.972 48.766 1.00 28.17 96 ALA B N 1
ATOM 2965 C CA . ALA B 1 88 ? 9.639 6.892 48.095 1.00 26.29 96 ALA B CA 1
ATOM 2966 C C . ALA B 1 88 ? 11.088 7.290 47.866 1.00 26.33 96 ALA B C 1
ATOM 2967 O O . ALA B 1 88 ? 11.439 8.475 47.892 1.00 25.10 96 ALA B O 1
ATOM 2969 N N . LYS B 1 89 ? 11.927 6.288 47.645 1.00 24.79 97 LYS B N 1
ATOM 2970 C CA . LYS B 1 89 ? 13.346 6.510 47.424 1.00 24.42 97 LYS B CA 1
ATOM 2971 C C . LYS B 1 89 ? 13.654 6.814 45.966 1.00 23.85 97 LYS B C 1
ATOM 2972 O O . LYS B 1 89 ? 12.853 6.535 45.067 1.00 23.22 97 LYS B O 1
ATOM 2978 N N . THR B 1 90 ? 14.829 7.389 45.745 1.00 22.91 98 THR B N 1
ATOM 2979 C CA . THR B 1 90 ? 15.296 7.690 44.404 1.00 21.66 98 THR B CA 1
ATOM 2980 C 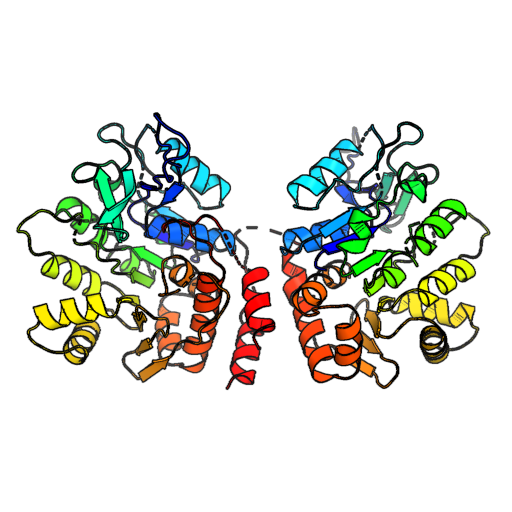C . THR B 1 90 ? 15.521 6.331 43.748 1.00 21.85 98 THR B C 1
ATOM 2981 O O . THR B 1 90 ? 16.111 5.433 44.351 1.00 21.94 98 THR B O 1
ATOM 2985 N N . ALA B 1 91 ? 15.039 6.172 42.524 1.00 20.45 99 ALA B N 1
ATOM 2986 C CA . ALA B 1 91 ? 15.201 4.913 41.813 1.00 19.65 99 ALA B CA 1
ATOM 2987 C C . ALA B 1 91 ? 16.672 4.582 41.594 1.00 22.03 99 ALA B C 1
ATOM 2988 O O . ALA B 1 91 ? 17.513 5.477 41.436 1.00 21.90 99 ALA B O 1
ATOM 2990 N N . LEU B 1 92 ? 16.972 3.287 41.571 1.00 21.74 100 LEU B N 1
ATOM 2991 C CA . LEU B 1 92 ? 18.329 2.810 41.351 1.00 23.51 100 LEU B CA 1
ATOM 2992 C C . LEU B 1 92 ? 18.324 1.843 40.180 1.00 24.64 100 LEU B C 1
ATOM 2993 O O . LEU B 1 92 ? 17.407 1.032 40.031 1.00 24.30 100 LEU B O 1
ATOM 2998 N N . ALA B 1 93 ? 19.351 1.939 39.347 1.00 23.90 101 ALA B N 1
ATOM 2999 C CA . ALA B 1 93 ? 19.494 1.060 38.200 1.00 26.01 101 ALA B CA 1
ATOM 3000 C C . ALA B 1 93 ? 20.866 0.411 38.319 1.00 27.40 101 ALA B C 1
ATOM 3001 O O . ALA B 1 93 ? 21.888 1.046 38.057 1.00 27.55 101 ALA B O 1
ATOM 3003 N N . PHE B 1 94 ? 20.890 -0.846 38.747 1.00 29.08 102 PHE B N 1
ATOM 3004 C CA . PHE B 1 94 ? 22.145 -1.567 38.896 1.00 29.34 102 PHE B CA 1
ATOM 3005 C C . PHE B 1 94 ? 22.553 -2.160 37.555 1.00 31.40 102 PHE B C 1
ATOM 3006 O O . PHE B 1 94 ? 21.758 -2.827 36.892 1.00 31.56 102 PHE B O 1
ATOM 3014 N N . VAL B 1 95 ? 23.793 -1.898 37.152 1.00 32.07 103 VAL B N 1
ATOM 3015 C CA . VAL B 1 95 ? 24.307 -2.399 35.885 1.00 32.73 103 VAL B CA 1
ATOM 3016 C C . VAL B 1 95 ? 25.497 -3.323 36.139 1.00 34.48 103 VAL B C 1
ATOM 3017 O O . VAL B 1 95 ? 26.452 -2.950 36.828 1.00 32.40 103 VAL B O 1
ATOM 3021 N N . ALA B 1 96 ? 25.434 -4.530 35.588 1.00 36.62 104 ALA B N 1
ATOM 3022 C CA . ALA B 1 96 ? 26.511 -5.496 35.762 1.00 40.74 104 ALA B CA 1
ATOM 3023 C C . ALA B 1 96 ? 26.559 -6.478 34.602 1.00 43.72 104 ALA B C 1
ATOM 3024 O O . ALA B 1 96 ? 26.149 -6.160 33.485 1.00 43.41 104 ALA B O 1
ATOM 3026 N N . LEU B 1 97 ? 27.077 -7.671 34.876 1.00 47.76 105 LEU B N 1
ATOM 3027 C CA . LEU B 1 97 ? 27.173 -8.721 33.870 1.00 52.59 105 LEU B CA 1
ATOM 3028 C C . LEU B 1 97 ? 26.823 -10.056 34.511 1.00 55.95 105 LEU B C 1
ATOM 3029 O O . LEU B 1 97 ? 27.243 -10.345 35.631 1.00 56.65 105 LEU B O 1
ATOM 3034 N N . ASP B 1 98 ? 26.039 -10.860 33.808 1.00 60.43 106 ASP B N 1
ATOM 3035 C CA . ASP B 1 98 ? 25.677 -12.183 34.298 1.00 64.91 106 ASP B CA 1
ATOM 3036 C C . ASP B 1 98 ? 25.040 -12.957 33.167 1.00 66.84 106 ASP B C 1
ATOM 3037 O O . ASP B 1 98 ? 25.224 -14.171 33.069 1.00 67.89 106 ASP B O 1
ATOM 3042 N N . ALA B 1 99 ? 24.265 -12.266 32.332 1.00 68.58 107 ALA B N 1
ATOM 3043 C CA . ALA B 1 99 ? 23.679 -12.920 31.169 1.00 70.97 107 ALA B CA 1
ATOM 3044 C C . ALA B 1 99 ? 25.013 -13.263 30.522 1.00 72.33 107 ALA B C 1
ATOM 3045 O O . ALA B 1 99 ? 25.565 -12.466 29.769 1.00 72.83 107 ALA B O 1
ATOM 3047 N N . HIS B 1 100 ? 25.527 -14.448 30.848 1.00 73.26 108 HIS B N 1
ATOM 3048 C CA . HIS B 1 100 ? 26.850 -14.888 30.421 1.00 73.60 108 HIS B CA 1
ATOM 3049 C C . HIS B 1 100 ? 27.782 -13.669 30.583 1.00 73.69 108 HIS B C 1
ATOM 3050 O O . HIS B 1 100 ? 28.083 -13.287 31.718 1.00 74.54 108 HIS B O 1
ATOM 3057 N N . GLY B 1 101 ? 28.212 -13.040 29.496 1.00 72.53 109 GLY B N 1
ATOM 3058 C CA . GLY B 1 101 ? 29.073 -11.875 29.608 1.00 70.93 109 GLY B CA 1
ATOM 3059 C C . GLY B 1 101 ? 28.317 -10.600 29.274 1.00 69.96 109 GLY B C 1
ATOM 3060 O O . GLY B 1 101 ? 28.895 -9.513 29.236 1.00 70.02 109 GLY B O 1
ATOM 3061 N N . GLU B 1 102 ? 27.018 -10.745 29.027 1.00 68.98 110 GLU B N 1
ATOM 3062 C CA . GLU B 1 102 ? 26.129 -9.632 28.689 1.00 68.23 110 GLU B CA 1
ATOM 3063 C C . GLU B 1 102 ? 26.003 -8.599 29.801 1.00 66.61 110 GLU B C 1
ATOM 3064 O O . GLU B 1 102 ? 26.452 -8.816 30.928 1.00 66.96 110 GLU B O 1
ATOM 3070 N N . ARG B 1 103 ? 25.370 -7.478 29.471 1.00 64.14 111 ARG B N 1
ATOM 3071 C CA . ARG B 1 103 ? 25.155 -6.413 30.437 1.00 61.86 111 ARG B CA 1
ATOM 3072 C C . ARG B 1 103 ? 23.787 -6.629 31.077 1.00 59.86 111 ARG B C 1
ATOM 3073 O O . ARG B 1 103 ? 22.761 -6.592 30.400 1.00 59.65 111 ARG B O 1
ATOM 3081 N N . SER B 1 104 ? 23.788 -6.868 32.383 1.00 57.77 112 SER B N 1
ATOM 3082 C CA . SER B 1 104 ? 22.564 -7.118 33.134 1.00 55.68 112 SER B CA 1
ATOM 3083 C C . SER B 1 104 ? 22.003 -5.855 33.786 1.00 53.77 112 SER B C 1
ATOM 3084 O O . SER B 1 104 ? 22.728 -4.885 34.006 1.00 52.67 112 SER B O 1
ATOM 3087 N N . PHE B 1 105 ? 20.709 -5.882 34.101 1.00 51.37 113 PHE B N 1
ATOM 3088 C CA . PHE B 1 105 ? 20.035 -4.747 34.725 1.00 48.58 113 PHE B CA 1
ATOM 3089 C C . PHE B 1 105 ? 19.104 -5.158 35.868 1.00 46.40 113 PHE B C 1
ATOM 3090 O O . PHE B 1 105 ? 18.307 -6.083 35.730 1.00 46.68 113 PHE B O 1
ATOM 3098 N N . SER B 1 106 ? 19.216 -4.462 36.995 1.00 42.55 114 SER B N 1
ATOM 3099 C CA . SER B 1 106 ? 18.378 -4.722 38.159 1.00 38.87 114 SER B CA 1
ATOM 3100 C C . SER B 1 106 ? 17.872 -3.378 38.676 1.00 35.87 114 SER B C 1
ATOM 3101 O O . SER B 1 106 ? 18.621 -2.611 39.287 1.00 34.98 114 SER B O 1
ATOM 3104 N N . PHE B 1 107 ? 16.598 -3.100 38.430 1.00 30.43 115 PHE B N 1
ATOM 3105 C CA . PHE B 1 107 ? 16.002 -1.835 38.838 1.00 27.77 115 PHE B CA 1
ATOM 3106 C C . PHE B 1 107 ? 15.238 -1.863 40.153 1.00 27.01 115 PHE B C 1
ATOM 3107 O O . PHE B 1 107 ? 14.527 -2.823 40.455 1.00 27.20 115 PHE B O 1
ATOM 3115 N N . TYR B 1 108 ? 15.393 -0.798 40.932 1.00 24.06 116 TYR B N 1
ATOM 3116 C CA . TYR B 1 108 ? 14.648 -0.643 42.168 1.00 24.35 116 TYR B CA 1
ATOM 3117 C C . TYR B 1 108 ? 13.682 0.474 41.789 1.00 25.85 116 TYR B C 1
ATOM 3118 O O . TYR B 1 108 ? 13.885 1.644 42.142 1.00 20.72 116 TYR B O 1
ATOM 3127 N N . ARG B 1 109 ? 12.638 0.112 41.039 1.00 28.65 117 ARG B N 1
ATOM 3128 C CA . ARG B 1 10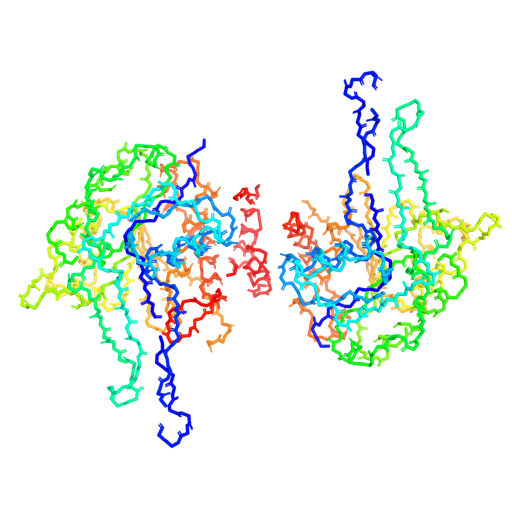9 ? 11.684 1.115 40.597 1.00 35.41 117 ARG B CA 1
ATOM 3129 C C . ARG B 1 109 ? 10.188 0.809 40.463 1.00 41.73 117 ARG B C 1
ATOM 3130 O O . ARG B 1 109 ? 9.442 1.667 39.997 1.00 48.18 117 ARG B O 1
ATOM 3138 N N . PRO B 1 110 ? 9.714 -0.402 40.811 1.00 46.59 118 PRO B N 1
ATOM 3139 C CA . PRO B 1 110 ? 8.259 -0.416 40.611 1.00 45.61 118 PRO B CA 1
ATOM 3140 C C . PRO B 1 110 ? 7.802 0.835 41.376 1.00 42.88 118 PRO B C 1
ATOM 3141 O O . PRO B 1 110 ? 6.949 1.581 40.896 1.00 44.87 118 PRO B O 1
ATOM 3145 N N . PRO B 1 111 ? 8.374 1.069 42.585 1.00 39.06 119 PRO B N 1
ATOM 3146 C CA . PRO B 1 111 ? 8.066 2.237 43.421 1.00 33.35 119 PRO B CA 1
ATOM 3147 C C . PRO B 1 111 ? 9.332 3.108 43.444 1.00 30.16 119 PRO B C 1
ATOM 3148 O O . PRO B 1 111 ? 10.441 2.591 43.601 1.00 27.33 119 PRO B O 1
ATOM 3152 N N . ALA B 1 112 ? 9.172 4.414 43.262 1.00 25.32 120 ALA B N 1
ATOM 3153 C CA . ALA B 1 112 ? 10.304 5.334 43.267 1.00 24.48 120 ALA B CA 1
ATOM 3154 C C . ALA B 1 112 ? 9.814 6.780 43.279 1.00 23.78 120 ALA B C 1
ATOM 3155 O O . ALA B 1 112 ? 8.687 7.072 42.878 1.00 23.54 120 ALA B O 1
ATOM 3157 N N . ALA B 1 113 ? 10.674 7.683 43.728 1.00 21.74 121 ALA B N 1
ATOM 3158 C CA . ALA B 1 113 ? 10.321 9.089 43.815 1.00 21.08 121 ALA B CA 1
ATOM 3159 C C . ALA B 1 113 ? 9.839 9.719 42.510 1.00 21.54 121 ALA B C 1
ATOM 3160 O O . ALA B 1 113 ? 8.827 10.426 42.499 1.00 21.09 121 ALA B O 1
ATOM 3162 N N . ASP B 1 114 ? 10.548 9.464 41.412 1.00 21.41 122 ASP B N 1
ATOM 3163 C CA . ASP B 1 114 ? 10.183 10.074 40.131 1.00 21.89 122 ASP B CA 1
ATOM 3164 C C . ASP B 1 114 ? 8.779 9.713 39.644 1.00 22.03 122 ASP B C 1
ATOM 3165 O O . ASP B 1 114 ? 8.169 10.462 38.876 1.00 21.26 122 ASP B O 1
ATOM 3170 N N . LEU B 1 115 ? 8.267 8.573 40.100 1.00 22.46 123 LEU B N 1
ATOM 3171 C CA . LEU B 1 115 ? 6.930 8.114 39.715 1.00 23.00 123 LEU B CA 1
ATOM 3172 C C . LEU B 1 115 ? 5.802 8.883 40.407 1.00 22.47 123 LEU B C 1
ATOM 3173 O O . LEU B 1 115 ? 4.641 8.766 40.020 1.00 21.73 123 LEU B O 1
ATOM 3178 N N . LEU B 1 116 ? 6.143 9.667 41.424 1.00 22.17 124 LEU B N 1
ATOM 3179 C CA . LEU B 1 116 ? 5.136 10.400 42.188 1.00 22.46 124 LEU B CA 1
ATOM 3180 C C . LEU B 1 116 ? 4.874 11.838 41.756 1.00 22.52 124 LEU B C 1
ATOM 3181 O O . LEU B 1 116 ? 4.109 12.555 42.403 1.00 20.56 124 LEU B O 1
ATOM 3186 N N . PHE B 1 117 ? 5.505 12.267 40.669 1.00 22.33 125 PHE B N 1
ATOM 3187 C CA . PHE B 1 117 ? 5.284 13.620 40.169 1.00 21.37 125 PHE B CA 1
ATOM 3188 C C . PHE B 1 117 ? 3.835 13.663 39.674 1.00 20.22 125 PHE B C 1
ATOM 3189 O O . PHE B 1 117 ? 3.390 12.758 38.975 1.00 20.10 125 PHE B O 1
ATOM 3197 N N . ARG B 1 118 ? 3.095 14.700 40.046 1.00 21.65 126 ARG B N 1
ATOM 3198 C CA . ARG B 1 118 ? 1.705 14.823 39.613 1.00 22.57 126 ARG B CA 1
ATOM 3199 C C . ARG B 1 118 ? 1.499 16.154 38.903 1.00 22.46 126 ARG B C 1
ATOM 3200 O O . ARG B 1 118 ? 2.322 17.061 39.029 1.00 22.57 126 ARG B O 1
ATOM 3208 N N . VAL B 1 119 ? 0.405 16.268 38.156 1.00 22.48 127 VAL B N 1
ATOM 3209 C CA . VAL B 1 119 ? 0.128 17.486 37.401 1.00 24.14 127 VAL B CA 1
ATOM 3210 C C . VAL B 1 119 ? 0.235 18.757 38.235 1.00 24.66 127 VAL B C 1
ATOM 3211 O O . VAL B 1 119 ? 0.671 19.795 37.737 1.00 24.28 127 VAL B O 1
ATOM 3215 N N . GLU B 1 120 ? -0.149 18.669 39.506 1.00 25.27 128 GLU B N 1
ATOM 3216 C CA . GLU B 1 120 ? -0.087 19.814 40.413 1.00 28.10 128 GLU B CA 1
ATOM 3217 C C . GLU B 1 120 ? 1.349 20.307 40.619 1.00 27.37 128 GLU B C 1
ATOM 3218 O O . GLU B 1 120 ? 1.564 21.436 41.065 1.00 26.53 128 GLU B O 1
ATOM 3224 N N . HIS B 1 121 ? 2.332 19.466 40.300 1.00 26.56 129 HIS B N 1
ATOM 3225 C CA . HIS B 1 121 ? 3.735 19.843 40.486 1.00 25.15 129 HIS B CA 1
ATOM 3226 C C . HIS B 1 121 ? 4.318 20.678 39.350 1.00 23.87 129 HIS B C 1
ATOM 3227 O O . HIS B 1 121 ? 5.411 21.233 39.483 1.00 22.34 129 HIS B O 1
ATOM 3234 N N . PHE B 1 122 ? 3.601 20.764 38.232 1.00 24.07 130 PHE B N 1
ATOM 3235 C CA . PHE B 1 122 ? 4.066 21.570 37.102 1.00 24.28 130 PHE B CA 1
ATOM 3236 C C . PHE B 1 122 ? 3.949 23.038 37.485 1.00 26.68 130 PHE B C 1
ATOM 3237 O O . PHE B 1 122 ? 3.083 23.407 38.277 1.00 26.98 130 PHE B O 1
ATOM 3245 N N . GLN B 1 123 ? 4.817 23.869 36.920 1.00 27.53 131 GLN B N 1
ATOM 3246 C CA . GLN B 1 123 ? 4.803 25.301 37.193 1.00 29.98 131 GLN B CA 1
ATOM 3247 C C . GLN B 1 123 ? 4.579 26.068 35.892 1.00 31.23 131 GLN B C 1
ATOM 3248 O O . GLN B 1 123 ? 5.260 25.830 34.891 1.00 30.17 131 GLN B O 1
ATOM 3254 N N . ASP B 1 124 ? 3.625 26.991 35.905 1.00 32.13 132 ASP B N 1
ATOM 3255 C CA . ASP B 1 124 ? 3.316 27.764 34.711 1.00 34.13 132 ASP B CA 1
ATOM 3256 C C . ASP B 1 124 ? 4.526 28.483 34.121 1.00 32.52 132 ASP B C 1
ATOM 3257 O O . ASP B 1 124 ? 4.637 28.604 32.906 1.00 32.89 132 ASP B O 1
ATOM 3262 N N . ALA B 1 125 ? 5.435 28.942 34.974 1.00 31.98 133 ALA B N 1
ATOM 3263 C CA . ALA B 1 125 ? 6.630 29.642 34.505 1.00 31.73 133 ALA B CA 1
ATOM 3264 C C . ALA B 1 125 ? 7.509 28.748 33.619 1.00 30.73 133 ALA B C 1
ATOM 3265 O O . ALA B 1 125 ? 8.178 29.237 32.706 1.00 29.75 133 ALA B O 1
ATOM 3267 N N . SER B 1 126 ? 7.510 27.445 33.897 1.00 28.74 134 SER B N 1
ATOM 3268 C CA . SER B 1 126 ? 8.293 26.482 33.117 1.00 27.02 134 SER B CA 1
ATOM 3269 C C . SER B 1 126 ? 7.813 26.445 31.670 1.00 25.64 134 SER B C 1
ATOM 3270 O O . SER B 1 126 ? 8.611 26.519 30.736 1.00 24.92 134 SER B O 1
ATOM 3273 N N . PHE B 1 127 ? 6.503 26.315 31.494 1.00 24.20 135 PHE B N 1
ATOM 3274 C CA . PHE B 1 127 ? 5.908 26.257 30.164 1.00 25.67 135 PHE B CA 1
A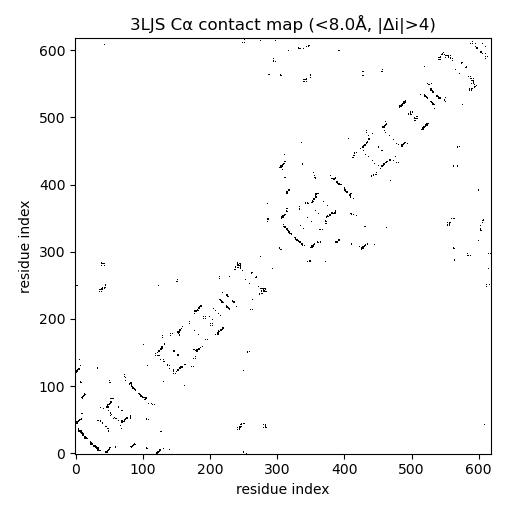TOM 3275 C C . PHE B 1 127 ? 5.923 27.607 29.446 1.00 27.28 135 PHE B C 1
ATOM 3276 O O . PHE B 1 127 ? 6.028 27.659 28.223 1.00 26.51 135 PHE B O 1
ATOM 3284 N N . SER B 1 128 ? 5.829 28.698 30.199 1.00 28.31 136 SER B N 1
ATOM 3285 C CA . SER B 1 128 ? 5.855 30.023 29.583 1.00 31.68 136 SER B CA 1
ATOM 3286 C C . SER B 1 128 ? 7.173 30.253 28.855 1.00 30.66 136 SER B C 1
ATOM 3287 O O . SER B 1 128 ? 7.185 30.709 27.713 1.00 31.70 136 SER B O 1
ATOM 3290 N N . ASP B 1 129 ? 8.278 29.924 29.518 1.00 30.57 137 ASP B N 1
ATOM 3291 C CA . ASP B 1 129 ? 9.609 30.114 28.945 1.00 31.53 137 ASP B CA 1
ATOM 3292 C C . ASP B 1 129 ? 10.106 28.955 28.082 1.00 28.62 137 ASP B C 1
ATOM 3293 O O . ASP B 1 129 ? 11.164 29.058 27.466 1.00 27.56 137 ASP B O 1
ATOM 3298 N N . ALA B 1 130 ? 9.353 27.861 28.026 1.00 25.18 138 ALA B N 1
ATOM 3299 C CA . ALA B 1 130 ? 9.786 26.705 27.248 1.00 23.32 138 ALA B CA 1
ATOM 3300 C C . ALA B 1 130 ? 9.540 26.772 25.745 1.00 20.95 138 ALA B C 1
ATOM 3301 O O . ALA B 1 130 ? 8.465 27.153 25.283 1.00 20.98 138 ALA B O 1
ATOM 3303 N N . LEU B 1 131 ? 10.557 26.389 24.986 1.00 19.52 139 LEU B N 1
ATOM 3304 C CA . LEU B 1 131 ? 10.455 26.341 23.538 1.00 19.62 139 LEU B CA 1
ATOM 3305 C C . LEU B 1 131 ? 10.357 24.864 23.149 1.00 19.20 139 LEU B C 1
ATOM 3306 O O . LEU B 1 131 ? 9.837 24.522 22.085 1.00 19.88 139 LEU B O 1
ATOM 3311 N N . ILE B 1 132 ? 10.854 23.998 24.031 1.00 18.66 140 ILE B N 1
ATOM 3312 C CA . ILE B 1 132 ? 10.841 22.547 23.810 1.00 17.54 140 ILE B CA 1
ATOM 3313 C C . ILE B 1 132 ? 10.508 21.797 25.103 1.00 17.39 140 ILE B C 1
ATOM 3314 O O . ILE B 1 132 ? 10.936 22.197 26.186 1.00 18.66 140 ILE B O 1
ATOM 3319 N N . PHE B 1 133 ? 9.726 20.724 24.980 1.00 16.45 141 PHE B N 1
ATOM 3320 C CA . PHE B 1 133 ? 9.360 19.871 26.115 1.00 15.45 141 PHE B CA 1
ATOM 3321 C C . PHE B 1 133 ? 9.785 18.470 25.677 1.00 16.68 141 PHE B C 1
ATOM 3322 O O . PHE B 1 133 ? 9.264 17.936 24.695 1.00 16.63 141 PHE B O 1
ATOM 3330 N N . HIS B 1 134 ? 10.735 17.876 26.385 1.00 16.14 142 HIS B N 1
ATOM 3331 C CA . HIS B 1 134 ? 11.212 16.545 26.020 1.00 16.17 142 HIS B CA 1
ATOM 3332 C C . HIS B 1 134 ? 10.866 15.495 27.061 1.00 15.84 142 HIS B C 1
ATOM 3333 O O . HIS B 1 134 ? 11.056 15.716 28.254 1.00 15.99 142 HIS B O 1
ATOM 3340 N N . ALA B 1 135 ? 10.368 14.350 26.600 1.00 16.41 143 ALA B N 1
ATOM 3341 C CA . ALA B 1 135 ? 9.998 13.254 27.496 1.00 17.60 143 ALA B CA 1
ATOM 3342 C C . ALA B 1 135 ? 10.356 11.903 26.880 1.00 18.91 143 ALA B C 1
ATOM 3343 O O . ALA B 1 135 ? 10.642 11.815 25.687 1.00 17.85 143 ALA B O 1
ATOM 3345 N N . CYS B 1 136 ? 10.340 10.860 27.709 1.00 18.97 144 CYS B N 1
ATOM 3346 C CA . CYS B 1 136 ? 10.655 9.494 27.288 1.00 20.14 144 CYS B CA 1
ATOM 3347 C C . CYS B 1 136 ? 9.564 8.567 27.828 1.00 19.42 144 CYS B C 1
ATOM 3348 O O . CYS B 1 136 ? 8.761 8.992 28.651 1.00 20.25 144 CYS B O 1
ATOM 3351 N N . SER B 1 137 ? 9.529 7.312 27.384 1.00 19.16 145 SER B N 1
ATOM 3352 C CA . SER B 1 137 ? 8.471 6.402 27.835 1.00 21.01 145 SER B CA 1
ATOM 3353 C C . SER B 1 137 ? 8.595 5.868 29.262 1.00 21.56 145 SER B C 1
ATOM 3354 O O . SER B 1 137 ? 7.648 5.277 29.784 1.00 22.50 145 SER B O 1
ATOM 3357 N N . ASN B 1 138 ? 9.739 6.072 29.905 1.00 21.40 146 ASN B N 1
ATOM 3358 C CA . ASN B 1 138 ? 9.897 5.573 31.267 1.00 22.97 146 ASN B CA 1
ATOM 3359 C C . ASN B 1 138 ? 8.952 6.254 32.243 1.00 22.37 146 ASN B C 1
ATOM 3360 O O . ASN B 1 138 ? 8.606 5.683 33.278 1.00 23.41 146 ASN B O 1
ATOM 3365 N N . SER B 1 139 ? 8.518 7.464 31.910 1.00 21.14 147 SER B N 1
ATOM 3366 C CA . SER B 1 139 ? 7.577 8.177 32.770 1.00 21.61 147 SER B CA 1
ATOM 3367 C C . SER B 1 139 ? 6.143 7.815 32.367 1.00 21.60 147 SER B C 1
ATOM 3368 O O . SER B 1 139 ? 5.209 8.592 32.572 1.00 20.96 147 SER B O 1
ATOM 3379 N N . THR B 1 141 ? 5.344 4.240 32.766 1.00 23.98 149 THR B N 1
ATOM 3380 C CA . THR B 1 141 ? 5.290 2.870 33.273 1.00 24.14 149 THR B CA 1
ATOM 3381 C C . THR B 1 141 ? 4.077 2.492 34.133 1.00 24.77 149 THR B C 1
ATOM 3382 O O . THR B 1 141 ? 3.840 1.311 34.382 1.00 24.39 149 THR B O 1
ATOM 3386 N N . ASP B 1 142 ? 3.327 3.486 34.603 1.00 24.49 150 ASP B N 1
ATOM 3387 C CA . ASP B 1 142 ? 2.105 3.223 35.359 1.00 26.19 150 ASP B CA 1
ATOM 3388 C C . ASP B 1 142 ? 1.088 4.272 34.912 1.00 26.97 150 ASP B C 1
ATOM 3389 O O . ASP B 1 142 ? 1.469 5.311 34.363 1.00 24.39 150 ASP B O 1
ATOM 3394 N N . ALA B 1 143 ? -0.196 3.991 35.121 1.00 26.25 151 ALA B N 1
ATOM 3395 C CA . ALA B 1 143 ? -1.272 4.883 34.694 1.00 26.99 151 ALA B CA 1
ATOM 3396 C C . ALA B 1 143 ? -1.173 6.336 35.141 1.00 26.41 151 ALA B C 1
ATOM 3397 O O . ALA B 1 143 ? -1.391 7.247 34.339 1.00 27.32 151 ALA B O 1
ATOM 3399 N N . ASP B 1 144 ? -0.861 6.556 36.413 1.00 24.35 152 ASP B N 1
ATOM 3400 C CA . ASP B 1 144 ? -0.769 7.911 36.948 1.00 25.19 152 ASP B CA 1
ATOM 3401 C C . ASP B 1 144 ? 0.348 8.758 36.339 1.00 24.65 152 ASP B C 1
ATOM 3402 O O . ASP B 1 144 ? 0.110 9.882 35.894 1.00 24.72 152 ASP B O 1
ATOM 3407 N N . ILE B 1 145 ? 1.566 8.231 36.321 1.00 22.17 153 ILE B N 1
ATOM 3408 C CA . ILE B 1 145 ? 2.679 8.987 35.771 1.00 21.76 153 ILE B CA 1
ATOM 3409 C C . ILE B 1 145 ? 2.507 9.195 34.260 1.00 21.35 153 ILE B C 1
ATOM 3410 O O . ILE B 1 145 ? 2.877 10.240 33.722 1.00 22.13 153 ILE B O 1
ATOM 3415 N N . ALA B 1 146 ? 1.923 8.216 33.578 1.00 20.21 154 ALA B N 1
ATOM 3416 C CA . ALA B 1 146 ? 1.695 8.332 32.140 1.00 20.82 154 ALA B CA 1
ATOM 3417 C C . ALA B 1 146 ? 0.774 9.511 31.831 1.00 21.68 154 ALA B C 1
ATOM 3418 O O . ALA B 1 146 ? 1.039 10.295 30.918 1.00 21.02 154 ALA B O 1
ATOM 3420 N N . GLU B 1 147 ? -0.313 9.633 32.590 1.00 22.08 155 GLU B N 1
ATOM 3421 C CA . GLU B 1 147 ? -1.259 10.722 32.384 1.00 22.18 155 GLU B CA 1
ATOM 3422 C C . GLU B 1 147 ? -0.581 12.064 32.634 1.00 21.80 155 GLU B C 1
ATOM 3423 O O . GLU B 1 147 ? -0.863 13.046 31.949 1.00 21.73 155 GLU B O 1
ATOM 3429 N N . VAL B 1 148 ? 0.308 12.105 33.621 1.00 20.64 156 VAL B N 1
ATOM 3430 C CA . VAL B 1 148 ? 1.044 13.329 33.933 1.00 19.23 156 VAL B CA 1
ATOM 3431 C C . VAL B 1 148 ? 1.931 13.700 32.733 1.00 20.10 156 VAL B C 1
ATOM 3432 O O . VAL B 1 148 ? 2.027 14.872 32.351 1.00 20.05 156 VAL B O 1
ATOM 3436 N N . THR B 1 149 ? 2.564 12.696 32.129 1.00 17.58 157 THR B N 1
ATOM 3437 C CA . THR B 1 149 ? 3.425 12.940 30.977 1.00 17.88 157 THR B CA 1
ATOM 3438 C C . THR B 1 149 ? 2.583 13.451 29.795 1.00 19.16 157 THR B C 1
ATOM 3439 O O . THR B 1 149 ? 2.962 14.416 29.129 1.00 20.29 157 THR B O 1
ATOM 3443 N N . PHE B 1 150 ? 1.434 12.827 29.547 1.00 18.47 158 PHE B N 1
ATOM 3444 C CA . PHE B 1 150 ? 0.586 13.260 28.442 1.00 18.99 158 PHE B CA 1
ATOM 3445 C C . PHE B 1 150 ? 0.119 14.698 28.659 1.00 19.76 158 PHE B C 1
ATOM 3446 O O . PHE B 1 150 ? 0.135 15.504 27.730 1.00 20.50 158 PHE B O 1
ATOM 3454 N N . GLU B 1 151 ? -0.283 15.018 29.889 1.00 19.99 159 GLU B N 1
ATOM 3455 C CA . GLU B 1 151 ? -0.749 16.361 30.218 1.00 19.82 159 GLU B CA 1
ATOM 3456 C C . GLU B 1 151 ? 0.371 17.372 30.007 1.00 20.48 159 GLU B C 1
ATOM 3457 O O . GLU B 1 151 ? 0.135 18.486 29.537 1.00 18.94 159 GLU B O 1
ATOM 3463 N N . GLY B 1 152 ? 1.591 16.981 30.363 1.00 19.99 160 GLY B N 1
ATOM 3464 C CA . GLY B 1 152 ? 2.721 17.867 30.162 1.00 18.65 160 GLY B CA 1
ATOM 3465 C C . GLY B 1 152 ? 2.927 18.131 28.677 1.00 19.28 160 GLY B C 1
ATOM 3466 O O . GLY B 1 152 ? 3.207 19.262 28.269 1.00 18.69 160 GLY B O 1
ATOM 3475 N N . ARG B 1 154 ? 0.623 17.951 26.331 1.00 18.77 162 ARG B N 1
ATOM 3476 C CA . ARG B 1 154 ? -0.496 18.752 25.838 1.00 20.59 162 ARG B CA 1
ATOM 3477 C C . ARG B 1 154 ? -0.358 20.210 26.272 1.00 19.62 162 ARG B C 1
ATOM 3478 O O . ARG B 1 154 ? -0.678 21.134 25.519 1.00 19.98 162 ARG B O 1
ATOM 3486 N N . ARG B 1 155 ? 0.119 20.410 27.494 1.00 19.38 163 ARG B N 1
ATOM 3487 C CA . ARG B 1 155 ? 0.304 21.751 28.030 1.00 20.81 163 ARG B CA 1
ATOM 3488 C C . ARG B 1 155 ? 1.432 22.449 27.254 1.00 19.99 163 ARG B C 1
ATOM 3489 O O . ARG B 1 155 ? 1.334 23.624 26.901 1.00 18.54 163 ARG B O 1
ATOM 3497 N N . ALA B 1 156 ? 2.499 21.709 26.979 1.00 18.66 164 ALA B N 1
ATOM 3498 C CA . ALA B 1 156 ? 3.631 22.255 26.243 1.00 18.93 164 ALA B CA 1
ATOM 3499 C C . ALA B 1 156 ? 3.183 22.748 24.869 1.00 17.58 164 ALA B C 1
ATOM 3500 O O . ALA B 1 156 ? 3.496 23.866 24.469 1.00 19.98 164 ALA B O 1
ATOM 3502 N N . GLN B 1 157 ? 2.448 21.908 24.151 1.00 18.34 165 GLN B N 1
ATOM 3503 C CA . GLN B 1 157 ? 1.973 22.255 22.818 1.00 20.01 165 GLN B CA 1
ATOM 3504 C C . GLN B 1 157 ? 1.132 23.527 22.858 1.00 21.11 165 GLN B C 1
ATOM 3505 O O . GLN B 1 157 ? 1.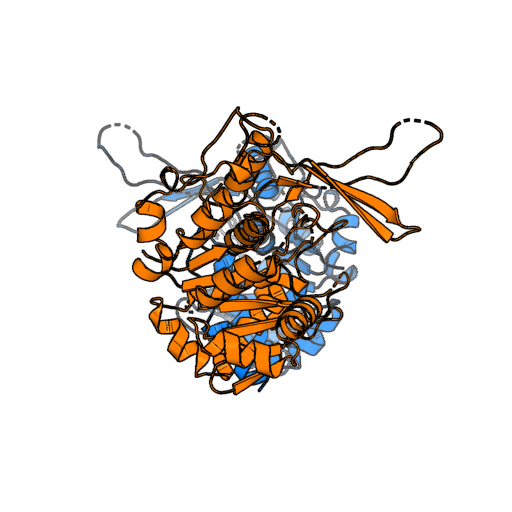348 24.450 22.071 1.00 20.65 165 GLN B O 1
ATOM 3511 N N . ALA B 1 158 ? 0.189 23.580 23.792 1.00 19.68 166 ALA B N 1
ATOM 3512 C CA . ALA B 1 158 ? -0.680 24.741 23.920 1.00 21.74 166 ALA B CA 1
ATOM 3513 C C . ALA B 1 158 ? 0.083 26.006 24.315 1.00 22.69 166 ALA B C 1
ATOM 3514 O O . ALA B 1 158 ? -0.349 27.110 23.998 1.00 23.81 166 ALA B O 1
ATOM 3516 N N . ALA B 1 159 ? 1.214 25.840 24.999 1.00 22.27 167 ALA B N 1
ATOM 3517 C CA . ALA B 1 159 ? 2.027 26.974 25.439 1.00 22.52 167 ALA B CA 1
ATOM 3518 C C . ALA B 1 159 ? 3.064 27.419 24.408 1.00 23.01 167 ALA B C 1
ATOM 3519 O O . ALA B 1 159 ? 3.894 28.283 24.688 1.00 24.44 167 ALA B O 1
ATOM 3521 N N . GLY B 1 160 ? 3.029 26.815 23.225 1.00 22.48 168 GLY B N 1
ATOM 3522 C CA . GLY B 1 160 ? 3.956 27.199 22.174 1.00 23.19 168 GLY B CA 1
ATOM 3523 C C . GLY B 1 160 ? 5.307 26.516 22.193 1.00 22.35 168 GLY B C 1
ATOM 3524 O O . GLY B 1 160 ? 6.292 27.055 21.689 1.00 22.32 168 GLY B O 1
ATOM 3525 N N . ALA B 1 161 ? 5.368 25.327 22.775 1.00 20.57 169 ALA B N 1
ATOM 3526 C CA . ALA B 1 161 ? 6.626 24.604 22.817 1.00 20.11 169 ALA B CA 1
ATOM 3527 C C . ALA B 1 161 ? 6.545 23.369 21.936 1.00 21.59 169 ALA B C 1
ATOM 3528 O O . ALA B 1 161 ? 5.482 22.752 21.800 1.00 20.38 169 ALA B O 1
ATOM 3530 N N . ILE B 1 162 ? 7.679 23.034 21.328 1.00 20.67 170 ILE B N 1
ATOM 3531 C CA . ILE B 1 162 ? 7.803 21.866 20.474 1.00 19.18 170 ILE B CA 1
ATOM 3532 C C . ILE B 1 162 ? 7.871 20.667 21.407 1.00 19.62 170 ILE B C 1
ATOM 3533 O O . ILE B 1 162 ? 8.602 20.693 22.396 1.00 20.62 170 ILE B O 1
ATOM 3538 N N . VAL B 1 163 ? 7.116 19.620 21.105 1.00 17.19 171 VAL B N 1
ATOM 3539 C CA . VAL B 1 163 ? 7.135 18.431 21.948 1.00 17.82 171 VAL B CA 1
ATOM 3540 C C . VAL B 1 163 ? 8.015 17.356 21.324 1.00 17.78 171 VAL B C 1
ATOM 3541 O O . VAL B 1 163 ? 7.766 16.905 20.205 1.00 19.15 171 VAL B O 1
ATOM 3545 N N . SER B 1 164 ? 9.051 16.965 22.055 1.00 17.48 172 SER B N 1
ATOM 3546 C CA . SER B 1 164 ? 9.991 15.949 21.608 1.00 18.40 172 SER B CA 1
ATOM 3547 C C . SER B 1 164 ? 9.771 14.686 22.432 1.00 18.55 172 SER B C 1
ATOM 3548 O O . SER B 1 164 ? 9.656 14.750 23.653 1.00 17.84 172 SER B O 1
ATOM 3551 N N . PHE B 1 165 ? 9.729 13.541 21.761 1.00 19.14 173 PHE B N 1
ATOM 3552 C CA . PHE B 1 165 ? 9.509 12.271 22.437 1.00 19.63 173 PHE B CA 1
ATOM 3553 C C . PHE B 1 165 ? 10.501 11.210 21.952 1.00 20.31 173 PHE B C 1
ATOM 3554 O O . PHE B 1 165 ? 10.480 10.810 20.790 1.00 20.87 173 PHE B O 1
ATOM 3562 N N . ASP B 1 166 ? 11.392 10.787 22.843 1.00 19.73 174 ASP B N 1
ATOM 3563 C CA . ASP B 1 166 ? 12.371 9.748 22.523 1.00 21.73 174 ASP B CA 1
ATOM 3564 C C . ASP B 1 166 ? 11.814 8.517 23.238 1.00 21.03 174 ASP B C 1
ATOM 3565 O O . ASP B 1 166 ? 11.852 8.441 24.466 1.00 19.29 174 ASP B O 1
ATOM 3570 N N . LEU B 1 167 ? 11.283 7.570 22.471 1.00 21.44 175 LEU B N 1
ATOM 3571 C CA . LEU B 1 167 ? 10.668 6.377 23.049 1.00 23.62 175 LEU B CA 1
ATOM 3572 C C . LEU B 1 167 ? 11.487 5.816 24.200 1.00 23.99 175 LEU B C 1
ATOM 3573 O O . LEU B 1 167 ? 11.008 5.749 25.338 1.00 24.17 175 LEU B O 1
ATOM 3578 N N . ASN B 1 168 ? 12.720 5.411 23.912 1.00 24.31 176 ASN B N 1
ATOM 3579 C CA . ASN B 1 168 ? 13.589 4.883 24.953 1.00 26.35 176 ASN B CA 1
ATOM 3580 C C . ASN B 1 168 ? 12.852 3.771 25.710 1.00 26.01 176 ASN B C 1
ATOM 3581 O O . ASN B 1 168 ? 12.865 3.717 26.942 1.00 24.75 176 ASN B O 1
ATOM 3586 N N . PHE B 1 169 ? 12.215 2.885 24.953 1.00 24.94 177 PHE B N 1
ATOM 3587 C CA . PHE B 1 169 ? 11.437 1.787 25.516 1.00 26.03 177 PHE B CA 1
ATOM 3588 C C . PHE B 1 169 ? 12.269 0.739 26.259 1.00 26.01 177 PHE B C 1
ATOM 3589 O O . PHE B 1 169 ? 13.164 0.116 25.691 1.00 25.35 177 PHE B O 1
ATOM 3597 N N . ARG B 1 170 ? 11.954 0.555 27.538 1.00 25.49 178 ARG B N 1
ATOM 3598 C CA . ARG B 1 170 ? 12.644 -0.414 28.383 1.00 27.39 178 ARG B CA 1
ATOM 3599 C C . ARG B 1 170 ? 11.585 -1.311 29.028 1.00 26.98 178 ARG B C 1
ATOM 3600 O O . ARG B 1 170 ? 11.097 -1.027 30.126 1.00 24.18 178 ARG B O 1
ATOM 3608 N N . PRO B 1 171 ? 11.214 -2.404 28.341 1.00 28.28 179 PRO B N 1
ATOM 3609 C CA . PRO B 1 171 ? 10.214 -3.389 28.771 1.00 29.93 179 PRO B CA 1
ATOM 3610 C C . PRO B 1 171 ? 10.321 -3.841 30.228 1.00 30.95 179 PRO B C 1
ATOM 3611 O O . PRO B 1 171 ? 9.306 -4.066 30.883 1.00 30.22 179 PRO B O 1
ATOM 3623 N N . LEU B 1 173 ? 10.959 -2.256 32.874 1.00 31.42 181 LEU B N 1
ATOM 3624 C CA . LEU B 1 173 ? 10.348 -1.320 33.810 1.00 27.54 181 LEU B CA 1
ATOM 3625 C C . LEU B 1 173 ? 8.822 -1.303 33.829 1.00 26.98 181 LEU B C 1
ATOM 3626 O O . LEU B 1 173 ? 8.217 -0.621 34.659 1.00 25.03 181 LEU B O 1
ATOM 3631 N N . TRP B 1 174 ? 8.200 -2.046 32.919 1.00 26.45 182 TRP B N 1
ATOM 3632 C CA . TRP B 1 174 ? 6.743 -2.088 32.845 1.00 28.87 182 TRP B CA 1
ATOM 3633 C C . TRP B 1 174 ? 6.155 -3.286 33.593 1.00 31.21 182 TRP B C 1
ATOM 3634 O O . TRP B 1 174 ? 6.773 -4.345 33.660 1.00 31.41 182 TRP B O 1
ATOM 3645 N N . PRO B 1 175 ? 4.946 -3.131 34.163 1.00 34.26 183 PRO B N 1
ATOM 3646 C CA . PRO B 1 175 ? 4.289 -4.213 34.907 1.00 36.97 183 PRO B CA 1
ATOM 3647 C C . PRO B 1 175 ? 4.129 -5.481 34.084 1.00 39.33 183 PRO B C 1
ATOM 3648 O O . PRO B 1 175 ? 3.835 -5.432 32.889 1.00 39.09 183 PRO B O 1
ATOM 3652 N N . ASN B 1 176 ? 4.322 -6.619 34.736 1.00 43.23 184 ASN B N 1
ATOM 3653 C CA . ASN B 1 176 ? 4.208 -7.908 34.075 1.00 46.34 184 ASN B CA 1
ATOM 3654 C C . ASN B 1 176 ? 2.803 -8.109 33.521 1.00 46.32 184 ASN B C 1
ATOM 3655 O O . ASN B 1 176 ? 1.819 -7.698 34.137 1.00 44.97 184 ASN B O 1
ATOM 3660 N N . GLY B 1 177 ? 2.720 -8.729 32.348 1.00 47.05 185 GLY B N 1
ATOM 3661 C CA . GLY B 1 177 ? 1.432 -8.992 31.731 1.00 48.46 185 GLY B CA 1
ATOM 3662 C C . GLY B 1 177 ? 0.727 -7.821 31.065 1.00 49.19 185 GLY B C 1
ATOM 3663 O O . GLY B 1 177 ? -0.214 -8.029 30.297 1.00 50.57 185 GLY B O 1
ATOM 3664 N N . GLU B 1 178 ? 1.164 -6.595 31.345 1.00 48.70 186 GLU B N 1
ATOM 3665 C CA . GLU B 1 178 ? 0.530 -5.419 30.752 1.00 47.62 186 GLU B CA 1
ATOM 3666 C C . GLU B 1 178 ? 1.090 -5.053 29.382 1.00 44.97 186 GLU B C 1
ATOM 3667 O O . GLU B 1 178 ? 2.285 -5.197 29.131 1.00 44.66 186 GLU B O 1
ATOM 3673 N N . ASN B 1 179 ? 0.213 -4.583 28.498 1.00 42.49 187 ASN B N 1
ATOM 3674 C CA . ASN B 1 179 ? 0.605 -4.194 27.146 1.00 40.17 187 ASN B CA 1
ATOM 3675 C C . ASN B 1 179 ? 0.825 -2.684 27.085 1.00 37.59 187 ASN B C 1
ATOM 3676 O O . ASN B 1 179 ? -0.123 -1.908 27.168 1.00 37.44 187 ASN B O 1
ATOM 3681 N N . PRO B 1 180 ? 2.085 -2.252 26.938 1.00 35.75 188 PRO B N 1
ATOM 3682 C CA . PRO B 1 180 ? 2.433 -0.828 26.868 1.00 33.37 188 PRO B CA 1
ATOM 3683 C C . PRO B 1 180 ? 2.096 -0.130 25.549 1.00 31.37 188 PRO B C 1
ATOM 3684 O O . PRO B 1 180 ? 2.131 1.101 25.466 1.00 29.28 188 PRO B O 1
ATOM 3688 N N . ALA B 1 181 ? 1.760 -0.914 24.529 1.00 29.94 189 ALA B N 1
ATOM 3689 C CA . ALA B 1 181 ? 1.442 -0.373 23.209 1.00 29.63 189 ALA B CA 1
ATOM 3690 C C . ALA B 1 181 ? 0.545 0.863 23.233 1.00 29.18 189 ALA B C 1
ATOM 3691 O O . ALA B 1 181 ? 0.851 1.877 22.605 1.00 28.53 189 ALA B O 1
ATOM 3693 N N . SER B 1 182 ? -0.563 0.770 23.957 1.00 28.40 190 SER B N 1
ATOM 3694 C CA . SER B 1 182 ? -1.521 1.863 24.056 1.00 28.96 190 SER B CA 1
ATOM 3695 C C . SER B 1 182 ? -0.912 3.208 24.467 1.00 27.98 190 SER B C 1
ATOM 3696 O O . SER B 1 182 ? -1.142 4.230 23.816 1.00 26.88 190 SER B O 1
ATOM 3699 N N . ARG B 1 183 ? -0.144 3.212 25.550 1.00 27.04 191 ARG B N 1
ATOM 3700 C CA . ARG B 1 183 ? 0.474 4.446 26.026 1.00 26.26 191 ARG B CA 1
ATOM 3701 C C . ARG B 1 183 ? 1.545 4.956 25.073 1.00 24.55 191 ARG B C 1
ATOM 3702 O O . ARG B 1 183 ? 1.653 6.160 24.838 1.00 24.81 191 ARG B O 1
ATOM 3710 N N . LEU B 1 184 ? 2.336 4.042 24.526 1.00 22.58 192 LEU B N 1
ATOM 3711 C CA . LEU B 1 184 ? 3.383 4.429 23.598 1.00 24.09 192 LEU B CA 1
ATOM 3712 C C . LEU B 1 184 ? 2.777 5.142 22.392 1.00 24.63 192 LEU B C 1
ATOM 3713 O O . LEU B 1 184 ? 3.261 6.198 21.990 1.00 24.12 192 LEU B O 1
ATOM 3718 N N . TRP B 1 185 ? 1.716 4.578 21.817 1.00 25.10 193 TRP B N 1
ATOM 3719 C CA . TRP B 1 185 ? 1.076 5.209 20.662 1.00 24.56 193 TRP B CA 1
ATOM 3720 C C . TRP B 1 185 ? 0.480 6.565 21.025 1.00 24.41 193 TRP B C 1
ATOM 3721 O O . TRP B 1 185 ? 0.513 7.492 20.221 1.00 23.80 193 TRP B O 1
ATOM 3732 N N . LYS B 1 186 ? -0.071 6.683 22.229 1.00 23.75 194 LYS B N 1
ATOM 3733 C CA . LYS B 1 186 ? -0.652 7.951 22.643 1.00 24.49 194 LYS B CA 1
ATOM 3734 C C . LYS B 1 186 ? 0.433 9.017 22.755 1.00 23.30 194 LYS B C 1
ATOM 3735 O O . LYS B 1 186 ? 0.254 10.152 22.303 1.00 23.85 194 LYS B O 1
ATOM 3741 N N . GLY B 1 187 ? 1.557 8.654 23.362 1.00 21.50 195 GLY B N 1
ATOM 3742 C CA . GLY B 1 187 ? 2.647 9.602 23.493 1.00 20.79 195 GLY B CA 1
ATOM 3743 C C . GLY B 1 187 ? 3.117 10.023 22.112 1.00 22.37 195 GLY B C 1
ATOM 3744 O O . GLY B 1 187 ? 3.350 11.209 21.849 1.00 19.83 195 GLY B O 1
ATOM 3745 N N . LEU B 1 188 ? 3.237 9.041 21.223 1.00 20.16 196 LEU B N 1
ATOM 3746 C CA . LEU B 1 188 ? 3.674 9.280 19.852 1.00 20.86 196 LEU B CA 1
ATOM 3747 C C . LEU B 1 188 ? 2.750 10.221 19.087 1.00 21.23 196 LEU B C 1
ATOM 3748 O O . LEU B 1 188 ? 3.208 10.997 18.248 1.00 21.52 196 LEU B O 1
ATOM 3753 N N . SER B 1 189 ? 1.453 10.156 19.372 1.00 20.80 197 SER B N 1
ATOM 3754 C CA . SER B 1 189 ? 0.490 11.012 18.684 1.00 21.62 197 SER B CA 1
ATOM 3755 C C . SER B 1 189 ? 0.540 12.458 19.176 1.00 20.43 197 SER B C 1
ATOM 3756 O O . SER B 1 189 ? 0.035 13.359 18.513 1.00 20.84 197 SER B O 1
ATOM 3759 N N . LEU B 1 190 ? 1.150 12.673 20.336 1.00 19.28 198 LEU B N 1
ATOM 3760 C CA . LEU B 1 190 ? 1.229 14.009 20.921 1.00 20.11 198 LEU B CA 1
ATOM 3761 C C . LEU B 1 190 ? 2.546 14.739 20.681 1.00 20.16 198 LEU B C 1
ATOM 3762 O O . LEU B 1 190 ? 2.701 15.891 21.089 1.00 20.65 198 LEU B O 1
ATOM 3767 N N . ALA B 1 191 ? 3.485 14.082 20.013 1.00 18.72 199 ALA B N 1
ATOM 3768 C CA . ALA B 1 191 ? 4.795 14.680 19.781 1.00 19.28 199 ALA B CA 1
ATOM 3769 C C . ALA B 1 191 ? 5.029 15.242 18.384 1.00 17.95 199 ALA B C 1
ATOM 3770 O O . ALA B 1 191 ? 4.555 14.694 17.400 1.00 17.89 199 ALA B O 1
ATOM 3772 N N . ASP B 1 192 ? 5.768 16.347 18.323 1.00 18.36 200 ASP B N 1
ATOM 3773 C CA . ASP B 1 192 ? 6.124 16.994 17.060 1.00 17.76 200 ASP B CA 1
ATOM 3774 C C . ASP B 1 192 ? 7.363 16.295 16.503 1.00 16.72 200 ASP B C 1
ATOM 3775 O O . ASP B 1 192 ? 7.505 16.121 15.293 1.00 15.74 200 ASP B O 1
ATOM 3780 N N . VAL B 1 193 ? 8.263 15.912 17.406 1.00 16.77 201 VAL B N 1
ATOM 3781 C CA . VAL B 1 193 ? 9.511 15.246 17.033 1.00 17.79 201 VAL B CA 1
ATOM 3782 C C . VAL B 1 193 ? 9.593 13.904 17.748 1.00 18.64 201 VAL B C 1
ATOM 3783 O O . VAL B 1 193 ? 9.440 13.834 18.967 1.00 16.95 201 VAL B O 1
ATOM 3787 N N . VAL B 1 194 ? 9.844 12.846 16.983 1.00 17.85 202 VAL B N 1
ATOM 3788 C CA . VAL B 1 194 ? 9.914 11.501 17.537 1.00 19.01 202 VAL B CA 1
ATOM 3789 C C . VAL B 1 194 ? 11.214 10.786 17.201 1.00 20.07 202 VAL B C 1
ATOM 3790 O O . VAL B 1 194 ? 11.726 10.888 16.084 1.00 19.69 202 VAL B O 1
ATOM 3794 N N . LYS B 1 195 ? 11.744 10.063 18.180 1.00 20.53 203 LYS B N 1
ATOM 3795 C CA . LYS B 1 195 ? 12.972 9.305 17.994 1.00 22.42 203 LYS B CA 1
ATOM 3796 C C . LYS B 1 195 ? 12.738 7.858 18.409 1.00 22.65 203 LYS B C 1
ATOM 3797 O O . LYS B 1 195 ? 12.320 7.584 19.535 1.00 20.31 203 LYS B O 1
ATOM 3803 N N . LEU B 1 196 ? 13.011 6.943 17.485 1.00 22.66 204 LEU B N 1
ATOM 3804 C CA . LEU B 1 196 ? 12.833 5.512 17.713 1.00 25.77 204 LEU B CA 1
ATOM 3805 C C . LEU B 1 196 ? 14.088 4.751 17.307 1.00 26.18 204 LEU B C 1
ATOM 3806 O O . LEU B 1 196 ? 14.901 5.248 16.526 1.00 26.13 204 LEU B O 1
ATOM 3811 N N . SER B 1 197 ? 14.241 3.546 17.845 1.00 25.60 205 SER B N 1
ATOM 3812 C CA . SER B 1 197 ? 15.359 2.687 17.479 1.00 26.28 205 SER B CA 1
ATOM 3813 C C . SER B 1 197 ? 14.743 1.741 16.449 1.00 27.49 205 SER B C 1
ATOM 3814 O O . SER B 1 197 ? 13.518 1.670 16.341 1.00 27.47 205 SER B O 1
ATOM 3817 N N . SER B 1 198 ? 15.573 1.029 15.690 1.00 29.35 206 SER B N 1
ATOM 3818 C CA . SER B 1 198 ? 15.063 0.093 14.685 1.00 32.12 206 SER B CA 1
ATOM 3819 C C . SER B 1 198 ? 14.173 -0.941 15.345 1.00 30.98 206 SER B C 1
ATOM 3820 O O . SER B 1 198 ? 13.125 -1.315 14.813 1.00 32.31 206 SER B O 1
ATOM 3823 N N . GLU B 1 199 ? 14.609 -1.404 16.508 1.00 32.69 207 GLU B N 1
ATOM 3824 C CA . GLU B 1 199 ? 13.880 -2.409 17.263 1.00 34.31 207 GLU B CA 1
ATOM 3825 C C . GLU B 1 199 ? 12.503 -1.911 17.685 1.00 32.67 207 GLU B C 1
ATOM 3826 O O . GLU B 1 199 ? 11.521 -2.652 17.610 1.00 32.90 207 GLU B O 1
ATOM 3832 N N . GLU B 1 200 ? 12.427 -0.658 18.129 1.00 30.60 208 GLU B N 1
ATOM 3833 C CA . GLU B 1 200 ? 11.151 -0.094 18.550 1.00 29.44 208 GLU B CA 1
ATOM 3834 C C . GLU B 1 200 ? 10.225 0.078 17.348 1.00 29.73 208 GLU B C 1
ATOM 3835 O O . GLU B 1 200 ? 9.009 -0.087 17.461 1.00 30.14 208 GLU B O 1
ATOM 3841 N N . LEU B 1 201 ? 10.804 0.392 16.193 1.00 30.87 209 LEU B N 1
ATOM 3842 C CA . LEU B 1 201 ? 10.017 0.555 14.977 1.00 31.30 209 LEU B CA 1
ATOM 3843 C C . LEU B 1 201 ? 9.410 -0.808 14.622 1.00 32.19 209 LEU B C 1
ATOM 3844 O O . LEU B 1 201 ? 8.249 -0.897 14.220 1.00 32.30 209 LEU B O 1
ATOM 3849 N N . ASP B 1 202 ? 10.198 -1.868 14.791 1.00 33.97 210 ASP B N 1
ATOM 3850 C CA . ASP B 1 202 ? 9.725 -3.218 14.503 1.00 34.41 210 ASP B CA 1
ATOM 3851 C C . ASP B 1 202 ? 8.629 -3.592 15.492 1.00 33.00 210 ASP B C 1
ATOM 3852 O O . ASP B 1 202 ? 7.601 -4.153 15.112 1.00 32.63 210 ASP B O 1
ATOM 3857 N N . TYR B 1 203 ? 8.856 -3.273 16.761 1.00 32.26 211 TYR B N 1
ATOM 3858 C CA . TYR B 1 203 ? 7.884 -3.552 17.812 1.00 32.04 211 TYR B CA 1
ATOM 3859 C C . TYR B 1 203 ? 6.552 -2.900 17.460 1.00 32.25 211 TYR B C 1
ATOM 3860 O O . TYR B 1 203 ? 5.502 -3.542 17.495 1.00 32.12 211 TYR B O 1
ATOM 3869 N N . LEU B 1 204 ? 6.604 -1.615 17.120 1.00 31.53 212 LEU B N 1
ATOM 3870 C CA . LEU B 1 204 ? 5.401 -0.871 16.770 1.00 31.21 212 LEU B CA 1
ATOM 3871 C C . LEU B 1 204 ? 4.712 -1.443 15.536 1.00 31.56 212 LEU B C 1
ATOM 3872 O O . LEU B 1 204 ? 3.481 -1.485 15.465 1.00 31.31 212 LEU B O 1
ATOM 3877 N N . ALA B 1 205 ? 5.505 -1.883 14.565 1.00 33.87 213 ALA B N 1
ATOM 3878 C CA . ALA B 1 205 ? 4.950 -2.458 13.345 1.00 35.69 213 ALA B CA 1
ATOM 3879 C C . ALA B 1 205 ? 4.184 -3.726 13.707 1.00 37.62 213 ALA B C 1
ATOM 3880 O O . ALA B 1 205 ? 3.101 -3.986 13.179 1.00 38.38 213 ALA B O 1
ATOM 3882 N N . ASN B 1 206 ? 4.751 -4.507 14.620 1.00 39.65 214 ASN B N 1
ATOM 3883 C CA . ASN B 1 206 ? 4.120 -5.743 15.053 1.00 41.99 214 ASN B CA 1
ATOM 3884 C C . ASN B 1 206 ? 2.780 -5.472 15.727 1.00 42.16 214 ASN B C 1
ATOM 3885 O O . ASN B 1 206 ? 1.817 -6.204 15.509 1.00 42.06 214 ASN B O 1
ATOM 3890 N N . THR B 1 207 ? 2.707 -4.418 16.536 1.00 41.40 215 THR B N 1
ATOM 3891 C CA . THR B 1 207 ? 1.459 -4.097 17.218 1.00 40.99 215 THR B CA 1
ATOM 3892 C C . THR B 1 207 ? 0.387 -3.708 16.210 1.00 41.67 215 THR B C 1
ATOM 3893 O O . THR B 1 207 ? -0.798 -3.660 16.538 1.00 42.32 215 THR B O 1
ATOM 3897 N N . LEU B 1 208 ? 0.807 -3.421 14.984 1.00 42.26 216 LEU B N 1
ATOM 3898 C CA . LEU B 1 208 ? -0.127 -3.040 13.932 1.00 42.91 216 LEU B CA 1
ATOM 3899 C C . LEU B 1 208 ? -0.305 -4.188 12.946 1.00 43.62 216 LEU B C 1
ATOM 3900 O O . LEU B 1 208 ? -1.116 -4.102 12.025 1.00 44.19 216 LEU B O 1
ATOM 3905 N N . ALA B 1 209 ? 0.456 -5.261 13.144 1.00 43.62 217 ALA B N 1
ATOM 3906 C CA . ALA B 1 209 ? 0.391 -6.408 12.247 1.00 43.70 217 ALA B CA 1
ATOM 3907 C C . ALA B 1 209 ? 0.675 -5.889 10.843 1.00 42.97 217 ALA B C 1
ATOM 3908 O O . ALA B 1 209 ? 0.026 -6.286 9.874 1.00 43.01 217 ALA B O 1
ATOM 3910 N N . ALA B 1 210 ? 1.645 -4.986 10.749 1.00 42.50 218 ALA B N 1
ATOM 3911 C CA . ALA B 1 210 ? 2.023 -4.394 9.473 1.00 41.75 218 ALA B CA 1
ATOM 3912 C C . ALA B 1 210 ? 3.530 -4.186 9.400 1.00 40.55 218 ALA B C 1
ATOM 3913 O O . ALA B 1 210 ? 4.292 -4.910 10.035 1.00 41.69 218 ALA B O 1
ATOM 3915 N N . ASP B 1 211 ? 3.954 -3.191 8.628 1.00 39.71 219 ASP B N 1
ATOM 3916 C CA . ASP B 1 211 ? 5.374 -2.902 8.468 1.00 38.76 219 ASP B CA 1
ATOM 3917 C C . ASP B 1 211 ? 5.756 -1.501 8.941 1.00 37.03 219 ASP B C 1
ATOM 3918 O O . ASP B 1 211 ? 4.905 -0.717 9.359 1.00 35.80 219 ASP B O 1
ATOM 3923 N N . ALA B 1 212 ? 7.048 -1.201 8.852 1.00 35.23 220 ALA B N 1
ATOM 3924 C CA . ALA B 1 212 ? 7.589 0.092 9.256 1.00 33.98 220 ALA B CA 1
ATOM 3925 C C . ALA B 1 212 ? 6.846 1.254 8.601 1.00 33.29 220 ALA B C 1
ATOM 3926 O O . ALA B 1 212 ? 6.561 2.260 9.249 1.00 32.64 220 ALA B O 1
ATOM 3928 N N . ASN B 1 213 ? 6.532 1.117 7.317 1.00 32.44 221 ASN B N 1
ATOM 3929 C CA . ASN B 1 213 ? 5.827 2.177 6.605 1.00 32.38 221 ASN B CA 1
ATOM 3930 C C . ASN B 1 213 ? 4.494 2.493 7.269 1.00 31.70 221 ASN B C 1
ATOM 3931 O O . ASN B 1 213 ? 4.133 3.659 7.430 1.00 31.39 221 ASN B O 1
ATOM 3936 N N . ALA B 1 214 ? 3.761 1.451 7.652 1.00 30.87 222 ALA B N 1
ATOM 3937 C CA . ALA B 1 214 ? 2.471 1.633 8.305 1.00 29.54 222 ALA B CA 1
ATOM 3938 C C . ALA B 1 214 ? 2.647 2.423 9.602 1.00 28.62 222 ALA B C 1
ATOM 3939 O O . ALA B 1 214 ? 1.799 3.243 9.959 1.00 28.20 222 ALA B O 1
ATOM 3941 N N . VAL B 1 215 ? 3.748 2.168 10.305 1.00 27.28 223 VAL B N 1
ATOM 3942 C CA . VAL B 1 215 ? 4.029 2.868 11.556 1.00 26.49 223 VAL B CA 1
ATOM 3943 C C . VAL B 1 215 ? 4.247 4.352 11.280 1.00 25.50 223 VAL B C 1
ATOM 3944 O O . VAL B 1 215 ? 3.681 5.211 11.953 1.00 26.10 223 VAL B O 1
ATOM 3948 N N . ILE B 1 216 ? 5.070 4.645 10.282 1.00 25.34 224 ILE B N 1
ATOM 3949 C CA . ILE B 1 216 ? 5.366 6.024 9.920 1.00 26.00 224 ILE B CA 1
ATOM 3950 C C . ILE B 1 216 ? 4.100 6.760 9.487 1.00 26.24 224 ILE B C 1
ATOM 3951 O O . ILE B 1 216 ? 3.882 7.907 9.877 1.00 24.38 224 ILE B O 1
ATOM 3956 N N . GLN B 1 217 ? 3.258 6.099 8.696 1.00 26.16 225 GLN B N 1
ATOM 3957 C CA . GLN B 1 217 ? 2.011 6.720 8.258 1.00 27.15 225 GLN B CA 1
ATOM 3958 C C . GLN B 1 217 ? 1.119 7.006 9.459 1.00 26.70 225 GLN B C 1
ATOM 3959 O O . GLN B 1 217 ? 0.415 8.013 9.496 1.00 27.23 225 GLN B O 1
ATOM 3965 N N . GLN B 1 218 ? 1.157 6.122 10.449 1.00 27.42 226 GLN B N 1
ATOM 3966 C CA . GLN B 1 218 ? 0.357 6.298 11.659 1.00 28.88 226 GLN B CA 1
ATOM 3967 C C . GLN B 1 218 ? 0.823 7.550 12.411 1.00 26.94 226 GLN B C 1
ATOM 3968 O O . GLN B 1 218 ? 0.012 8.316 12.937 1.00 25.81 226 GLN B O 1
ATOM 3974 N N . LEU B 1 219 ? 2.137 7.750 12.462 1.00 25.34 227 LEU B N 1
ATOM 3975 C CA . LEU B 1 219 ? 2.695 8.914 13.144 1.00 24.88 227 LEU B CA 1
ATOM 3976 C C . LEU B 1 219 ? 2.215 10.211 12.499 1.00 24.02 227 LEU B C 1
ATOM 3977 O O . LEU B 1 219 ? 1.904 11.178 13.194 1.00 21.20 227 LEU B O 1
ATOM 3982 N N . TRP B 1 220 ? 2.152 10.223 11.170 1.00 22.71 228 TRP B N 1
ATOM 3983 C CA . TRP B 1 220 ? 1.715 11.408 10.437 1.00 23.05 228 TRP B CA 1
ATOM 3984 C C . TRP B 1 220 ? 0.245 11.745 10.714 1.00 25.60 228 TRP B C 1
ATOM 3985 O O . TRP B 1 220 ? -0.213 12.847 10.401 1.00 24.19 228 TRP B O 1
ATOM 3996 N N . GLN B 1 221 ? -0.488 10.797 11.301 1.00 27.28 229 GLN B N 1
ATOM 3997 C CA . GLN B 1 221 ? -1.899 11.013 11.634 1.00 28.51 229 GLN B CA 1
ATOM 3998 C C . GLN B 1 221 ? -2.004 11.899 12.870 1.00 27.42 229 GLN B C 1
ATOM 3999 O O . GLN B 1 221 ? -3.059 12.473 13.146 1.00 28.21 229 GLN B O 1
ATOM 4005 N N . GLY B 1 222 ? -0.908 11.994 13.617 1.00 24.27 230 GLY B N 1
ATOM 4006 C CA . GLY B 1 222 ? -0.899 12.816 14.813 1.00 23.72 230 GLY B CA 1
ATOM 4007 C C . GLY B 1 222 ? -0.192 14.146 14.615 1.00 23.29 230 GLY B C 1
ATOM 4008 O O . GLY B 1 222 ? -0.333 14.790 13.572 1.00 21.45 230 GLY B O 1
ATOM 4009 N N . ARG B 1 223 ? 0.581 14.548 15.619 1.00 21.14 231 ARG B N 1
ATOM 4010 C CA . ARG B 1 223 ? 1.319 15.809 15.592 1.00 22.46 231 ARG B CA 1
ATOM 4011 C C . ARG B 1 223 ? 2.710 15.713 14.941 1.00 20.67 231 ARG B C 1
ATOM 4012 O O . ARG B 1 223 ? 3.264 16.721 14.513 1.00 17.80 231 ARG B O 1
ATOM 4020 N N . ALA B 1 224 ? 3.269 14.506 14.878 1.00 20.10 232 ALA B N 1
ATOM 4021 C CA . ALA B 1 224 ? 4.614 14.288 14.344 1.00 19.02 232 ALA B CA 1
ATOM 4022 C C . ALA B 1 224 ? 4.958 14.945 13.006 1.00 19.27 232 ALA B C 1
ATOM 4023 O O . ALA B 1 224 ? 4.249 14.785 12.018 1.00 19.10 232 ALA B O 1
ATOM 4025 N N . GLN B 1 225 ? 6.076 15.663 12.982 1.00 19.18 233 GLN B N 1
ATOM 4026 C CA . GLN B 1 225 ? 6.538 16.327 11.765 1.00 18.60 233 GLN B CA 1
ATOM 4027 C C . GLN B 1 225 ? 7.932 15.822 11.399 1.00 18.62 233 GLN B C 1
ATOM 4028 O O . GLN B 1 225 ? 8.363 15.930 10.252 1.00 17.23 233 GLN B O 1
ATOM 4034 N N . LEU B 1 226 ? 8.637 15.266 12.380 1.00 18.62 234 LEU B N 1
ATOM 4035 C CA . LEU B 1 226 ? 9.986 14.750 12.152 1.00 18.45 234 LEU B CA 1
ATOM 4036 C C . LEU B 1 226 ? 10.205 13.453 12.917 1.00 20.01 234 LEU B C 1
ATOM 4037 O O . LEU B 1 226 ? 9.921 13.381 14.112 1.00 20.32 234 LEU B O 1
ATOM 4042 N N . LEU B 1 227 ? 10.720 12.438 12.227 1.00 19.29 235 LEU B N 1
ATOM 4043 C CA . LEU B 1 227 ? 10.989 11.140 12.845 1.00 19.81 235 LEU B CA 1
ATOM 4044 C C . LEU B 1 227 ? 12.435 10.708 12.635 1.00 21.39 235 LEU B C 1
ATOM 4045 O O . LEU B 1 227 ? 12.947 10.749 11.519 1.00 20.37 235 LEU B O 1
ATOM 4050 N N . LEU B 1 228 ? 13.087 10.298 13.718 1.00 21.31 236 LEU B N 1
ATOM 4051 C CA . LEU B 1 228 ? 14.455 9.814 13.647 1.00 22.44 236 LEU B CA 1
ATOM 4052 C C . LEU B 1 228 ? 14.429 8.339 14.020 1.00 23.89 236 LEU B C 1
ATOM 4053 O O . LEU B 1 228 ? 13.820 7.961 15.020 1.00 23.03 236 LEU B O 1
ATOM 4058 N N . VAL B 1 229 ? 15.067 7.503 13.210 1.00 23.76 237 VAL B N 1
ATOM 4059 C CA . VAL B 1 229 ? 15.133 6.075 13.506 1.00 24.10 237 VAL B CA 1
ATOM 4060 C C . VAL B 1 229 ? 16.605 5.710 13.622 1.00 25.80 237 VAL B C 1
ATOM 4061 O O . VAL B 1 229 ? 17.366 5.880 12.667 1.00 23.61 237 VAL B O 1
ATOM 4065 N N . THR B 1 230 ? 17.006 5.225 14.795 1.00 27.59 238 THR B N 1
ATOM 4066 C CA . THR B 1 230 ? 18.394 4.843 15.030 1.00 31.62 238 THR B CA 1
ATOM 4067 C C . THR B 1 230 ? 18.627 3.354 14.784 1.00 35.99 238 THR B C 1
ATOM 4068 O O . THR B 1 230 ? 17.751 2.518 15.023 1.00 36.33 238 THR B O 1
ATOM 4072 N N . ASP B 1 231 ? 19.816 3.035 14.292 1.00 39.61 239 ASP B N 1
ATOM 4073 C CA . ASP B 1 231 ? 20.201 1.658 14.017 1.00 43.46 239 ASP B CA 1
ATOM 4074 C C . ASP B 1 231 ? 21.233 1.260 15.061 1.00 45.30 239 ASP B C 1
ATOM 4075 O O . ASP B 1 231 ? 22.056 2.083 15.474 1.00 44.61 239 ASP B O 1
ATOM 4080 N N . ALA B 1 232 ? 21.180 0.003 15.494 1.00 47.24 240 ALA B N 1
ATOM 4081 C CA . ALA B 1 232 ? 22.122 -0.504 16.487 1.00 48.62 240 ALA B CA 1
ATOM 4082 C C . ALA B 1 232 ? 23.531 -0.139 16.044 1.00 50.02 240 ALA B C 1
ATOM 4083 O O . ALA B 1 232 ? 24.356 0.294 16.849 1.00 49.41 240 ALA B O 1
ATOM 4085 N N . ALA B 1 233 ? 23.796 -0.316 14.752 1.00 51.09 241 ALA B N 1
ATOM 4086 C CA . ALA B 1 233 ? 25.096 0.019 14.192 1.00 52.55 241 ALA B CA 1
ATOM 4087 C C . ALA B 1 233 ? 25.352 1.499 14.464 1.00 53.50 241 ALA B C 1
ATOM 4088 O O . ALA B 1 233 ? 25.983 1.847 15.463 1.00 55.61 241 ALA B O 1
ATOM 4090 N N . GLY B 1 234 ? 24.849 2.370 13.592 1.00 52.91 242 GLY B N 1
ATOM 4091 C CA . GLY B 1 234 ? 25.056 3.793 13.798 1.00 50.29 242 GLY B CA 1
ATOM 4092 C C . GLY B 1 234 ? 24.384 4.775 12.849 1.00 48.23 242 GLY B C 1
ATOM 4093 O O . GLY B 1 234 ? 24.128 5.908 13.255 1.00 50.27 242 GLY B O 1
ATOM 4094 N N . PRO B 1 235 ? 24.089 4.399 11.590 1.00 46.12 243 PRO B N 1
ATOM 4095 C CA . PRO B 1 235 ? 23.445 5.328 10.647 1.00 44.58 243 PRO B CA 1
ATOM 4096 C C . PRO B 1 235 ? 22.016 5.721 11.032 1.00 41.58 243 PRO B C 1
ATOM 4097 O O . PRO B 1 235 ? 21.122 4.878 11.042 1.00 44.53 243 PRO B O 1
ATOM 4101 N N . VAL B 1 236 ? 21.799 6.995 11.339 1.00 36.58 244 VAL B N 1
ATOM 4102 C CA . VAL B 1 236 ? 20.466 7.454 11.714 1.00 32.29 244 VAL B CA 1
ATOM 4103 C C . VAL B 1 236 ? 19.685 7.944 10.497 1.00 30.37 244 VAL B C 1
ATOM 4104 O O . VAL B 1 236 ? 20.197 8.715 9.685 1.00 28.76 244 VAL B O 1
ATOM 4108 N N . HIS B 1 237 ? 18.450 7.472 10.368 1.00 26.79 245 HIS B N 1
ATOM 4109 C CA . HIS B 1 237 ? 17.589 7.870 9.264 1.00 27.73 245 HIS B CA 1
ATOM 4110 C C . HIS B 1 237 ? 16.574 8.883 9.771 1.00 25.42 245 HIS B C 1
ATOM 4111 O O . HIS B 1 237 ? 16.095 8.771 10.901 1.00 24.73 245 HIS B O 1
ATOM 4118 N N . TRP B 1 238 ? 16.254 9.873 8.946 1.00 20.98 246 TRP B N 1
ATOM 4119 C CA . TRP B 1 238 ? 15.263 10.870 9.327 1.00 21.32 246 TRP B CA 1
ATOM 4120 C C . TRP B 1 238 ? 14.137 10.860 8.302 1.00 20.10 246 TRP B C 1
ATOM 4121 O O . TRP B 1 238 ? 14.356 10.543 7.133 1.00 19.85 246 TRP B O 1
ATOM 4132 N N . TYR B 1 239 ? 12.932 11.190 8.756 1.00 19.63 247 TYR B N 1
ATOM 4133 C CA . TYR B 1 239 ? 11.749 11.223 7.901 1.00 19.49 247 TYR B CA 1
ATOM 4134 C C . TYR B 1 239 ? 10.882 12.422 8.267 1.00 20.11 247 TYR B C 1
ATOM 4135 O O . TYR B 1 239 ? 10.767 12.774 9.442 1.00 18.60 247 TYR B O 1
ATOM 4144 N N . THR B 1 240 ? 10.279 13.040 7.257 1.00 18.74 248 THR B N 1
ATOM 4145 C CA . THR B 1 240 ? 9.355 14.153 7.464 1.00 19.67 248 THR B CA 1
ATOM 4146 C C . THR B 1 240 ? 8.169 13.767 6.599 1.00 19.93 248 THR B C 1
ATOM 4147 O O . THR B 1 240 ? 8.216 12.744 5.914 1.00 18.94 248 THR B O 1
ATOM 4151 N N . ARG B 1 241 ? 7.108 14.562 6.612 1.00 20.62 249 ARG B N 1
ATOM 4152 C CA . ARG B 1 241 ? 5.953 14.216 5.792 1.00 21.30 249 ARG B CA 1
ATOM 4153 C C . ARG B 1 241 ? 6.206 14.426 4.301 1.00 22.02 249 ARG B C 1
ATOM 4154 O O . ARG B 1 241 ? 5.391 14.027 3.477 1.00 22.41 249 ARG B O 1
ATOM 4162 N N . THR B 1 242 ? 7.341 15.027 3.954 1.00 22.49 250 THR B N 1
ATOM 4163 C CA . THR B 1 242 ? 7.654 15.290 2.550 1.00 23.50 250 THR B CA 1
ATOM 4164 C C . THR B 1 242 ? 8.886 14.577 1.999 1.00 23.81 250 THR B C 1
ATOM 4165 O O . THR B 1 242 ? 9.074 14.521 0.783 1.00 24.52 250 THR B O 1
ATOM 4169 N N . ALA B 1 243 ? 9.728 14.031 2.873 1.00 23.33 251 ALA B N 1
ATOM 4170 C CA . ALA B 1 243 ? 10.932 13.347 2.405 1.00 21.14 251 ALA B CA 1
ATOM 4171 C C . ALA B 1 243 ? 11.602 12.500 3.483 1.00 21.86 251 ALA B C 1
ATOM 4172 O O . ALA B 1 243 ? 11.095 12.368 4.596 1.00 20.61 251 ALA B O 1
ATOM 4174 N N . GLY B 1 244 ? 12.752 11.933 3.130 1.00 20.75 252 GLY B N 1
ATOM 4175 C CA . GLY B 1 244 ? 13.509 11.115 4.056 1.00 20.80 252 GLY B CA 1
ATOM 4176 C C . GLY B 1 244 ? 14.972 11.111 3.656 1.00 21.34 252 GLY B C 1
ATOM 4177 O O . GLY B 1 244 ? 15.302 11.342 2.487 1.00 21.10 252 GLY B O 1
ATOM 4178 N N . GLY B 1 245 ? 15.855 10.862 4.617 1.00 20.27 253 GLY B N 1
ATOM 4179 C CA . GLY B 1 245 ? 17.273 10.833 4.307 1.00 22.31 253 GLY B CA 1
ATOM 4180 C C . GLY B 1 245 ? 18.110 10.214 5.409 1.00 24.55 253 GLY B C 1
ATOM 4181 O O . GLY B 1 245 ? 17.584 9.526 6.287 1.00 22.02 253 GLY B O 1
ATOM 4182 N N . GLU B 1 246 ? 19.413 10.481 5.360 1.00 27.47 254 GLU B N 1
ATOM 4183 C CA . GLU B 1 246 ? 20.369 9.962 6.329 1.00 32.30 254 GLU B CA 1
ATOM 4184 C C . GLU B 1 246 ? 21.034 11.079 7.136 1.00 33.90 254 GLU B C 1
ATOM 4185 O O . GLU B 1 246 ? 21.092 12.238 6.710 1.00 33.28 254 GLU B O 1
ATOM 4191 N N . VAL B 1 247 ? 21.545 10.716 8.304 1.00 33.77 255 VAL B N 1
ATOM 4192 C CA . VAL B 1 247 ? 22.230 11.670 9.165 1.00 35.10 255 VAL B CA 1
ATOM 4193 C C . VAL B 1 247 ? 23.716 11.355 9.104 1.00 35.77 255 VAL B C 1
ATOM 4194 O O . VAL B 1 247 ? 24.113 10.187 9.161 1.00 32.95 255 VAL B O 1
ATOM 4198 N N . PRO B 1 248 ? 24.560 12.390 8.962 1.00 38.22 256 PRO B N 1
ATOM 4199 C CA . PRO B 1 248 ? 26.014 12.179 8.899 1.00 40.23 256 PRO B CA 1
ATOM 4200 C C . PRO B 1 248 ? 26.486 11.606 10.235 1.00 41.66 256 PRO B C 1
ATOM 4201 O O . PRO B 1 248 ? 26.024 12.042 11.288 1.00 42.90 256 PRO B O 1
ATOM 4205 N N . THR B 1 249 ? 27.396 10.636 10.200 1.00 42.85 257 THR B N 1
ATOM 4206 C CA . THR B 1 249 ? 27.893 10.034 11.437 1.00 45.42 257 THR B CA 1
ATOM 4207 C C . THR B 1 249 ? 29.369 10.355 11.677 1.00 45.60 257 THR B C 1
ATOM 4208 O O . THR B 1 249 ? 30.042 10.920 10.811 1.00 44.41 257 THR B O 1
ATOM 4212 N N . PHE B 1 250 ? 29.865 9.990 12.857 1.00 46.27 258 PHE B N 1
ATOM 4213 C CA . PHE B 1 250 ? 31.259 10.235 13.214 1.00 48.68 258 PHE B CA 1
ATOM 4214 C C . PHE B 1 250 ? 31.924 9.005 13.826 1.00 53.09 258 PHE B C 1
ATOM 4215 O O . PHE B 1 250 ? 31.281 8.214 14.518 1.00 53.94 258 PHE B O 1
ATOM 4223 N N . ARG B 1 251 ? 33.219 8.857 13.556 1.00 58.52 259 ARG B N 1
ATOM 4224 C CA . ARG B 1 251 ? 34.014 7.741 14.063 1.00 63.40 259 ARG B CA 1
ATOM 4225 C C . ARG B 1 251 ? 35.046 8.257 15.069 1.00 65.31 259 ARG B C 1
ATOM 4226 O O . ARG B 1 251 ? 36.084 8.787 14.682 1.00 66.56 259 ARG B O 1
ATOM 4234 N N . VAL B 1 252 ? 34.761 8.106 16.360 1.00 67.39 260 VAL B N 1
ATOM 4235 C CA . VAL B 1 252 ? 35.682 8.593 17.388 1.00 69.66 260 VAL B CA 1
ATOM 4236 C C . VAL B 1 252 ? 36.045 7.557 18.463 1.00 71.67 260 VAL B C 1
ATOM 4237 O O . VAL B 1 252 ? 36.428 7.916 19.576 1.00 71.74 260 VAL B O 1
ATOM 4241 N N . GLN B 1 253 ? 35.933 6.272 18.131 1.00 74.25 261 GLN B N 1
ATOM 4242 C CA . GLN B 1 253 ? 36.273 5.210 19.080 1.00 76.24 261 GLN B CA 1
ATOM 4243 C C . GLN B 1 253 ? 35.366 5.209 20.309 1.00 76.73 261 GLN B C 1
ATOM 4244 O O . GLN B 1 253 ? 35.185 6.240 20.960 1.00 76.94 261 GLN B O 1
ATOM 4250 N N . VAL B 1 254 ? 34.806 4.046 20.628 1.00 77.14 262 VAL B N 1
ATOM 4251 C CA . VAL B 1 254 ? 33.920 3.915 21.782 1.00 77.02 262 VAL B CA 1
ATOM 4252 C C . VAL B 1 254 ? 34.716 3.528 23.024 1.00 77.00 262 VAL B C 1
ATOM 4253 O O . VAL B 1 254 ? 35.661 2.743 22.947 1.00 77.38 262 VAL B O 1
ATOM 4257 N N . ASN B 1 258 ? 27.139 3.091 19.939 1.00 64.20 266 ASN B N 1
ATOM 4258 C CA . ASN B 1 258 ? 27.299 3.810 18.679 1.00 63.85 266 ASN B CA 1
ATOM 4259 C C . ASN B 1 258 ? 25.952 4.369 18.242 1.00 61.81 266 ASN B C 1
ATOM 4260 O O . ASN B 1 258 ? 25.882 5.385 17.546 1.00 61.10 266 ASN B O 1
ATOM 4265 N N . ALA B 1 259 ? 24.886 3.686 18.647 1.00 58.96 267 ALA B N 1
ATOM 4266 C CA . ALA B 1 259 ? 23.531 4.110 18.318 1.00 55.85 267 ALA B CA 1
ATOM 4267 C C . ALA B 1 259 ? 23.261 5.438 19.024 1.00 53.03 267 ALA B C 1
ATOM 4268 O O . ALA B 1 259 ? 23.581 5.596 20.204 1.00 53.06 267 ALA B O 1
ATOM 4270 N N . ALA B 1 260 ? 22.679 6.387 18.296 1.00 48.86 268 ALA B N 1
ATOM 4271 C CA . ALA B 1 260 ? 22.374 7.710 18.839 1.00 43.71 268 ALA B CA 1
ATOM 4272 C C . ALA B 1 260 ? 21.521 7.646 20.107 1.00 40.14 268 ALA B C 1
ATOM 4273 O O . ALA B 1 260 ? 20.406 7.119 20.092 1.00 39.17 268 ALA B O 1
ATOM 4275 N N . GLY B 1 261 ? 22.045 8.201 21.198 1.00 35.54 269 GLY B N 1
ATOM 4276 C CA . GLY B 1 261 ? 21.326 8.184 22.459 1.00 29.16 269 GLY B CA 1
ATOM 4277 C C . GLY B 1 261 ? 20.926 9.542 23.005 1.00 26.13 269 GLY B C 1
ATOM 4278 O O . GLY B 1 261 ? 20.609 10.465 22.251 1.00 22.80 269 GLY B O 1
ATOM 4279 N N . ASP B 1 262 ? 20.955 9.672 24.327 1.00 21.71 270 ASP B N 1
ATOM 4280 C CA . ASP B 1 262 ? 20.559 10.919 24.963 1.00 21.69 270 ASP B CA 1
ATOM 4281 C C . ASP B 1 262 ? 21.419 12.128 24.624 1.00 20.15 270 ASP B C 1
ATOM 4282 O O . ASP B 1 262 ? 20.909 13.245 24.578 1.00 19.26 270 ASP B O 1
ATOM 4287 N N . ALA B 1 263 ? 22.712 11.918 24.386 1.00 19.44 271 ALA B N 1
ATOM 4288 C CA . ALA B 1 263 ? 23.593 13.037 24.051 1.00 19.66 271 ALA B CA 1
ATOM 4289 C C . ALA B 1 263 ? 23.205 13.569 22.673 1.00 20.13 271 ALA B C 1
ATOM 4290 O O . ALA B 1 263 ? 23.145 14.779 22.460 1.00 19.76 271 ALA B O 1
ATOM 4292 N N . PHE B 1 264 ? 22.945 12.652 21.743 1.00 19.38 272 PHE B N 1
ATOM 4293 C CA . PHE B 1 264 ? 22.524 13.008 20.389 1.00 18.90 272 PHE B CA 1
ATOM 4294 C C . PHE B 1 264 ? 21.268 13.890 20.487 1.00 18.78 272 PHE B C 1
ATOM 4295 O O . PHE B 1 264 ? 21.156 14.932 19.825 1.00 16.39 272 PHE B O 1
ATOM 4303 N N . VAL B 1 265 ? 20.321 13.462 21.318 1.00 17.14 273 VAL B N 1
ATOM 4304 C CA . VAL B 1 265 ? 19.080 14.204 21.500 1.00 17.11 273 VAL B CA 1
ATOM 4305 C C . VAL B 1 265 ? 19.353 15.586 22.076 1.00 16.80 273 VAL B C 1
ATOM 4306 O O . VAL B 1 265 ? 18.786 16.577 21.621 1.00 18.11 273 VAL B O 1
ATOM 4310 N N . GLY B 1 266 ? 20.224 15.644 23.075 1.00 16.05 274 GLY B N 1
ATOM 4311 C CA . GLY B 1 266 ? 20.565 16.919 23.676 1.00 18.77 274 GLY B CA 1
ATOM 4312 C C . GLY B 1 266 ? 21.163 17.830 22.617 1.00 18.11 274 GLY B C 1
ATOM 4313 O O . GLY B 1 266 ? 20.827 19.011 22.539 1.00 17.51 274 GLY B O 1
ATOM 4314 N N . GLY B 1 267 ? 22.045 17.276 21.793 1.00 15.44 275 GLY B N 1
ATOM 4315 C CA . GLY B 1 267 ? 22.656 18.070 20.744 1.00 17.05 275 GLY B CA 1
ATOM 4316 C C . GLY B 1 267 ? 21.611 18.607 19.779 1.00 17.57 275 GLY B C 1
ATOM 4317 O O . GLY B 1 267 ? 21.652 19.772 19.389 1.00 18.73 275 GLY B O 1
ATOM 4326 N N . LEU B 1 269 ? 18.171 19.018 20.260 1.00 14.13 277 LEU B N 1
ATOM 4327 C CA . LEU B 1 269 ? 17.286 20.002 20.875 1.00 16.98 277 LEU B CA 1
ATOM 4328 C C . LEU B 1 269 ? 18.025 21.315 21.134 1.00 17.36 277 LEU B C 1
ATOM 4329 O O . LEU B 1 269 ? 17.456 22.394 20.976 1.00 18.18 277 LEU B O 1
ATOM 4334 N N . TYR B 1 270 ? 19.294 21.220 21.524 1.00 17.94 278 TYR B N 1
ATOM 4335 C CA . TYR B 1 270 ? 20.098 22.414 21.763 1.00 18.89 278 TYR B CA 1
ATOM 4336 C C . TYR B 1 270 ? 20.115 23.276 20.497 1.00 18.65 278 TYR B C 1
ATOM 4337 O O . TYR B 1 270 ? 19.909 24.490 20.559 1.00 18.06 278 TYR B O 1
ATOM 4346 N N . THR B 1 271 ? 20.367 22.642 19.354 1.00 17.62 279 THR B N 1
ATOM 4347 C CA . THR B 1 271 ? 20.426 23.369 18.091 1.00 19.90 279 THR B CA 1
ATOM 4348 C C . THR B 1 271 ? 19.078 23.965 17.714 1.00 19.97 279 THR B C 1
ATOM 4349 O O . THR B 1 271 ? 19.015 25.101 17.233 1.00 22.07 279 THR B O 1
ATOM 4353 N N . PHE B 1 272 ? 18.002 23.208 17.937 1.00 19.41 280 PHE B N 1
ATOM 4354 C CA . PHE B 1 272 ? 16.650 23.681 17.643 1.00 20.09 280 PHE B CA 1
ATOM 4355 C C . PHE B 1 272 ? 16.391 24.990 18.392 1.00 21.39 280 PHE B C 1
ATOM 4356 O O . PHE B 1 272 ? 15.921 25.971 17.815 1.00 21.89 280 PHE B O 1
ATOM 4364 N N . ALA B 1 273 ? 16.688 24.984 19.687 1.00 21.09 281 ALA B N 1
ATOM 4365 C CA . ALA B 1 273 ? 16.463 26.147 20.533 1.00 22.30 281 ALA B CA 1
ATOM 4366 C C . ALA B 1 273 ? 17.301 27.346 20.111 1.00 23.36 281 ALA B C 1
ATOM 4367 O O . ALA B 1 273 ? 16.867 28.487 20.258 1.00 24.39 281 ALA B O 1
ATOM 4369 N N . GLN B 1 274 ? 18.502 27.094 19.597 1.00 22.87 282 GLN B N 1
ATOM 4370 C CA . GLN B 1 274 ? 19.373 28.175 19.146 1.00 23.80 282 GLN B CA 1
ATOM 4371 C C . GLN B 1 274 ? 18.883 28.785 17.828 1.00 24.77 282 GLN B C 1
ATOM 4372 O O . GLN B 1 274 ? 18.884 30.003 17.656 1.00 25.51 282 GLN B O 1
ATOM 4378 N N . GLN B 1 275 ? 18.450 27.930 16.907 1.00 24.61 283 GLN B N 1
ATOM 4379 C CA . GLN B 1 275 ? 18.017 28.373 15.586 1.00 26.15 283 GLN B CA 1
ATOM 4380 C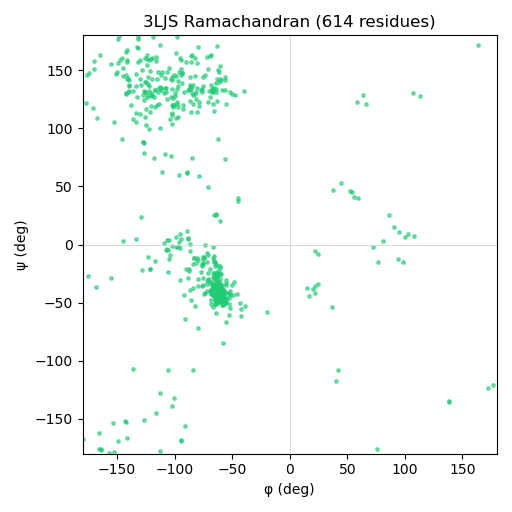 C . GLN B 1 275 ? 16.555 28.767 15.376 1.00 26.14 283 GLN B C 1
ATOM 4381 O O . GLN B 1 275 ? 16.264 29.594 14.512 1.00 26.57 283 GLN B O 1
ATOM 4387 N N . PHE B 1 276 ? 15.636 28.188 16.142 1.00 24.80 284 PHE B N 1
ATOM 4388 C CA . PHE B 1 276 ? 14.217 28.508 15.967 1.00 25.33 284 PHE B CA 1
ATOM 4389 C C . PHE B 1 276 ? 13.760 29.739 16.750 1.00 26.40 284 PHE B C 1
ATOM 4390 O O . PHE B 1 276 ? 14.071 29.877 17.932 1.00 24.68 284 PHE B O 1
ATOM 4398 N N . ASP B 1 277 ? 13.017 30.633 16.096 1.00 28.27 285 ASP B N 1
ATOM 4399 C CA . ASP B 1 277 ? 12.507 31.822 16.784 1.00 30.82 285 ASP B CA 1
ATOM 4400 C C . ASP B 1 277 ? 11.347 31.370 17.652 1.00 29.85 285 ASP B C 1
ATOM 4401 O O . ASP B 1 277 ? 11.118 31.902 18.736 1.00 32.17 285 ASP B O 1
ATOM 4406 N N . ASP B 1 278 ? 10.609 30.386 17.152 1.00 27.57 286 ASP B N 1
ATOM 4407 C CA . ASP B 1 278 ? 9.456 29.850 17.855 1.00 25.88 286 ASP B CA 1
ATOM 4408 C C . ASP B 1 278 ? 9.150 28.431 17.385 1.00 24.98 286 ASP B C 1
ATOM 4409 O O . ASP B 1 278 ? 9.834 27.887 16.514 1.00 22.31 286 ASP B O 1
ATOM 4414 N N . ALA B 1 279 ? 8.107 27.846 17.961 1.00 24.01 287 ALA B N 1
ATOM 4415 C CA . ALA B 1 279 ? 7.702 26.488 17.631 1.00 24.76 287 ALA B CA 1
ATOM 4416 C C . ALA B 1 279 ? 7.349 26.314 16.161 1.00 25.01 287 ALA B C 1
ATOM 4417 O O . ALA B 1 279 ? 7.631 25.272 15.567 1.00 23.82 287 ALA B O 1
ATOM 4419 N N . ALA B 1 280 ? 6.726 27.331 15.574 1.00 24.52 288 ALA B N 1
ATOM 4420 C CA . ALA B 1 280 ? 6.329 27.256 14.174 1.00 24.91 288 ALA B CA 1
ATOM 4421 C C . ALA B 1 280 ? 7.524 27.048 13.248 1.00 23.53 288 ALA B C 1
ATOM 4422 O O . ALA B 1 280 ? 7.378 26.504 12.156 1.00 24.53 288 ALA B O 1
ATOM 4424 N N . ALA B 1 281 ? 8.705 27.473 13.685 1.00 22.95 289 ALA B N 1
ATOM 4425 C CA . ALA B 1 281 ? 9.912 27.320 12.876 1.00 22.16 289 ALA B CA 1
ATOM 4426 C C . ALA B 1 281 ? 10.244 25.858 12.561 1.00 21.48 289 ALA B C 1
ATOM 4427 O O . ALA B 1 281 ? 10.981 25.580 11.613 1.00 19.42 289 ALA B O 1
ATOM 4429 N N . LEU B 1 282 ? 9.715 24.921 13.348 1.00 20.56 290 LEU B N 1
ATOM 4430 C CA . LEU B 1 282 ? 9.994 23.502 13.095 1.00 20.22 290 LEU B CA 1
ATOM 4431 C C . LEU B 1 282 ? 9.443 23.070 11.732 1.00 21.45 290 LEU B C 1
ATOM 4432 O O . LEU B 1 282 ? 10.041 22.236 11.037 1.00 19.96 290 LEU B O 1
ATOM 4437 N N . ILE B 1 283 ? 8.308 23.649 11.347 1.00 22.45 291 ILE B N 1
ATOM 4438 C CA . ILE B 1 283 ? 7.679 23.313 10.074 1.00 24.76 291 ILE B CA 1
ATOM 4439 C C . ILE B 1 283 ? 8.580 23.663 8.890 1.00 24.35 291 ILE B C 1
ATOM 4440 O O . ILE B 1 283 ? 8.783 22.842 7.991 1.00 23.96 291 ILE B O 1
ATOM 4445 N N . ASP B 1 284 ? 9.126 24.874 8.892 1.00 23.89 292 ASP B N 1
ATOM 4446 C CA . ASP B 1 284 ? 10.013 25.300 7.819 1.00 25.20 292 ASP B CA 1
ATOM 4447 C C . ASP B 1 284 ? 11.248 24.414 7.810 1.00 23.75 292 ASP B C 1
ATOM 4448 O O . ASP B 1 284 ? 11.737 24.017 6.756 1.00 24.01 292 ASP B O 1
ATOM 4453 N N . PHE B 1 285 ? 11.754 24.114 8.998 1.00 21.08 293 PHE B N 1
ATOM 4454 C CA . PHE B 1 285 ? 12.922 23.261 9.139 1.00 19.86 293 PHE B CA 1
ATOM 4455 C C . PHE B 1 285 ? 12.652 21.902 8.487 1.00 20.06 293 PHE B C 1
ATOM 4456 O O . PHE B 1 285 ? 13.475 21.389 7.732 1.00 18.91 293 PHE B O 1
ATOM 4464 N N . CYS B 1 286 ? 11.493 21.323 8.785 1.00 19.48 294 CYS B N 1
ATOM 4465 C CA . CYS B 1 286 ? 11.141 20.023 8.238 1.00 20.16 294 CYS B CA 1
ATOM 4466 C C . CYS B 1 286 ? 10.952 20.025 6.730 1.00 23.03 294 CYS B C 1
ATOM 4467 O O . CYS B 1 286 ? 10.938 18.964 6.104 1.00 21.94 294 CYS B O 1
ATOM 4470 N N . HIS B 1 287 ? 10.813 21.213 6.147 1.00 22.48 295 HIS B N 1
ATOM 4471 C CA . HIS B 1 287 ? 10.645 21.331 4.703 1.00 26.00 295 HIS B CA 1
ATOM 4472 C C . HIS B 1 287 ? 11.986 21.612 4.028 1.00 26.07 295 HIS B C 1
ATOM 4473 O O . HIS B 1 287 ? 12.048 21.755 2.809 1.00 25.18 295 HIS B O 1
ATOM 4480 N N . ASP B 1 288 ? 13.057 21.665 4.815 1.00 24.97 296 ASP B N 1
ATOM 4481 C CA . ASP B 1 288 ? 14.377 21.969 4.262 1.00 25.66 296 ASP B CA 1
ATOM 4482 C C . ASP B 1 288 ? 15.467 20.949 4.610 1.00 22.91 296 ASP B C 1
ATOM 4483 O O . ASP B 1 288 ? 16.204 21.115 5.578 1.00 19.30 296 ASP B O 1
ATOM 4488 N N . PRO B 1 289 ? 15.595 19.888 3.796 1.00 21.46 297 PRO B N 1
ATOM 4489 C CA . PRO B 1 289 ? 16.583 18.822 3.993 1.00 21.67 297 PRO B CA 1
ATOM 4490 C C . PRO B 1 289 ? 18.002 19.316 4.251 1.00 23.63 297 PRO B C 1
ATOM 4491 O O . PRO B 1 289 ? 18.767 18.669 4.971 1.00 21.79 297 PRO B O 1
ATOM 4495 N N . GLU B 1 290 ? 18.356 20.457 3.664 1.00 23.40 298 GLU B N 1
ATOM 4496 C CA . GLU B 1 290 ? 19.684 21.022 3.857 1.00 24.97 298 GLU B CA 1
ATOM 4497 C C . GLU B 1 290 ? 19.898 21.399 5.331 1.00 24.17 298 GLU B C 1
ATOM 4498 O O . GLU B 1 290 ? 20.960 21.137 5.897 1.00 22.77 298 GLU B O 1
ATOM 4504 N N . SER B 1 291 ? 18.891 22.009 5.953 1.00 22.28 299 SER B N 1
ATOM 4505 C CA . SER B 1 291 ? 18.991 22.374 7.362 1.00 22.72 299 SER B CA 1
ATOM 4506 C C . SER B 1 291 ? 18.916 21.113 8.230 1.00 21.50 299 SER B C 1
ATOM 4507 O O . SER B 1 291 ? 19.623 20.995 9.229 1.00 18.99 299 SER B O 1
ATOM 4510 N N . ILE B 1 292 ? 18.050 20.178 7.848 1.00 20.45 300 ILE B N 1
ATOM 4511 C CA . ILE B 1 292 ? 17.902 18.937 8.602 1.00 19.65 300 ILE B CA 1
ATOM 4512 C C . ILE B 1 292 ? 19.248 18.221 8.696 1.00 20.42 300 ILE B C 1
ATOM 4513 O O . ILE B 1 292 ? 19.690 17.858 9.784 1.00 19.70 300 ILE B O 1
ATOM 4518 N N . VAL B 1 293 ? 19.904 18.032 7.555 1.00 19.94 301 VAL B N 1
ATOM 4519 C CA . VAL B 1 293 ? 21.203 17.367 7.528 1.00 21.32 301 VAL B CA 1
ATOM 4520 C C . VAL B 1 293 ? 22.245 18.140 8.338 1.00 22.01 301 VAL B C 1
ATOM 4521 O O . VAL B 1 293 ? 23.036 17.550 9.073 1.00 21.22 301 VAL B O 1
ATOM 4525 N N . SER B 1 294 ? 22.250 19.460 8.205 1.00 22.17 302 SER B N 1
ATOM 4526 C CA . SER B 1 294 ? 23.205 20.281 8.940 1.00 25.01 302 SER B CA 1
ATOM 4527 C C . SER B 1 294 ? 23.023 20.144 10.447 1.00 25.20 302 SER B C 1
ATOM 4528 O O . SER B 1 294 ? 23.988 19.958 11.187 1.00 26.12 302 SER B O 1
ATOM 4531 N N . THR B 1 295 ? 21.780 20.233 10.901 1.00 24.88 303 THR B N 1
ATOM 4532 C CA . THR B 1 295 ? 21.484 20.130 12.322 1.00 23.74 303 THR B CA 1
ATOM 4533 C C . THR B 1 295 ? 21.724 18.742 12.898 1.00 24.18 303 THR B C 1
ATOM 4534 O O . THR B 1 295 ? 22.254 18.606 14.004 1.00 24.13 303 THR B O 1
ATOM 4538 N N . LEU B 1 296 ? 21.339 17.705 12.165 1.00 22.36 304 LEU B N 1
ATOM 4539 C CA . LEU B 1 296 ? 21.547 16.360 12.672 1.00 23.05 304 LEU B CA 1
ATOM 4540 C C . LEU B 1 296 ? 23.028 15.986 12.665 1.00 22.65 304 LEU B C 1
ATOM 4541 O O . LEU B 1 296 ? 23.451 15.120 13.430 1.00 23.10 304 LEU B O 1
ATOM 4546 N N . ARG B 1 297 ? 23.822 16.628 11.808 1.00 22.60 305 ARG B N 1
ATOM 4547 C CA . ARG B 1 297 ? 25.257 16.345 11.800 1.00 21.89 305 ARG B CA 1
ATOM 4548 C C . ARG B 1 297 ? 25.822 16.809 13.146 1.00 20.65 305 ARG B C 1
ATOM 4549 O O . ARG B 1 297 ? 26.680 16.151 13.738 1.00 19.71 305 ARG B O 1
ATOM 4557 N N . PHE B 1 298 ? 25.341 17.958 13.613 1.00 18.91 306 PHE B N 1
ATOM 4558 C CA . PHE B 1 298 ? 25.773 18.506 14.897 1.00 18.91 306 PHE B CA 1
ATOM 4559 C C . PHE B 1 298 ? 25.402 17.519 16.004 1.00 18.25 306 PHE B C 1
ATOM 4560 O O . PHE B 1 298 ? 26.222 17.188 16.863 1.00 18.96 306 PHE B O 1
ATOM 4568 N N . ALA B 1 299 ? 24.152 17.068 15.987 1.00 17.56 307 ALA B N 1
ATOM 4569 C CA . ALA B 1 299 ? 23.666 16.122 16.992 1.00 17.47 307 ALA B CA 1
ATOM 4570 C C . ALA B 1 299 ? 24.527 14.857 17.020 1.00 18.04 307 ALA B C 1
ATOM 4571 O O . ALA B 1 299 ? 24.859 14.341 18.095 1.00 18.34 307 ALA B O 1
ATOM 4573 N N . ALA B 1 300 ? 24.891 14.361 15.840 1.00 17.98 308 ALA B N 1
ATOM 4574 C CA . ALA B 1 300 ? 25.718 13.159 15.744 1.00 18.38 308 ALA B CA 1
AT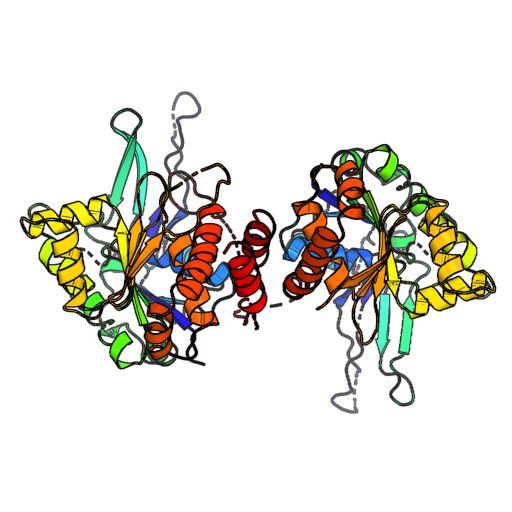OM 4575 C C . ALA B 1 300 ? 27.097 13.421 16.348 1.00 19.53 308 ALA B C 1
ATOM 4576 O O . ALA B 1 300 ? 27.681 12.545 16.993 1.00 18.39 308 ALA B O 1
ATOM 4578 N N . ALA B 1 301 ? 27.616 14.629 16.142 1.00 18.39 309 ALA B N 1
ATOM 4579 C CA . ALA B 1 301 ? 28.928 14.981 16.681 1.00 18.03 309 ALA B CA 1
ATOM 4580 C C . ALA B 1 301 ? 28.896 14.973 18.204 1.00 16.32 309 ALA B C 1
ATOM 4581 O O . ALA B 1 301 ? 29.840 14.520 18.844 1.00 18.17 309 ALA B O 1
ATOM 4583 N N . VAL B 1 302 ? 27.810 15.479 18.785 1.00 16.78 310 VAL B N 1
ATOM 4584 C CA . VAL B 1 302 ? 27.663 15.495 20.239 1.00 17.08 310 VAL B CA 1
ATOM 4585 C C . VAL B 1 302 ? 27.638 14.047 20.757 1.00 18.35 310 VAL B C 1
ATOM 4586 O O . VAL B 1 302 ? 28.321 13.701 21.727 1.00 17.68 310 VAL B O 1
ATOM 4590 N N . GLY B 1 303 ? 26.847 13.205 20.097 1.00 18.23 311 GLY B N 1
ATOM 4591 C CA . GLY B 1 303 ? 26.746 11.814 20.500 1.00 20.50 311 GLY B CA 1
ATOM 4592 C C . GLY B 1 303 ? 28.071 11.086 20.395 1.00 21.87 311 GLY B C 1
ATOM 4593 O O . GLY B 1 303 ? 28.390 10.238 21.225 1.00 21.64 311 GLY B O 1
ATOM 4594 N N . ALA B 1 304 ? 28.853 11.423 19.375 1.00 20.59 312 ALA B N 1
ATOM 4595 C CA . ALA B 1 304 ? 30.145 10.784 19.166 1.00 21.99 312 ALA B CA 1
ATOM 4596 C C . ALA B 1 304 ? 31.181 11.182 20.216 1.00 23.67 312 ALA B C 1
ATOM 4597 O O . ALA B 1 304 ? 32.066 10.391 20.551 1.00 22.51 312 ALA B O 1
ATOM 4599 N N . LEU B 1 305 ? 31.070 12.401 20.738 1.00 22.81 313 LEU B N 1
ATOM 4600 C CA . LEU B 1 305 ? 32.020 12.895 21.734 1.00 22.30 313 LEU B CA 1
ATOM 4601 C C . LEU B 1 305 ? 31.665 12.542 23.171 1.00 24.16 313 LEU B C 1
ATOM 4602 O O . LEU B 1 305 ? 32.540 12.531 24.043 1.00 23.83 313 LEU B O 1
ATOM 4607 N N . ALA B 1 306 ? 30.386 12.275 23.425 1.00 24.08 314 ALA B N 1
ATOM 4608 C CA . ALA B 1 306 ? 29.938 11.925 24.768 1.00 24.25 314 ALA B CA 1
ATOM 4609 C C . ALA B 1 306 ? 30.631 10.645 25.220 1.00 26.30 314 ALA B C 1
ATOM 4610 O O . ALA B 1 306 ? 30.796 9.714 24.436 1.00 26.21 314 ALA B O 1
ATOM 4612 N N . VAL B 1 307 ? 31.036 10.602 26.486 1.00 28.58 315 VAL B N 1
ATOM 4613 C CA . VAL B 1 307 ? 31.710 9.427 27.026 1.00 31.57 315 VAL B CA 1
ATOM 4614 C C . VAL B 1 307 ? 30.798 8.652 27.972 1.00 33.19 315 VAL B C 1
ATOM 4615 O O . VAL B 1 307 ? 30.177 9.234 28.860 1.00 32.25 315 VAL B O 1
ATOM 4619 N N . THR B 1 308 ? 30.726 7.339 27.774 1.00 34.63 316 THR B N 1
ATOM 4620 C CA . THR B 1 308 ? 29.897 6.473 28.607 1.00 36.55 316 THR B CA 1
ATOM 4621 C C . THR B 1 308 ? 30.711 5.353 29.247 1.00 37.93 316 THR B C 1
ATOM 4622 O O . THR B 1 308 ? 31.754 4.949 28.723 1.00 37.63 316 THR B O 1
ATOM 4626 N N . ARG B 1 309 ? 30.225 4.860 30.383 1.00 39.10 317 ARG B N 1
ATOM 4627 C CA . ARG B 1 309 ? 30.867 3.764 31.105 1.00 39.87 317 ARG B CA 1
ATOM 4628 C C . ARG B 1 309 ? 29.744 2.812 31.524 1.00 39.57 317 ARG B C 1
ATOM 4629 O O . ARG B 1 309 ? 28.967 3.133 32.423 1.00 38.38 317 ARG B O 1
ATOM 4637 N N . GLN B 1 310 ? 29.658 1.650 30.877 1.00 38.97 318 GLN B N 1
ATOM 4638 C CA . GLN B 1 310 ? 28.595 0.687 31.175 1.00 40.19 318 GLN B CA 1
ATOM 4639 C C . GLN B 1 310 ? 27.287 1.457 31.039 1.00 41.40 318 GLN B C 1
ATOM 4640 O O . GLN B 1 310 ? 26.396 1.348 31.884 1.00 41.85 318 GLN B O 1
ATOM 4646 N N . GLY B 1 311 ? 27.169 2.231 29.965 1.00 42.30 319 GLY B N 1
ATOM 4647 C CA . GLY B 1 311 ? 25.982 3.047 29.798 1.00 44.27 319 GLY B CA 1
ATOM 4648 C C . GLY B 1 311 ? 26.235 4.164 30.790 1.00 45.43 319 GLY B C 1
ATOM 4649 O O . GLY B 1 311 ? 27.300 4.191 31.397 1.00 48.86 319 GLY B O 1
ATOM 4650 N N . ALA B 1 312 ? 25.302 5.082 30.984 1.00 45.02 320 ALA B N 1
ATOM 4651 C CA . ALA B 1 312 ? 25.550 6.162 31.938 1.00 43.61 320 ALA B CA 1
ATOM 4652 C C . ALA B 1 312 ? 26.685 7.046 31.433 1.00 41.97 320 ALA B C 1
ATOM 4653 O O . ALA B 1 312 ? 27.811 6.588 31.229 1.00 41.66 320 ALA B O 1
ATOM 4655 N N . PHE B 1 313 ? 26.379 8.323 31.249 1.00 40.46 321 PHE B N 1
ATOM 4656 C CA . PHE B 1 313 ? 27.347 9.287 30.748 1.00 38.66 321 PHE B CA 1
ATOM 4657 C C . PHE B 1 313 ? 28.286 9.825 31.821 1.00 38.57 321 PHE B C 1
ATOM 4658 O O . PHE B 1 313 ? 27.851 10.240 32.896 1.00 38.83 321 PHE B O 1
ATOM 4666 N N . THR B 1 314 ? 29.581 9.807 31.524 1.00 36.77 322 THR B N 1
ATOM 4667 C CA . THR B 1 314 ? 30.578 10.302 32.458 1.00 37.24 322 THR B CA 1
ATOM 4668 C C . THR B 1 314 ? 31.107 11.664 32.016 1.00 36.51 322 THR B C 1
ATOM 4669 O O . THR B 1 314 ? 31.776 12.352 32.784 1.00 37.12 322 THR B O 1
ATOM 4673 N N . ALA B 1 315 ? 30.797 12.055 30.781 1.00 34.72 323 ALA B N 1
ATOM 4674 C CA . ALA B 1 315 ? 31.244 13.342 30.256 1.00 32.00 323 ALA B CA 1
ATOM 4675 C C . ALA B 1 315 ? 30.482 13.781 29.005 1.00 29.77 323 ALA B C 1
ATOM 4676 O O . ALA B 1 315 ? 30.294 13.000 28.071 1.00 26.91 323 ALA B O 1
ATOM 4686 N N . PRO B 1 317 ? 30.223 16.810 25.924 1.00 22.66 325 PRO B N 1
ATOM 4687 C CA . PRO B 1 317 ? 31.108 17.778 25.272 1.00 22.04 325 PRO B CA 1
ATOM 4688 C C . PRO B 1 317 ? 30.600 19.221 25.280 1.00 22.26 325 PRO B C 1
ATOM 4689 O O . PRO B 1 317 ? 29.393 19.469 25.315 1.00 20.90 325 PRO B O 1
ATOM 4701 N N . LEU B 1 319 ? 30.400 23.107 23.497 1.00 18.65 327 LEU B N 1
ATOM 4702 C CA . LEU B 1 319 ? 30.162 23.554 22.129 1.00 19.88 327 LEU B CA 1
ATOM 4703 C C . LEU B 1 319 ? 31.447 23.597 21.298 1.00 19.84 327 LEU B C 1
ATOM 4704 O O . LEU B 1 319 ? 31.489 23.088 20.178 1.00 17.85 327 LEU B O 1
ATOM 4709 N N . SER B 1 320 ? 32.500 24.184 21.859 1.00 20.12 328 SER B N 1
ATOM 4710 C CA . SER B 1 320 ? 33.774 24.293 21.153 1.00 19.58 328 SER B CA 1
ATOM 4711 C C . SER B 1 320 ? 34.303 22.937 20.679 1.00 19.45 328 SER B C 1
ATOM 4712 O O . SER B 1 320 ? 34.811 22.820 19.563 1.00 19.59 328 SER B O 1
ATOM 4715 N N . GLU B 1 321 ? 34.185 21.922 21.529 1.00 18.43 329 GLU B N 1
ATOM 4716 C CA . GLU B 1 321 ? 34.655 20.582 21.198 1.00 19.09 329 GLU B CA 1
ATOM 4717 C C . GLU B 1 321 ? 33.827 19.931 20.094 1.00 18.86 329 GLU B C 1
ATOM 4718 O O . GLU B 1 321 ? 34.366 19.229 19.237 1.00 17.19 329 GLU B O 1
ATOM 4724 N N . VAL B 1 322 ? 32.517 20.154 20.121 1.00 18.06 330 VAL B N 1
ATOM 4725 C CA . VAL B 1 322 ? 31.646 19.598 19.093 1.00 18.13 330 VAL B CA 1
ATOM 4726 C C . VAL B 1 322 ? 31.937 20.275 17.751 1.00 18.33 330 VAL B C 1
ATOM 4727 O O . VAL B 1 322 ? 32.087 19.607 16.727 1.00 18.36 330 VAL B O 1
ATOM 4731 N N . LEU B 1 323 ? 32.017 21.603 17.754 1.00 18.44 331 LEU B N 1
ATOM 4732 C CA . LEU B 1 323 ? 32.294 22.331 16.524 1.00 19.44 331 LEU B CA 1
ATOM 4733 C C . LEU B 1 323 ? 33.672 21.977 15.958 1.00 20.64 331 LEU B C 1
ATOM 4734 O O . LEU B 1 323 ? 33.840 21.913 14.743 1.00 20.69 331 LEU B O 1
ATOM 4739 N N . SER B 1 324 ? 34.652 21.731 16.831 1.00 21.56 332 SER B N 1
ATOM 4740 C CA . SER B 1 324 ? 35.991 21.374 16.368 1.00 22.58 332 SER B CA 1
ATOM 4741 C C . SER B 1 324 ? 35.961 20.033 15.660 1.00 22.93 332 SER B C 1
ATOM 4742 O O . SER B 1 324 ? 36.634 19.851 14.643 1.00 23.01 332 SER B O 1
ATOM 4745 N N . LEU B 1 325 ? 35.195 19.088 16.201 1.00 21.42 333 LEU B N 1
ATOM 4746 C CA . LEU B 1 325 ? 35.095 17.767 15.582 1.00 22.17 333 LEU B CA 1
ATOM 4747 C C . LEU B 1 325 ? 34.492 17.882 14.189 1.00 22.58 333 LEU B C 1
ATOM 4748 O O . LEU B 1 325 ? 34.984 17.278 13.232 1.00 22.97 333 LEU B O 1
ATOM 4753 N N . ILE B 1 326 ? 33.420 18.658 14.076 1.00 22.18 334 ILE B N 1
ATOM 4754 C CA . ILE B 1 326 ? 32.755 18.844 12.791 1.00 23.78 334 ILE B CA 1
ATOM 4755 C C . ILE B 1 326 ? 33.685 19.547 11.803 1.00 25.01 334 ILE B C 1
ATOM 4756 O O . ILE B 1 326 ? 33.741 19.193 10.623 1.00 25.81 334 ILE B O 1
ATOM 4761 N N . GLN B 1 327 ? 34.405 20.551 12.294 1.00 26.25 335 GLN B N 1
ATOM 4762 C CA . GLN B 1 327 ? 35.339 21.307 11.464 1.00 29.79 335 GLN B CA 1
ATOM 4763 C C . GLN B 1 327 ? 36.469 20.396 10.980 1.00 33.36 335 GLN B C 1
ATOM 4764 O O . GLN B 1 327 ? 36.796 20.378 9.794 1.00 33.29 335 GLN B O 1
ATOM 4770 N N . GLU B 1 328 ? 37.055 19.638 11.904 1.00 37.33 336 GLU B N 1
ATOM 4771 C CA . GLU B 1 328 ? 38.148 18.722 11.583 1.00 43.01 336 GLU B CA 1
ATOM 4772 C C . GLU B 1 328 ? 37.718 17.618 10.636 1.00 45.86 336 GLU B C 1
ATOM 4773 O O . GLU B 1 328 ? 38.282 17.461 9.554 1.00 46.19 336 GLU B O 1
ATOM 4779 N N . GLN B 1 329 ? 36.726 16.845 11.063 1.00 48.93 337 GLN B N 1
ATOM 4780 C CA . GLN B 1 329 ? 36.209 15.741 10.270 1.00 53.17 337 GLN B CA 1
ATOM 4781 C C . GLN B 1 329 ? 35.451 16.336 9.093 1.00 55.01 337 GLN B C 1
ATOM 4782 O O . GLN B 1 329 ? 34.309 15.963 8.825 1.00 57.21 337 GLN B O 1
ATOM 4788 N N . SER B 1 330 ? 36.100 17.269 8.402 1.00 55.25 338 SER B N 1
ATOM 4789 C CA . SER B 1 330 ? 35.515 17.950 7.255 1.00 56.16 338 SER B CA 1
ATOM 4790 C C . SER B 1 330 ? 36.600 18.496 6.326 1.00 57.13 338 SER B C 1
ATOM 4791 O O . SER B 1 330 ? 37.601 19.046 6.834 1.00 57.17 338 SER B O 1
#

B-factor: mean 31.31, std 13.14, range [14.13, 94.81]

Nearest PDB structures (foldseek):
  3ljs-assembly2_A  TM=1.003E+00  e=9.305E-60  Xylella fastidiosa Temecula1
  3lki-assembly2_A  TM=9.928E-01  e=2.089E-57  Xylella fastidiosa Temecula1
  3ljs-assembly2_B  TM=9.400E-01  e=1.947E-53  Xylella fastidiosa Temecula1
  3lki-assembly2_B  TM=9.206E-01  e=3.671E-51  Xylella fastidiosa Temecula1
  3k9e-assembly1_B  TM=7.780E-01  e=4.570E-18  Escherichia coli O6

Organism: Xylella fastidiosa (strain Temecula1 / ATCC 700964) (NCBI:txid183190)

Foldseek 3Di:
DQEAEQEFAKAWEEWDDDDDDPDTDDDTDIDDQSLLLQLLLLQLPGAYEYAFAEPPSRVVSQVSCVVSRHDYPLYDYDPPFHGKYWYWYCDDPRRIDIDIPDVVHRRLPDALVSGDVVCQLPAQEYEYEQLCADDGSLVSVLVVCSNVVNFHAYEYEHPDDVSHDPPDDCLVSSLSSLQAHQEYEEEVVVLVVNCVVVPHHSVVVVVSSVVHNYAKYWYHYPDDFIKIDGPVDIDTAPAPSLLVSLSSLCSVPDPTNVSVNVCSVDVVNVRVSSNSSNLSSVSSPVPDRVVVVNVVVVVVVVD/DQLEAEQEFAKAWEEWDDDDDDDDTDGDTFIDDLSLLLQLLLLQQPGHYEYAFAEPPSRVVSQVVCVVSRHDDPRYDYYPPFHGKYWYWDADVPRDIDIDIPPVPHRRLPDALVSGDPVCLLNHQEYEYEQLCADDGSLVSLLVSCSNVVNFHAYEYEHPDDVNHDPPDDCLVSSLSSLQRHQEYEEEPVVLQVNCVVVVHHSVVVVVSSVVHNYAKYWYWYPAAWIKMDGPVDIDIEDADDDPAHTQGSSLVSLSSVCSVPDPTNVVVNVCSVDVVNVRVSSNLSNLRRSPFHADSHHTPGHNVNSVVRVVVVD

Sequence (618 aa):
KKTILCFGEALIDLAQPLVKKGPRAFLQCAGGAPANVAVAVARLGGAVQFVGLGSDFGDFLFDSFAEAGVVTDGIVRTSTAKTALAFVALDAHGERSFSFYRPPAADLLFRVEHFQDASFSDALIFHACSNSTDADIAEVTFEGRRAQAAGAIVSFDLNFRPLWPNGENPASRLWKGLSLADVVKLSSEELDYLANTLAADANAVIQQLWQGRAQLLLVTDAAGPVHWYTRTAGGEVPTGDAFVGGLYTFAQQFDDAAALIDFCHDPESIVSTLRFAAAVGALAVAFTAPLSEVLSLIQEQSELKKTILCFGEALIDLAQPLVKKGPRAFLQCAGGAPANVAVAVARLGGAVQFVGLGSDFGDFLFDSFAEAGVVTDGIVRTSTAKTALAFVALDAHGERSFSFYRPPAADLLFRVEHFQDASFSDALIFHACSNSTDADIAEVTFEGRRAQAAGAIVSFDLNFRPLWPNGENPASRLWKGLSLADVVKLSSEELDYLANTLAADANAVIQQLWQGRAQLLLVTDAAGPVHWYTRTAGGEVPTFRVQVNAAGDAFVGGLYTFAQQFDDAAALIDFCHDPESIVSTLRFAAAVGALAVTRQGAFTAPLSEVLSLIQEQS